Protein AF-0000000075567947 (afdb_homodimer)

Sequence (472 aa):
MELTCSTVVSPKLVQLLPLTILGGFNVAFWLAVFPTAMNFTKDNANLIYIPAIYSLGAGLGEVLMGILISGLSKQIKGFGLKPTMVIGAFSVCVYCALVHVSTPFDAPMRPTSMQSIWIGQSYPLIFIISFFCGVSDCCINGVRSVICSIVMPQRRAQAFSVLRIYHAAGCMVVFFFSPMVPLYIYTFVLPTLSLVSTFFFFRVVDNTHTMEKKITEQLNLEKLEKLREIVVEQQKMELTCSTVVSPKLVQLLPLTILGGFNVAFWLAVFPTAMNFTKDNANLIYIPAIYSLGAGLGEVLMGILISGLSKQIKGFGLKPTMVIGAFSVCVYCALVHVSTPFDAPMRPTSMQSIWIGQSYPLIFIISFFCGVSDCCINGVRSVICSIVMPQRRAQAFSVLRIYHAAGCMVVFFFSPMVPLYIYTFVLPTLSLVSTFFFFRVVDNTHTMEKKITEQLNLEKLEKLREIVVEQQK

InterPro domains:
  IPR010291 Ion channel regulatory protein, UNC-93 [PF05978] (2-202)
  IPR036259 MFS transporter superfamily [G3DSA:1.20.1250.20] (8-228)
  IPR036259 MFS transporter superfamily [SSF103473] (21-211)
  IPR051617 UNC-93-like transmembrane regulator [PTHR23294] (4-211)

Nearest PDB structures (foldseek):
  6vyh-assembly1_A  TM=6.415E-01  e=1.593E-01  Carlito syrichta
  6wbv-assembly1_A  TM=6.118E-01  e=5.063E-01  Homo sapiens
  6w4s-assembly1_F  TM=6.372E-01  e=8.042E-01  Homo sapiens
  8dl6-assembly1_A  TM=5.845E-01  e=6.683E-01  Homo sapiens
  7ngh-assembly1_C  TM=1.612E-01  e=1.937E+00  Thermococcus kodakarensis KOD1

Secondary structure (DSSP, 8-state):
-HHHHHHTT-HHHHHTHHHHHHHHHHHHIIIIIHHHHHHHBGGGTT-TTHHHHHHHHHHHHHHHHHHHHHHHHHHSTTTTTHHHHHHHHHHHHHHHHHHHHHS-TTTTTS-B-PPPSS----HHHHHHHHHHHHHHHHHHHHHHHHHHHHH-TT-HHHHHHHHHHHHHHHHHHHHHHGGGS-HHHHHHHHHHHHHHHHHHHHHHHHHHHHHHHHHHHHHHHHHHHHHHHHHHHHT-/-HHHHHHHT-HHHHHTHHHHHHHHHHHHIIIIIHHHHHHHBGGGTT-TTHHHHHHHHHHHHHHHHHHHHHHHHHHSTTTTTHHHHHHHHHHHHHHHHHHHHHS-TTTTTS-B-PPPSS----HHHHHHHHHHHHHHHHHHHHHHHHHHHHH-TTSHHHHHHHHHHHHHHHHHHHHHHGGGS-HHHHHHHHHHHHHHHHHHHHHHHHHHHHHHHHHHHHHHHHHHHHHHHHHHHHH-

pLDDT: mean 85.32, std 12.95, range [31.86, 98.44]

Radius of gyration: 24.58 Å; Cα contacts (8 Å, |Δi|>4): 730; chains: 2; bounding box: 49×90×55 Å

Structure (mmCIF, N/CA/C/O backbone):
data_AF-0000000075567947-model_v1
#
loop_
_entity.id
_entity.type
_entity.pdbx_description
1 polymer 'Major facilitator superfamily (MFS) profile domain-containing protein'
#
loop_
_atom_site.group_PDB
_atom_site.id
_atom_site.type_symbol
_atom_site.label_atom_id
_atom_site.label_alt_id
_atom_site.label_comp_id
_atom_site.label_asym_id
_atom_site.label_entity_id
_atom_site.label_seq_id
_atom_site.pdbx_PDB_ins_code
_atom_site.Cartn_x
_atom_site.Cartn_y
_atom_site.Cartn_z
_atom_site.occupancy
_atom_site.B_iso_or_equiv
_atom_site.auth_seq_id
_atom_site.auth_comp_id
_atom_site.auth_asym_id
_atom_site.auth_atom_id
_atom_site.pdbx_PDB_model_num
ATOM 1 N N . MET A 1 1 ? 14.266 0.247 22.156 1 31.86 1 MET A N 1
ATOM 2 C CA . MET A 1 1 ? 13.023 -0.441 22.484 1 31.86 1 MET A CA 1
ATOM 3 C C . MET A 1 1 ? 12.062 0.487 23.219 1 31.86 1 MET A C 1
ATOM 5 O O . MET A 1 1 ? 10.852 0.456 22.969 1 31.86 1 MET A O 1
ATOM 9 N N . GLU A 1 2 ? 12.625 1.213 24.031 1 36.81 2 GLU A N 1
ATOM 10 C CA . GLU A 1 2 ? 11.844 2.117 24.875 1 36.81 2 GLU A CA 1
ATOM 11 C C . GLU A 1 2 ? 11.25 3.256 24.047 1 36.81 2 GLU A C 1
ATOM 13 O O . GLU A 1 2 ? 10.109 3.672 24.297 1 36.81 2 GLU A O 1
ATOM 18 N N . LEU A 1 3 ? 12.07 3.83 23.312 1 35.62 3 LEU A N 1
ATOM 19 C CA . LEU A 1 3 ? 11.742 5.055 22.594 1 35.62 3 LEU A CA 1
ATOM 20 C C . LEU A 1 3 ? 10.719 4.781 21.484 1 35.62 3 LEU A C 1
ATOM 22 O O . LEU A 1 3 ? 9.867 5.621 21.203 1 35.62 3 LEU A O 1
ATOM 26 N N . THR A 1 4 ? 10.875 3.803 20.625 1 42.16 4 THR A N 1
ATOM 27 C CA . THR A 1 4 ? 9.867 3.389 19.641 1 42.16 4 THR A CA 1
ATOM 28 C C . THR A 1 4 ? 8.539 3.094 20.328 1 42.16 4 THR A C 1
ATOM 30 O O . THR A 1 4 ? 7.473 3.354 19.766 1 42.16 4 THR A O 1
ATOM 33 N N . CYS A 1 5 ? 8.641 2.57 21.594 1 42.88 5 CYS A N 1
ATOM 34 C CA . CYS A 1 5 ? 7.512 2.15 22.422 1 42.88 5 CYS A CA 1
ATOM 35 C C . CYS A 1 5 ? 6.715 3.355 22.906 1 42.88 5 CYS A C 1
ATOM 37 O O . CYS A 1 5 ? 5.496 3.275 23.078 1 42.88 5 CYS A O 1
ATOM 39 N N . SER A 1 6 ? 7.391 4.344 23.188 1 44.09 6 SER A N 1
ATOM 40 C CA . SER A 1 6 ? 6.633 5.426 23.812 1 44.09 6 SER A CA 1
ATOM 41 C C . SER A 1 6 ? 5.684 6.078 22.812 1 44.09 6 SER A C 1
ATOM 43 O O . SER A 1 6 ? 4.582 6.5 23.172 1 44.09 6 SER A O 1
ATOM 45 N N . THR A 1 7 ? 6.117 6.395 21.641 1 46.28 7 THR A N 1
ATOM 46 C CA . THR A 1 7 ? 5.293 7.031 20.609 1 46.28 7 THR A CA 1
ATOM 47 C C . THR A 1 7 ? 4.258 6.055 20.062 1 46.28 7 THR A C 1
ATOM 49 O O . THR A 1 7 ? 3.248 6.469 19.5 1 46.28 7 THR A O 1
ATOM 52 N N . VAL A 1 8 ? 4.629 4.625 19.828 1 50.31 8 VAL A N 1
ATOM 53 C CA . VAL A 1 8 ? 3.613 3.59 19.672 1 50.31 8 VAL A CA 1
ATOM 54 C C . VAL A 1 8 ? 2.396 3.924 20.531 1 50.31 8 VAL A C 1
ATOM 56 O O . VAL A 1 8 ? 1.28 3.494 20.234 1 50.31 8 VAL A O 1
ATOM 59 N N . VAL A 1 9 ? 2.594 4.703 21.672 1 55.22 9 VAL A N 1
ATOM 60 C CA . VAL A 1 9 ? 1.681 4.578 22.797 1 55.22 9 VAL A CA 1
ATOM 61 C C . VAL A 1 9 ? 0.641 5.695 22.75 1 55.22 9 VAL A C 1
ATOM 63 O O . VAL A 1 9 ? -0.011 5.992 23.75 1 55.22 9 VAL A O 1
ATOM 66 N N . SER A 1 10 ? 0.556 6.301 21.469 1 68.94 10 SER A N 1
ATOM 67 C CA . SER A 1 10 ? -0.649 7.102 21.656 1 68.94 10 SER A CA 1
ATOM 68 C C . SER A 1 10 ? -1.899 6.23 21.641 1 68.94 10 SER A C 1
ATOM 70 O O . SER A 1 10 ? -2.031 5.328 20.812 1 68.94 10 SER A O 1
ATOM 72 N N . PRO A 1 11 ? -2.57 6.258 22.625 1 78.75 11 PRO A N 1
ATOM 73 C CA . PRO A 1 11 ? -3.797 5.461 22.719 1 78.75 11 PRO A CA 1
ATOM 74 C C . PRO A 1 11 ? -4.637 5.523 21.453 1 78.75 11 PRO A C 1
ATOM 76 O O . PRO A 1 11 ? -5.301 4.547 21.094 1 78.75 11 PRO A O 1
ATOM 79 N N . LYS A 1 12 ? -4.516 6.547 20.734 1 82.44 12 LYS A N 1
ATOM 80 C CA . LYS A 1 12 ? -5.281 6.676 19.484 1 82.44 12 LYS A CA 1
ATOM 81 C C . LYS A 1 12 ? -4.715 5.762 18.406 1 82.44 12 LYS A C 1
ATOM 83 O O . LYS A 1 12 ? -5.473 5.148 17.656 1 82.44 12 LYS A O 1
ATOM 88 N N . LEU A 1 13 ? -3.432 5.66 18.391 1 85.81 13 LEU A N 1
ATOM 89 C CA . LEU A 1 13 ? -2.793 4.824 17.375 1 85.81 13 LEU A CA 1
ATOM 90 C C . LEU A 1 13 ? -3.074 3.348 17.641 1 85.81 13 LEU A C 1
ATOM 92 O O . LEU A 1 13 ? -3.242 2.57 16.688 1 85.81 13 LEU A O 1
ATOM 96 N N . VAL A 1 14 ? -3.211 3.035 18.875 1 87.44 14 VAL A N 1
ATOM 97 C CA . VAL A 1 14 ? -3.484 1.651 19.25 1 87.44 14 VAL A CA 1
ATOM 98 C C . VAL A 1 14 ? -4.883 1.258 18.781 1 87.44 14 VAL A C 1
ATOM 100 O O . VAL A 1 14 ? -5.105 0.123 18.359 1 87.44 14 VAL A O 1
ATOM 103 N N . GLN A 1 15 ? -5.773 2.15 18.828 1 91.94 15 GLN A N 1
ATOM 104 C CA . GLN A 1 15 ? -7.145 1.883 18.406 1 91.94 15 GLN A CA 1
ATOM 105 C C . GLN A 1 15 ? -7.227 1.678 16.891 1 91.94 15 GLN A C 1
ATOM 107 O O . GLN A 1 15 ? -8.211 1.131 16.391 1 91.94 15 GLN A O 1
ATOM 112 N N . LEU A 1 16 ? -6.18 2.088 16.203 1 94.25 16 LEU A N 1
ATOM 113 C CA . LEU A 1 16 ? -6.18 1.96 14.75 1 94.25 16 LEU A CA 1
ATOM 114 C C . LEU A 1 16 ? -5.508 0.661 14.32 1 94.25 16 LEU A C 1
ATOM 116 O O . LEU A 1 16 ? -5.438 0.358 13.125 1 94.25 16 LEU A O 1
ATOM 120 N N . LEU A 1 17 ? -5.113 -0.145 15.258 1 93 17 LEU A N 1
ATOM 121 C CA . LEU A 1 17 ? -4.402 -1.388 14.977 1 93 17 LEU A CA 1
ATOM 122 C C . LEU A 1 17 ? -5.277 -2.344 14.172 1 93 17 LEU A C 1
ATOM 124 O O . LEU A 1 17 ? -4.828 -2.916 13.18 1 93 17 LEU A O 1
ATOM 128 N N . PRO A 1 18 ? -6.523 -2.486 14.531 1 95.25 18 PRO A N 1
ATOM 129 C CA . PRO A 1 18 ? -7.352 -3.389 13.734 1 95.25 18 PRO A CA 1
ATOM 130 C C . PRO A 1 18 ? -7.445 -2.961 12.266 1 95.25 18 PRO A C 1
ATOM 132 O O . PRO A 1 18 ? -7.477 -3.809 11.375 1 95.25 18 PRO A O 1
ATOM 135 N N . LEU A 1 19 ? -7.449 -1.678 12.016 1 95.94 19 LEU A N 1
ATOM 136 C CA . LEU A 1 19 ? -7.508 -1.156 10.656 1 95.94 19 LEU A CA 1
ATOM 137 C C . LEU A 1 19 ? -6.238 -1.507 9.891 1 95.94 19 LEU A C 1
ATOM 139 O O . LEU A 1 19 ? -6.309 -1.923 8.727 1 95.94 19 LEU A O 1
ATOM 143 N N . THR A 1 20 ? -5.18 -1.357 10.57 1 95 20 THR A N 1
ATOM 144 C CA . THR A 1 20 ? -3.895 -1.58 9.922 1 95 20 THR A CA 1
ATOM 145 C C . THR A 1 20 ? -3.664 -3.068 9.672 1 95 20 THR A C 1
ATOM 147 O O . THR A 1 20 ? -3.156 -3.455 8.617 1 95 20 THR A O 1
ATOM 150 N N . ILE A 1 21 ? -4.031 -3.848 10.609 1 95.12 21 ILE A N 1
ATOM 151 C CA . ILE A 1 21 ? -3.926 -5.293 10.445 1 95.12 21 ILE A CA 1
ATOM 152 C C . ILE A 1 21 ? -4.859 -5.758 9.328 1 95.12 21 ILE A C 1
ATOM 154 O O . ILE A 1 21 ? -4.492 -6.609 8.516 1 95.12 21 ILE A O 1
ATOM 158 N N . LEU A 1 22 ? -6.02 -5.195 9.312 1 97.12 22 LEU A N 1
ATOM 159 C CA . LEU A 1 22 ? -6.945 -5.48 8.219 1 97.12 22 LEU A CA 1
ATOM 160 C C . LEU A 1 22 ? -6.309 -5.172 6.871 1 97.12 22 LEU A C 1
ATOM 162 O O . LEU A 1 22 ? -6.453 -5.945 5.922 1 97.12 22 LEU A O 1
ATOM 166 N N . GLY A 1 23 ? -5.691 -4.059 6.82 1 95.75 23 GLY A N 1
ATOM 167 C CA . GLY A 1 23 ? -5.008 -3.691 5.586 1 95.75 23 GLY A CA 1
ATOM 168 C C . GLY A 1 23 ? -4 -4.73 5.133 1 95.75 23 GLY A C 1
ATOM 169 O O . GLY A 1 23 ? -3.967 -5.098 3.957 1 95.75 23 GLY A O 1
ATOM 170 N N . GLY A 1 24 ? -3.217 -5.211 6.043 1 93.94 24 GLY A N 1
ATOM 171 C CA . GLY A 1 24 ? -2.248 -6.25 5.738 1 93.94 24 GLY A CA 1
ATOM 172 C C . GLY A 1 24 ? -2.889 -7.551 5.293 1 93.94 24 GLY A C 1
ATOM 173 O O . GLY A 1 24 ? -2.477 -8.141 4.293 1 93.94 24 GLY A O 1
ATOM 174 N N . PHE A 1 25 ? -3.914 -7.93 6.043 1 95.5 25 PHE A N 1
ATOM 175 C CA . PHE A 1 25 ? -4.637 -9.148 5.688 1 95.5 25 PHE A CA 1
ATOM 176 C C . PHE A 1 25 ? -5.262 -9.023 4.305 1 95.5 25 PHE A C 1
ATOM 178 O O . PHE A 1 25 ? -5.195 -9.953 3.5 1 95.5 25 PHE A O 1
ATOM 185 N N . ASN A 1 26 ? -5.824 -7.887 4.137 1 95.19 26 ASN A N 1
ATOM 186 C CA . ASN A 1 26 ? -6.523 -7.629 2.881 1 95.19 26 ASN A CA 1
ATOM 187 C C . ASN A 1 26 ? -5.57 -7.672 1.69 1 95.19 26 ASN A C 1
ATOM 189 O O . ASN A 1 26 ? -5.855 -8.32 0.681 1 95.19 26 ASN A O 1
ATOM 193 N N . VAL A 1 27 ? -4.465 -7.082 1.817 1 89.56 27 VAL A N 1
ATOM 194 C CA . VAL A 1 27 ? -3.49 -7.023 0.734 1 89.56 27 VAL A CA 1
ATOM 195 C C . VAL A 1 27 ? -2.924 -8.414 0.472 1 89.56 27 VAL A C 1
ATOM 197 O O . VAL A 1 27 ? -2.832 -8.852 -0.679 1 89.56 27 VAL A O 1
ATOM 200 N N . ALA A 1 28 ? -2.568 -9.109 1.447 1 89.25 28 ALA A N 1
ATOM 201 C CA . ALA A 1 28 ? -2.031 -10.461 1.301 1 89.25 28 ALA A CA 1
ATOM 202 C C . ALA A 1 28 ? -3.062 -11.398 0.674 1 89.25 28 ALA A C 1
ATOM 204 O O . ALA A 1 28 ? -2.713 -12.273 -0.122 1 89.25 28 ALA A O 1
ATOM 205 N N . PHE A 1 29 ? -4.254 -11.211 1.027 1 93 29 PHE A N 1
ATOM 206 C CA . PHE A 1 29 ? -5.309 -12.086 0.522 1 93 29 PHE A CA 1
ATOM 207 C C . PHE A 1 29 ? -5.527 -11.859 -0.969 1 93 29 PHE A C 1
ATOM 209 O O . PHE A 1 29 ? -5.492 -12.805 -1.756 1 93 29 PHE A O 1
ATOM 216 N N . TRP A 1 30 ? -5.77 -10.633 -1.352 1 89.5 30 TRP A N 1
ATOM 217 C CA . TRP A 1 30 ? -6.184 -10.438 -2.736 1 89.5 30 TRP A CA 1
ATOM 218 C C . TRP A 1 30 ? -4.973 -10.391 -3.664 1 89.5 30 TRP A C 1
ATOM 220 O O . TRP A 1 30 ? -5.105 -10.539 -4.879 1 89.5 30 TRP A O 1
ATOM 230 N N . LEU A 1 31 ? -3.832 -10.234 -3.105 1 80.69 31 LEU A N 1
ATOM 231 C CA . LEU A 1 31 ? -2.67 -10.203 -3.988 1 80.69 31 LEU A CA 1
ATOM 232 C C . LEU A 1 31 ? -2.064 -11.594 -4.141 1 80.69 31 LEU A C 1
ATOM 234 O O . LEU A 1 31 ? -1.459 -11.898 -5.168 1 80.69 31 LEU A O 1
ATOM 238 N N . ALA A 1 32 ? -2.268 -12.438 -3.15 1 82.12 32 ALA A N 1
ATOM 239 C CA . ALA A 1 32 ? -1.523 -13.695 -3.191 1 82.12 32 ALA A CA 1
ATOM 240 C C . ALA A 1 32 ? -2.447 -14.883 -2.957 1 82.12 32 ALA A C 1
ATOM 242 O O . ALA A 1 32 ? -2.518 -15.797 -3.783 1 82.12 32 ALA A O 1
ATOM 243 N N . VAL A 1 33 ? -3.195 -14.859 -1.943 1 87.75 33 VAL A N 1
ATOM 244 C CA . VAL A 1 33 ? -3.965 -16.031 -1.523 1 87.75 33 VAL A CA 1
ATOM 245 C C . VAL A 1 33 ? -5.039 -16.344 -2.562 1 87.75 33 VAL A C 1
ATOM 247 O O . VAL A 1 33 ? -5.133 -17.469 -3.047 1 87.75 33 VAL A O 1
ATOM 250 N N . PHE A 1 34 ? -5.703 -15.344 -2.982 1 91.5 34 PHE A N 1
ATOM 251 C CA . PHE A 1 34 ? -6.828 -15.586 -3.881 1 91.5 34 PHE A CA 1
ATOM 252 C C . PHE A 1 34 ? -6.336 -15.922 -5.285 1 91.5 34 PHE A C 1
ATOM 254 O O . PHE A 1 34 ? -6.828 -16.859 -5.918 1 91.5 34 PHE A O 1
ATOM 261 N N . PRO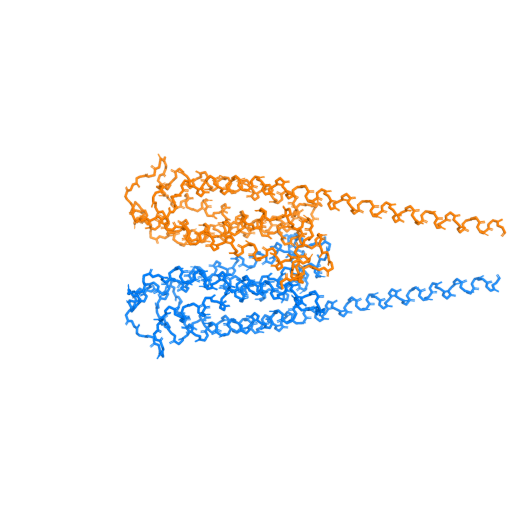 A 1 35 ? -5.457 -15.227 -5.801 1 85.38 35 PRO A N 1
ATOM 262 C CA . PRO A 1 35 ? -4.926 -15.609 -7.109 1 85.38 35 PRO A CA 1
ATOM 263 C C . PRO A 1 35 ? -4.359 -17.031 -7.125 1 85.38 35 PRO A C 1
ATOM 265 O O . PRO A 1 35 ? -4.539 -17.75 -8.102 1 85.38 35 PRO A O 1
ATOM 268 N N . THR A 1 36 ? -3.713 -17.422 -6.066 1 81.38 36 THR A N 1
ATOM 269 C CA . THR A 1 36 ? -3.203 -18.781 -5.965 1 81.38 36 THR A CA 1
ATOM 270 C C . THR A 1 36 ? -4.352 -19.797 -5.941 1 81.38 36 THR A C 1
ATOM 272 O O . THR A 1 36 ? -4.289 -20.828 -6.605 1 81.38 36 THR A O 1
ATOM 275 N N . ALA A 1 37 ? -5.348 -19.484 -5.207 1 87.56 37 ALA A N 1
ATOM 276 C CA . ALA A 1 37 ? -6.512 -20.359 -5.129 1 87.56 37 ALA A CA 1
ATOM 277 C C . ALA A 1 37 ? -7.18 -20.516 -6.492 1 87.56 37 ALA A C 1
ATOM 279 O O . ALA A 1 37 ? -7.648 -21.594 -6.848 1 87.56 37 ALA A O 1
ATOM 280 N N . MET A 1 38 ? -7.242 -19.516 -7.246 1 88.56 38 MET A N 1
ATOM 281 C CA . MET A 1 38 ? -7.836 -19.578 -8.578 1 88.56 38 MET A CA 1
ATOM 282 C C . MET A 1 38 ? -7.012 -20.453 -9.508 1 88.56 38 MET A C 1
ATOM 284 O O . MET A 1 38 ? -7.566 -21.234 -10.289 1 88.56 38 MET A O 1
ATOM 288 N N . ASN A 1 39 ? -5.785 -20.312 -9.336 1 79.12 39 ASN A N 1
ATOM 289 C CA . ASN A 1 39 ? -4.887 -21.109 -10.172 1 79.12 39 ASN A CA 1
ATOM 290 C C . ASN A 1 39 ? -4.914 -22.578 -9.789 1 79.12 39 ASN A C 1
ATOM 292 O O . ASN A 1 39 ? -4.734 -23.453 -10.633 1 79.12 39 ASN A O 1
ATOM 296 N N . PHE A 1 40 ? -5.137 -22.875 -8.586 1 82.19 40 PHE A N 1
ATOM 297 C CA . PHE A 1 40 ? -5.133 -24.234 -8.07 1 82.19 40 PHE A CA 1
ATOM 298 C C . PHE A 1 40 ? -6.457 -24.922 -8.367 1 82.19 40 PHE A C 1
ATOM 300 O O . PHE A 1 40 ? -6.578 -26.141 -8.203 1 82.19 40 PHE A O 1
ATOM 307 N N . THR A 1 41 ? -7.43 -24.094 -8.789 1 87.75 41 THR A N 1
ATOM 308 C CA . THR A 1 41 ? -8.727 -24.672 -9.133 1 87.75 41 THR A CA 1
ATOM 309 C C . THR A 1 41 ? -8.703 -25.234 -10.547 1 87.75 41 THR A C 1
ATOM 311 O O . THR A 1 41 ? -8.672 -24.484 -11.523 1 87.75 41 THR A O 1
ATOM 314 N N . LYS A 1 42 ? -8.805 -26.469 -10.688 1 88.12 42 LYS A N 1
ATOM 315 C CA . LYS A 1 42 ? -8.656 -27.188 -11.953 1 88.12 42 LYS A CA 1
ATOM 316 C C . LYS A 1 42 ? -9.75 -26.781 -12.945 1 88.12 42 LYS A C 1
ATOM 318 O O . LYS A 1 42 ? -9.516 -26.75 -14.148 1 88.12 42 LYS A O 1
ATOM 323 N N . ASP A 1 43 ? -10.906 -26.484 -12.414 1 87.06 43 ASP A N 1
ATOM 324 C CA . ASP A 1 43 ? -12.016 -26.062 -13.266 1 87.06 43 ASP A CA 1
ATOM 325 C C . ASP A 1 43 ? -11.68 -24.781 -14.023 1 87.06 43 ASP A C 1
ATOM 327 O O . ASP A 1 43 ? -12.32 -24.453 -15.016 1 87.06 43 ASP A O 1
ATOM 331 N N . ASN A 1 44 ? -10.664 -24.141 -13.5 1 87.69 44 ASN A N 1
ATOM 332 C CA . ASN A 1 44 ? -10.273 -22.875 -14.102 1 87.69 44 ASN A CA 1
ATOM 333 C C . ASN A 1 44 ? -9.18 -23.062 -15.156 1 87.69 44 ASN A C 1
ATOM 335 O O . ASN A 1 44 ? -8.688 -22.078 -15.727 1 87.69 44 ASN A O 1
ATOM 339 N N . ALA A 1 45 ? -8.836 -24.234 -15.445 1 82 45 ALA A N 1
ATOM 340 C CA . ALA A 1 45 ? -7.75 -24.531 -16.375 1 82 45 ALA A CA 1
ATOM 341 C C . ALA A 1 45 ? -8.023 -23.953 -17.75 1 82 45 ALA A C 1
ATOM 343 O O . ALA A 1 45 ? -7.098 -23.578 -18.469 1 82 45 ALA A O 1
ATOM 344 N N . ASN A 1 46 ? -9.258 -23.781 -18.062 1 81.62 46 ASN A N 1
ATOM 345 C CA . ASN A 1 46 ? -9.633 -23.25 -19.375 1 81.62 46 ASN A CA 1
ATOM 346 C C . ASN A 1 46 ? -9.609 -21.719 -19.391 1 81.62 46 ASN A C 1
ATOM 348 O O . ASN A 1 46 ? -9.688 -21.109 -20.453 1 81.62 46 ASN A O 1
ATOM 352 N N . LEU A 1 47 ? -9.562 -21.203 -18.234 1 84.94 47 LEU A N 1
ATOM 353 C CA . LEU A 1 47 ? -9.539 -19.75 -18.125 1 84.94 47 LEU A CA 1
ATOM 354 C C . LEU A 1 47 ? -8.102 -19.234 -18.094 1 84.94 47 LEU A C 1
ATOM 356 O O . LEU A 1 47 ? -7.59 -18.875 -17.031 1 84.94 47 LEU A O 1
ATOM 360 N N . ILE A 1 48 ? -7.52 -18.953 -19.219 1 75.94 48 ILE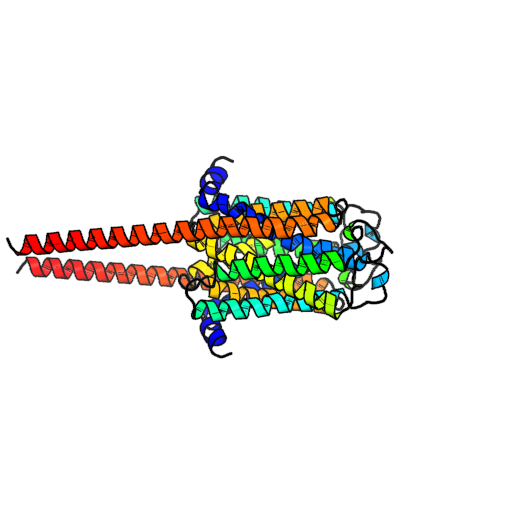 A N 1
ATOM 361 C CA . ILE A 1 48 ? -6.098 -18.656 -19.359 1 75.94 48 ILE A CA 1
ATOM 362 C C . ILE A 1 48 ? -5.84 -17.188 -19.047 1 75.94 48 ILE A C 1
ATOM 364 O O . ILE A 1 48 ? -4.719 -16.797 -18.703 1 75.94 48 ILE A O 1
ATOM 368 N N . TYR A 1 49 ? -6.859 -16.375 -19.078 1 77.75 49 TYR A N 1
ATOM 369 C CA . TYR A 1 49 ? -6.672 -14.93 -18.906 1 77.75 49 TYR A CA 1
ATOM 370 C C . TYR A 1 49 ? -7.059 -14.492 -17.5 1 77.75 49 TYR A C 1
ATOM 372 O O . TYR A 1 49 ? -7.281 -13.305 -17.25 1 77.75 49 TYR A O 1
ATOM 380 N N . ILE A 1 50 ? -7.059 -15.359 -16.547 1 83.31 50 ILE A N 1
ATOM 381 C CA . ILE A 1 50 ? -7.484 -15.078 -15.188 1 83.31 50 ILE A CA 1
ATOM 382 C C . ILE A 1 50 ? -6.574 -14.023 -14.57 1 83.31 50 ILE A C 1
ATOM 384 O O . ILE A 1 50 ? -7.055 -13.023 -14.016 1 83.31 50 ILE A O 1
ATOM 388 N N . PRO A 1 51 ? -5.277 -14.141 -14.734 1 77.56 51 PRO A N 1
ATOM 389 C CA . PRO A 1 51 ? -4.422 -13.133 -14.102 1 77.56 51 PRO A CA 1
ATOM 390 C C . PRO A 1 51 ? -4.609 -11.742 -14.695 1 77.56 51 PRO A C 1
ATOM 392 O O . PRO A 1 51 ? -4.586 -10.75 -13.961 1 77.56 51 PRO A O 1
ATOM 395 N N . ALA A 1 52 ? -4.816 -11.688 -15.945 1 78 52 ALA A N 1
ATOM 396 C CA . ALA A 1 52 ? -4.996 -10.406 -16.625 1 78 52 ALA A CA 1
ATOM 397 C C . ALA A 1 52 ? -6.316 -9.758 -16.219 1 78 52 ALA A C 1
ATOM 399 O O . ALA A 1 52 ? -6.355 -8.562 -15.906 1 78 52 ALA A O 1
ATOM 400 N N . ILE A 1 53 ? -7.328 -10.492 -16.203 1 85.88 53 ILE A N 1
ATOM 401 C CA . ILE A 1 53 ? -8.656 -9.984 -15.867 1 85.88 53 ILE A CA 1
ATOM 402 C C . ILE A 1 53 ? -8.695 -9.586 -14.391 1 85.88 53 ILE A C 1
ATOM 404 O O . ILE A 1 53 ? -9.289 -8.562 -14.031 1 85.88 53 ILE A O 1
ATOM 408 N N . TYR A 1 54 ? -8.078 -10.359 -13.57 1 88.12 54 TYR A N 1
ATOM 409 C CA . TYR A 1 54 ? -8.008 -10.07 -12.148 1 88.12 54 TYR A CA 1
ATOM 410 C C . TYR A 1 54 ? -7.293 -8.742 -11.898 1 88.12 54 TYR A C 1
ATOM 412 O O . TYR A 1 54 ? -7.773 -7.91 -11.125 1 88.12 54 TYR A O 1
ATOM 420 N N . SER A 1 55 ? -6.23 -8.516 -12.594 1 84.19 55 SER A N 1
ATOM 421 C CA . SER A 1 55 ? -5.453 -7.285 -12.43 1 84.19 55 SER A CA 1
ATOM 422 C C . SER A 1 55 ? -6.219 -6.078 -12.953 1 84.19 55 SER A C 1
ATOM 424 O O . SER A 1 55 ? -6.141 -4.988 -12.383 1 84.19 55 SER A O 1
ATOM 426 N N . LEU A 1 56 ? -6.859 -6.285 -13.961 1 86.06 56 LEU A N 1
ATOM 427 C CA . LEU A 1 56 ? -7.668 -5.211 -14.531 1 86.06 56 LEU A CA 1
ATOM 428 C C . LEU A 1 56 ? -8.773 -4.797 -13.57 1 86.06 56 LEU A C 1
ATOM 430 O O . LEU A 1 56 ? -9.016 -3.605 -13.367 1 86.06 56 LEU A O 1
ATOM 434 N N . GLY A 1 57 ? -9.453 -5.754 -13.086 1 92.5 57 GLY A N 1
ATOM 435 C CA . GLY A 1 57 ? -10.516 -5.461 -12.141 1 92.5 57 GLY A CA 1
ATOM 436 C C . GLY A 1 57 ? -10.031 -4.746 -10.891 1 92.5 57 GLY A C 1
ATOM 437 O O . GLY A 1 57 ? -10.617 -3.746 -10.477 1 92.5 57 GLY A O 1
ATOM 438 N N . ALA A 1 58 ? -8.977 -5.262 -10.336 1 91.56 58 ALA A N 1
ATOM 439 C CA . ALA A 1 58 ? -8.406 -4.656 -9.133 1 91.56 58 ALA A CA 1
ATOM 440 C C . ALA A 1 58 ? -7.941 -3.23 -9.406 1 91.56 58 ALA A C 1
ATOM 442 O O . ALA A 1 58 ? -8.203 -2.324 -8.609 1 91.56 58 ALA A O 1
ATOM 443 N N . GLY A 1 59 ? -7.246 -3.047 -10.523 1 88.75 59 GLY A N 1
ATOM 444 C CA . GLY A 1 59 ? -6.773 -1.724 -10.906 1 88.75 59 GLY A CA 1
ATOM 445 C C . GLY A 1 59 ? -7.902 -0.732 -11.133 1 88.75 59 GLY A C 1
ATOM 446 O O . GLY A 1 59 ? -7.844 0.402 -10.656 1 88.75 59 GLY A O 1
ATOM 447 N N . LEU A 1 60 ? -8.836 -1.152 -11.781 1 91.31 60 LEU A N 1
ATOM 448 C CA . LEU A 1 60 ? -9.977 -0.286 -12.055 1 91.31 60 LEU A CA 1
ATOM 449 C C . LEU A 1 60 ? -10.711 0.068 -10.766 1 91.31 60 LEU A C 1
ATOM 451 O O . LEU A 1 60 ? -11.195 1.191 -10.609 1 91.31 60 LEU A O 1
ATOM 455 N N . GLY A 1 61 ? -10.875 -0.896 -9.953 1 95.06 61 GLY A N 1
ATOM 456 C CA . GLY A 1 61 ? -11.492 -0.62 -8.664 1 95.06 61 GLY A CA 1
ATOM 457 C C . GLY A 1 61 ? -10.773 0.457 -7.875 1 95.06 61 GLY A C 1
ATOM 458 O O . GLY A 1 61 ? -11.406 1.361 -7.324 1 95.06 61 GLY A O 1
ATOM 459 N N . GLU A 1 62 ? -9.539 0.387 -7.855 1 92.44 62 GLU A N 1
ATOM 460 C CA . GLU A 1 62 ? -8.727 1.368 -7.137 1 92.44 62 GLU A CA 1
ATOM 461 C C . GLU A 1 62 ? -8.852 2.752 -7.77 1 92.44 62 GLU A C 1
ATOM 463 O O . GLU A 1 62 ? -9.023 3.748 -7.066 1 92.44 62 GLU A O 1
ATOM 468 N N . VAL A 1 63 ? -8.75 2.768 -9.07 1 90.06 63 VAL A N 1
ATOM 469 C CA . VAL A 1 63 ? -8.781 4.035 -9.797 1 90.06 63 VAL A CA 1
ATOM 470 C C . VAL A 1 63 ? -10.148 4.688 -9.641 1 90.06 63 VAL A C 1
ATOM 472 O O . VAL A 1 63 ? -10.25 5.879 -9.336 1 90.06 63 VAL A O 1
ATOM 475 N N . LEU A 1 64 ? -11.125 3.916 -9.789 1 93 64 LEU A N 1
ATOM 476 C CA . LEU A 1 64 ? -12.469 4.473 -9.711 1 93 64 LEU A CA 1
ATOM 477 C C . LEU A 1 64 ? -12.766 4.969 -8.297 1 93 64 LEU A C 1
ATOM 479 O O . LEU A 1 64 ? -13.375 6.031 -8.125 1 93 64 LEU A O 1
ATOM 483 N N . MET A 1 65 ? -12.391 4.191 -7.375 1 93.94 65 MET A N 1
ATOM 484 C CA . MET A 1 65 ? -12.609 4.641 -6.004 1 93.94 65 MET A CA 1
ATOM 485 C C . MET A 1 65 ? -11.766 5.875 -5.695 1 93.94 65 MET A C 1
ATOM 487 O O . MET A 1 65 ? -12.219 6.773 -4.977 1 93.94 65 MET A O 1
ATOM 491 N N . GLY A 1 66 ? -10.594 5.926 -6.191 1 89.81 66 GLY A N 1
ATOM 492 C CA . GLY A 1 66 ? -9.773 7.117 -6.039 1 89.81 66 GLY A CA 1
ATOM 493 C C . GLY A 1 66 ? -10.422 8.367 -6.605 1 89.81 66 GLY A C 1
ATOM 494 O O . GLY A 1 66 ? -10.406 9.422 -5.969 1 89.81 66 GLY A O 1
ATOM 495 N N . ILE A 1 67 ? -10.938 8.195 -7.73 1 89.31 67 ILE A N 1
ATOM 496 C CA . ILE A 1 67 ? -11.625 9.305 -8.375 1 89.31 67 ILE A CA 1
ATOM 497 C C . ILE A 1 67 ? -12.828 9.727 -7.531 1 89.31 67 ILE A C 1
ATOM 499 O O . ILE A 1 67 ? -13.062 10.922 -7.332 1 89.31 67 ILE A O 1
ATOM 503 N N . LEU A 1 68 ? -13.477 8.781 -7.02 1 91.5 68 LEU A N 1
ATOM 504 C CA . LEU A 1 68 ? -14.656 9.062 -6.207 1 91.5 68 LEU A CA 1
ATOM 505 C C . LEU A 1 68 ? -14.273 9.805 -4.934 1 91.5 68 LEU A C 1
ATOM 507 O O . LEU A 1 68 ? -14.914 10.797 -4.57 1 91.5 68 LEU A O 1
ATOM 511 N N . ILE A 1 69 ? -13.305 9.344 -4.285 1 89.94 69 ILE A N 1
ATOM 512 C CA . ILE A 1 69 ? -12.867 9.984 -3.047 1 89.94 69 ILE A CA 1
ATOM 513 C C . ILE A 1 69 ? -12.352 11.391 -3.342 1 89.94 69 ILE A C 1
ATOM 515 O O . ILE A 1 69 ? -12.656 12.336 -2.613 1 89.94 69 ILE A O 1
ATOM 519 N N . SER A 1 70 ? -11.57 11.469 -4.367 1 85.25 70 SER A N 1
ATOM 520 C CA . SER A 1 70 ? -11.008 12.766 -4.73 1 85.25 70 SER A CA 1
ATOM 521 C C . SER A 1 70 ? -12.102 13.773 -5.051 1 85.25 70 SER A C 1
ATOM 523 O O . SER A 1 70 ? -12.039 14.93 -4.617 1 85.25 70 SER A O 1
ATOM 525 N N . GLY A 1 71 ? -13.062 13.406 -5.73 1 85.69 71 GLY A N 1
ATOM 526 C CA . GLY A 1 71 ? -14.148 14.289 -6.113 1 85.69 71 GLY A CA 1
ATOM 527 C C . GLY A 1 71 ? -15.094 14.602 -4.969 1 85.69 71 GLY A C 1
ATOM 528 O O . GLY A 1 71 ? -15.477 15.758 -4.773 1 85.69 71 GLY A O 1
ATOM 529 N N . LEU A 1 72 ? -15.391 13.594 -4.203 1 88.44 72 LEU A N 1
ATOM 530 C CA . LEU A 1 72 ? -16.391 13.758 -3.156 1 88.44 72 LEU A CA 1
ATOM 531 C C . LEU A 1 72 ? -15.789 14.43 -1.926 1 88.44 72 LEU A C 1
ATOM 533 O O . LEU A 1 72 ? -16.5 15.102 -1.172 1 88.44 72 LEU A O 1
ATOM 537 N N . SER A 1 73 ? -14.547 14.203 -1.748 1 85.06 73 SER A N 1
ATOM 538 C CA . SER A 1 73 ? -13.883 14.852 -0.616 1 85.06 73 SER A CA 1
ATOM 539 C C . SER A 1 73 ? -13.812 16.359 -0.807 1 85.06 73 SER A C 1
ATOM 541 O O . SER A 1 73 ? -13.688 17.109 0.165 1 85.06 73 SER A O 1
ATOM 543 N N . LYS A 1 74 ? -13.852 16.766 -2.018 1 79.5 74 LYS A N 1
ATOM 544 C CA . LYS A 1 74 ? -13.867 18.188 -2.336 1 79.5 74 LYS A CA 1
ATOM 545 C C . LYS A 1 74 ? -15.219 18.812 -2.004 1 79.5 74 LYS A C 1
ATOM 547 O O . LYS A 1 74 ? -15.289 19.969 -1.578 1 79.5 74 LYS A O 1
ATOM 552 N N . GLN A 1 75 ? -16.219 18.047 -2.066 1 81.94 75 GLN A N 1
ATOM 553 C CA . GLN A 1 75 ? -17.578 18.562 -1.955 1 81.94 75 GLN A CA 1
ATOM 554 C C . GLN A 1 75 ? -18.156 18.297 -0.564 1 81.94 75 GLN A C 1
ATOM 556 O O . GLN A 1 75 ? -18.953 19.109 -0.057 1 81.94 75 GLN A O 1
ATOM 561 N N . ILE A 1 76 ? -17.812 17.141 -0.033 1 82.88 76 ILE A N 1
ATOM 562 C CA . ILE A 1 76 ? -18.391 16.719 1.243 1 82.88 76 ILE A CA 1
ATOM 563 C C . ILE A 1 76 ? -17.297 16.656 2.303 1 82.88 76 ILE A C 1
ATOM 565 O O . ILE A 1 76 ? -16.359 15.844 2.191 1 82.88 76 ILE A O 1
ATOM 569 N N . LYS A 1 77 ? -17.484 17.516 3.25 1 78.69 77 LYS A N 1
ATOM 570 C CA . LYS A 1 77 ? -16.5 17.516 4.336 1 78.69 77 LYS A CA 1
ATOM 571 C C . LYS A 1 77 ? -16.484 16.188 5.07 1 78.69 77 LYS A C 1
ATOM 573 O O . LYS A 1 77 ? -17.531 15.656 5.445 1 78.69 77 LYS A O 1
ATOM 578 N N . GLY A 1 78 ? -15.328 15.578 5.141 1 83.12 78 GLY A N 1
ATOM 579 C CA . GLY A 1 78 ? -15.172 14.359 5.918 1 83.12 78 GLY A CA 1
ATOM 580 C C . GLY A 1 78 ? -15.391 13.102 5.102 1 83.12 78 GLY A C 1
ATOM 581 O O . GLY A 1 78 ? -15.305 11.992 5.629 1 83.12 78 GLY A O 1
ATOM 582 N N . PHE A 1 79 ? -15.664 13.219 3.916 1 85.56 79 PHE A N 1
ATOM 583 C CA . PHE A 1 79 ? -15.922 12.047 3.088 1 85.56 79 PHE A CA 1
ATOM 584 C C . PHE A 1 79 ? -14.711 11.125 3.057 1 85.56 79 PHE A C 1
ATOM 586 O O . PHE A 1 79 ? -14.852 9.914 2.881 1 85.56 79 PHE A O 1
ATOM 593 N N . GLY A 1 80 ? -13.578 11.664 3.258 1 86.56 80 GLY A N 1
ATOM 594 C CA . GLY A 1 80 ? -12.359 10.875 3.195 1 86.56 80 GLY A CA 1
ATOM 595 C C . GLY A 1 80 ? -12.133 10.023 4.43 1 86.56 80 GLY A C 1
ATOM 596 O O . GLY A 1 80 ? -11.18 9.242 4.484 1 86.56 80 GLY A O 1
ATOM 597 N N . LEU A 1 81 ? -13.062 10.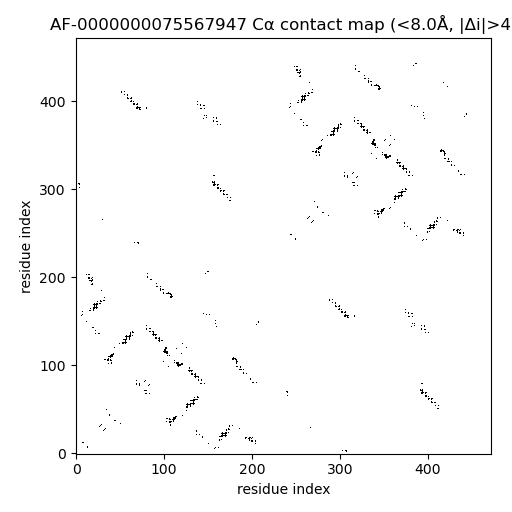086 5.289 1 93.12 81 LEU A N 1
ATOM 598 C CA . LEU A 1 81 ? -12.883 9.352 6.535 1 93.12 81 LEU A CA 1
ATOM 599 C C . LEU A 1 81 ? -14 8.336 6.73 1 93.12 81 LEU A C 1
ATOM 601 O O . LEU A 1 81 ? -14.016 7.289 6.078 1 93.12 81 LEU A O 1
ATOM 605 N N . LYS A 1 82 ? -15.07 8.711 7.336 1 94.12 82 LYS A N 1
ATOM 606 C CA . LYS A 1 82 ? -16.078 7.746 7.746 1 94.12 82 LYS A CA 1
ATOM 607 C C . LYS A 1 82 ? -16.766 7.117 6.535 1 94.12 82 LYS A C 1
ATOM 609 O O . LYS A 1 82 ? -16.875 5.895 6.438 1 94.12 82 LYS A O 1
ATOM 614 N N . PRO A 1 83 ? -17.25 7.898 5.574 1 94.94 83 PRO A N 1
ATOM 615 C CA . PRO A 1 83 ? -17.891 7.277 4.414 1 94.94 83 PRO A CA 1
ATOM 616 C C . PRO A 1 83 ? -16.953 6.352 3.646 1 94.94 83 PRO A C 1
ATOM 618 O O . PRO A 1 83 ? -17.359 5.281 3.191 1 94.94 83 PRO A O 1
ATOM 621 N N . THR A 1 84 ? -15.75 6.797 3.453 1 96.19 84 THR A N 1
ATOM 622 C CA . THR A 1 84 ? -14.766 5.977 2.762 1 96.19 84 THR A CA 1
ATOM 623 C C . THR A 1 84 ? -14.539 4.66 3.5 1 96.19 84 THR A C 1
ATOM 625 O O . THR A 1 84 ? -14.43 3.602 2.877 1 96.19 84 THR A O 1
ATOM 628 N N . MET A 1 85 ? -14.492 4.68 4.797 1 97.38 85 MET A N 1
ATOM 629 C CA . MET A 1 85 ? -14.312 3.48 5.609 1 97.38 85 MET A CA 1
ATOM 630 C C . MET A 1 85 ? -15.484 2.518 5.43 1 97.38 85 MET A C 1
ATOM 632 O O . MET A 1 85 ? -15.281 1.306 5.328 1 97.38 85 MET A O 1
ATOM 636 N N . VAL A 1 86 ? -16.672 3.033 5.328 1 97.38 86 VAL A N 1
ATOM 637 C CA . VAL A 1 86 ? -17.859 2.209 5.188 1 97.38 86 VAL A CA 1
ATOM 638 C C . VAL A 1 86 ? -17.875 1.538 3.814 1 97.38 86 VAL A C 1
ATOM 640 O O . VAL A 1 86 ? -18.203 0.354 3.699 1 97.38 86 VAL A O 1
ATOM 643 N N . ILE A 1 87 ? -17.531 2.301 2.826 1 97.5 87 ILE A N 1
ATOM 644 C CA . ILE A 1 87 ? -17.469 1.741 1.481 1 97.5 87 ILE A CA 1
ATOM 645 C C . ILE A 1 87 ? -16.422 0.624 1.438 1 97.5 87 ILE A C 1
ATOM 647 O O . ILE A 1 87 ? -16.656 -0.425 0.833 1 97.5 87 ILE A O 1
ATOM 651 N N . GLY A 1 88 ? -15.297 0.851 2.088 1 97.81 88 GLY A N 1
ATOM 652 C CA . GLY A 1 88 ? -14.258 -0.169 2.164 1 97.81 88 GLY A CA 1
ATOM 653 C C . GLY A 1 88 ? -14.719 -1.431 2.871 1 97.81 88 GLY A C 1
ATOM 654 O O . GLY A 1 88 ? -14.516 -2.539 2.371 1 97.81 88 GLY A O 1
ATOM 655 N N . ALA A 1 89 ? -15.367 -1.243 3.99 1 97.81 89 ALA A N 1
ATOM 656 C CA . ALA A 1 89 ? -15.867 -2.383 4.758 1 97.81 89 ALA A CA 1
ATOM 657 C C . ALA A 1 89 ? -16.906 -3.166 3.969 1 97.81 89 ALA A C 1
ATOM 659 O O . ALA A 1 89 ? -16.906 -4.398 3.975 1 97.81 89 ALA A O 1
ATOM 660 N N . PHE A 1 90 ? -17.75 -2.432 3.342 1 97.94 90 PHE A N 1
ATOM 661 C CA . PHE A 1 90 ? -18.766 -3.057 2.512 1 97.94 90 PHE A CA 1
ATOM 662 C C . P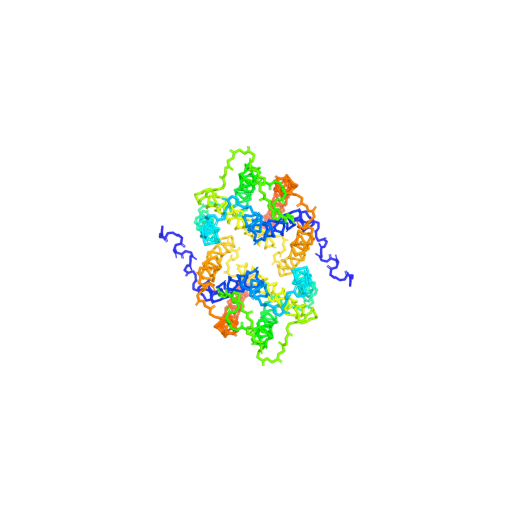HE A 1 90 ? -18.141 -3.859 1.384 1 97.94 90 PHE A C 1
ATOM 664 O O . PHE A 1 90 ? -18.562 -4.98 1.095 1 97.94 90 PHE A O 1
ATOM 671 N N . SER A 1 91 ? -17.172 -3.326 0.771 1 98.38 91 SER A N 1
ATOM 672 C CA . SER A 1 91 ? -16.484 -3.99 -0.333 1 98.38 91 SER A CA 1
ATOM 673 C C . SER A 1 91 ? -15.82 -5.281 0.128 1 98.38 91 SER A C 1
ATOM 675 O O . SER A 1 91 ? -15.836 -6.285 -0.585 1 98.38 91 SER A O 1
ATOM 677 N N . VAL A 1 92 ? -15.227 -5.242 1.342 1 98.44 92 VAL A N 1
ATOM 678 C CA . VAL A 1 92 ? -14.602 -6.438 1.892 1 98.44 92 VAL A CA 1
ATOM 679 C C . VAL A 1 92 ? -15.648 -7.527 2.09 1 98.44 92 VAL A C 1
ATOM 681 O O . VAL A 1 92 ? -15.414 -8.695 1.762 1 98.44 92 VAL A O 1
ATOM 684 N N . CYS A 1 93 ? -16.812 -7.176 2.545 1 98.38 93 CYS A N 1
ATOM 685 C CA . CYS A 1 93 ? -17.891 -8.133 2.77 1 98.38 93 CYS A CA 1
ATOM 686 C C . CYS A 1 93 ? -18.375 -8.727 1.453 1 98.38 93 CYS A C 1
ATOM 688 O O . CYS A 1 93 ? -18.609 -9.93 1.354 1 98.38 93 CYS A O 1
ATOM 690 N N . VAL A 1 94 ? -18.453 -7.891 0.501 1 98.12 94 VAL A N 1
ATOM 691 C CA . VAL A 1 94 ? -18.984 -8.32 -0.786 1 98.12 94 VAL A CA 1
ATOM 692 C C . VAL A 1 94 ? -18.031 -9.297 -1.452 1 98.12 94 VAL A C 1
ATOM 694 O O . VAL A 1 94 ? -18.422 -10.383 -1.873 1 98.12 94 VAL A O 1
ATOM 697 N N . TYR A 1 95 ? -16.672 -8.898 -1.575 1 97.81 95 TYR A N 1
ATOM 698 C CA . TYR A 1 95 ? -15.781 -9.789 -2.309 1 97.81 95 TYR A CA 1
ATOM 699 C C . TYR A 1 95 ? -15.539 -11.078 -1.532 1 97.81 95 TYR A C 1
ATOM 701 O O . TYR A 1 95 ? -15.359 -12.148 -2.127 1 97.81 95 TYR A O 1
ATOM 709 N N . CYS A 1 96 ? -15.625 -11.016 -0.169 1 97.88 96 CYS A N 1
ATOM 710 C CA . CYS A 1 96 ? -15.477 -12.234 0.621 1 97.88 96 CYS A CA 1
ATOM 711 C C . CYS A 1 96 ? -16.656 -13.164 0.42 1 97.88 96 CYS A C 1
ATOM 713 O O . CYS A 1 96 ? -16.5 -14.383 0.349 1 97.88 96 CYS A O 1
ATOM 715 N N . ALA A 1 97 ? -17.844 -12.609 0.335 1 97.12 97 ALA A N 1
ATOM 716 C CA . ALA A 1 97 ? -19.031 -13.414 0.085 1 97.12 97 ALA A CA 1
ATOM 717 C C . ALA A 1 97 ? -18.953 -14.094 -1.281 1 97.12 97 ALA A C 1
ATOM 719 O O . ALA A 1 97 ? -19.266 -15.281 -1.411 1 97.12 97 ALA A O 1
ATOM 720 N N . LEU A 1 98 ? -18.5 -13.422 -2.248 1 96.94 98 LEU A N 1
ATOM 721 C CA . LEU A 1 98 ? -18.391 -13.961 -3.6 1 96.94 98 LEU A CA 1
ATOM 722 C C . LEU A 1 98 ? -17.312 -15.039 -3.678 1 96.94 98 LEU A C 1
ATOM 724 O O . LEU A 1 98 ? -17.516 -16.062 -4.328 1 96.94 98 LEU A O 1
ATOM 728 N N . VAL A 1 99 ? -16.234 -14.773 -2.992 1 96.44 99 VAL A N 1
ATOM 729 C CA . VAL A 1 99 ? -15.148 -15.75 -2.965 1 96.44 99 VAL A CA 1
ATOM 730 C C . VAL A 1 99 ? -15.609 -17.016 -2.238 1 96.44 99 VAL A C 1
ATOM 732 O O . VAL A 1 99 ? -15.312 -18.125 -2.668 1 96.44 99 VAL A O 1
ATOM 735 N N . HIS A 1 100 ? -16.359 -16.797 -1.185 1 95.44 100 HIS A N 1
ATOM 736 C CA . HIS A 1 100 ? -16.844 -17.906 -0.364 1 95.44 100 HIS A CA 1
ATOM 737 C C . HIS A 1 100 ? -17.734 -18.828 -1.167 1 95.44 100 HIS A C 1
ATOM 739 O O . HIS A 1 100 ? -17.688 -20.047 -0.986 1 95.44 100 HIS A O 1
ATOM 745 N N . VAL A 1 101 ? -18.438 -18.375 -2.115 1 94.69 101 VAL A N 1
ATOM 746 C CA . VAL A 1 101 ? -19.422 -19.188 -2.82 1 94.69 101 VAL A CA 1
ATOM 747 C C . VAL A 1 101 ? -18.828 -19.703 -4.137 1 94.69 101 VAL A C 1
ATOM 749 O O . VAL A 1 101 ? -19.312 -20.672 -4.715 1 94.69 101 VAL A O 1
ATOM 752 N N . SER A 1 102 ? -17.734 -19.141 -4.582 1 94.38 102 SER A N 1
ATOM 753 C CA . SER A 1 102 ? -17.281 -19.422 -5.945 1 94.38 102 SER A CA 1
ATOM 754 C C . SER A 1 102 ? -16 -20.234 -5.949 1 94.38 102 SER A C 1
ATOM 756 O O . SER A 1 102 ? -15.57 -20.719 -7 1 94.38 102 SER A O 1
ATOM 758 N N . THR A 1 103 ? -15.344 -20.391 -4.84 1 93.19 103 THR A N 1
ATOM 759 C CA . THR A 1 103 ? -14.039 -21.031 -4.793 1 93.19 103 THR A CA 1
ATOM 760 C C . THR A 1 103 ? -14.023 -22.172 -3.785 1 93.19 103 THR A C 1
ATOM 762 O O . THR A 1 103 ? -14.539 -22.031 -2.672 1 93.19 103 THR A O 1
ATOM 765 N N . PRO A 1 104 ? -13.422 -23.234 -4.227 1 92.19 104 PRO A N 1
ATOM 766 C CA . PRO A 1 104 ? -13.312 -24.344 -3.277 1 92.19 104 PRO A CA 1
ATOM 767 C C . PRO A 1 104 ? -12.484 -23.984 -2.043 1 92.19 104 PRO A C 1
ATOM 769 O O . PRO A 1 104 ? -11.492 -23.266 -2.15 1 92.19 104 PRO A O 1
ATOM 772 N N . PHE A 1 105 ? -12.805 -24.547 -0.913 1 92.19 105 PHE A N 1
ATOM 773 C CA . PHE A 1 105 ? -12.227 -24.172 0.371 1 92.19 105 PHE A CA 1
ATOM 774 C C . PHE A 1 105 ? -10.781 -24.656 0.472 1 92.19 105 PHE A C 1
ATOM 776 O O . PHE A 1 105 ? -9.961 -24.031 1.158 1 92.19 105 PHE A O 1
ATOM 783 N N . ASP A 1 106 ? -10.383 -25.609 -0.272 1 91.69 106 ASP A N 1
ATOM 784 C CA . ASP A 1 106 ? -9.031 -26.172 -0.163 1 91.69 106 ASP A CA 1
ATOM 785 C C . ASP A 1 106 ? -8.117 -25.594 -1.24 1 91.69 106 ASP A C 1
ATOM 787 O O . ASP A 1 106 ? -6.918 -25.891 -1.259 1 91.69 106 ASP A O 1
ATOM 791 N N . ALA A 1 107 ? -8.547 -24.688 -1.994 1 88.94 107 ALA A N 1
ATOM 792 C CA . ALA A 1 107 ? -7.848 -24.203 -3.18 1 88.94 107 ALA A CA 1
ATOM 793 C C . ALA A 1 107 ? -6.566 -23.469 -2.799 1 88.94 107 ALA A C 1
ATOM 795 O O . ALA A 1 107 ? -5.566 -23.531 -3.521 1 88.94 107 ALA A O 1
ATOM 796 N N . PRO A 1 108 ? -6.598 -22.75 -1.628 1 85.44 108 PRO A N 1
ATOM 797 C CA . PRO A 1 108 ? -5.352 -22.062 -1.277 1 85.44 108 PRO A CA 1
ATOM 798 C C . PRO A 1 108 ? -4.258 -23.016 -0.809 1 85.44 108 PRO A C 1
ATOM 800 O O . PRO A 1 108 ? -3.076 -22.656 -0.829 1 85.44 108 PRO A O 1
ATOM 803 N N . MET A 1 109 ? -4.594 -24.203 -0.55 1 86.94 109 MET A N 1
ATOM 804 C CA . MET A 1 109 ? -3.652 -25.125 0.086 1 86.94 109 MET A CA 1
ATOM 805 C C . MET A 1 109 ? -3.043 -26.078 -0.94 1 86.94 109 MET A C 1
ATOM 807 O O . MET A 1 109 ? -1.879 -26.469 -0.822 1 86.94 109 MET A O 1
ATOM 811 N N . ARG A 1 110 ? -3.857 -26.469 -1.96 1 83.38 110 ARG A N 1
ATOM 812 C CA . ARG A 1 110 ? -3.43 -27.453 -2.943 1 83.38 110 ARG A CA 1
ATOM 813 C C . ARG A 1 110 ? -4.305 -27.406 -4.191 1 83.38 110 ARG A C 1
ATOM 815 O O . ARG A 1 110 ? -5.43 -26.906 -4.145 1 83.38 110 ARG A O 1
ATOM 822 N N . PRO A 1 111 ? -3.658 -27.828 -5.246 1 86.69 111 PRO A N 1
ATOM 823 C CA . PRO A 1 111 ? -4.527 -27.984 -6.414 1 86.69 111 PRO A CA 1
ATOM 824 C C . PRO A 1 111 ? -5.715 -28.906 -6.148 1 86.69 111 PRO A C 1
ATOM 826 O O . PRO A 1 111 ? -5.562 -29.922 -5.484 1 86.69 111 PRO A O 1
ATOM 829 N N . THR A 1 112 ? -6.871 -28.422 -6.598 1 88.69 112 THR A N 1
ATOM 830 C CA . THR A 1 112 ? -8.062 -29.188 -6.234 1 88.69 112 THR A CA 1
ATOM 831 C C . THR A 1 112 ? -9.039 -29.25 -7.406 1 88.69 112 THR A C 1
ATOM 833 O O . THR A 1 112 ? -9.055 -28.359 -8.258 1 88.69 112 THR A O 1
ATOM 836 N N . SER A 1 113 ? -9.789 -30.297 -7.441 1 86.31 113 SER A N 1
ATOM 837 C CA . SER A 1 113 ? -10.859 -30.484 -8.406 1 86.31 113 SER A CA 1
ATOM 838 C C . SER A 1 113 ? -12.234 -30.375 -7.75 1 86.31 113 SER A C 1
ATOM 840 O O . SER A 1 113 ? -13.258 -30.656 -8.375 1 86.31 113 SER A O 1
ATOM 842 N N . MET A 1 114 ? -12.094 -29.969 -6.531 1 84.38 114 MET A N 1
ATOM 843 C CA . MET A 1 114 ? -13.359 -29.797 -5.824 1 84.38 114 MET A CA 1
ATOM 844 C C . MET A 1 114 ? -14.18 -28.672 -6.438 1 84.38 114 MET A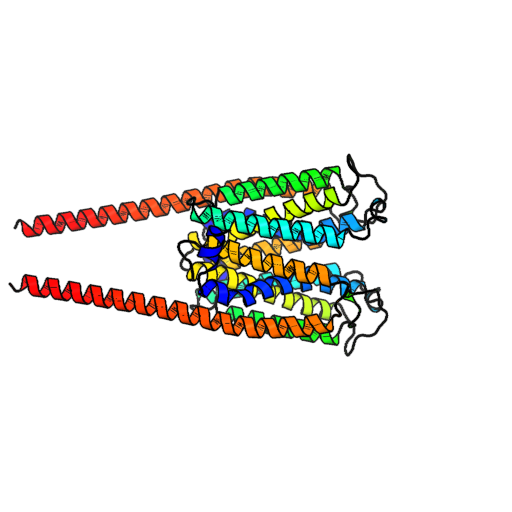 C 1
ATOM 846 O O . MET A 1 114 ? -13.625 -27.688 -6.934 1 84.38 114 MET A O 1
ATOM 850 N N . GLN A 1 115 ? -15.461 -28.844 -6.375 1 80.62 115 GLN A N 1
ATOM 851 C CA . GLN A 1 115 ? -16.359 -27.859 -6.965 1 80.62 115 GLN A CA 1
ATOM 852 C C . GLN A 1 115 ? -16.641 -26.719 -5.992 1 80.62 115 GLN A C 1
ATOM 854 O O . GLN A 1 115 ? -16.594 -26.906 -4.773 1 80.62 115 GLN A O 1
ATOM 859 N N . SER A 1 116 ? -16.891 -25.641 -6.602 1 83.06 116 SER A N 1
ATOM 860 C CA . SER A 1 116 ? -17.312 -24.484 -5.816 1 83.06 116 SER A CA 1
ATOM 861 C C . SER A 1 116 ? -18.688 -24.734 -5.176 1 83.06 116 SER A C 1
ATOM 863 O O . SER A 1 116 ? -19.391 -25.672 -5.555 1 83.06 116 SER A O 1
ATOM 865 N N . ILE A 1 117 ? -19.016 -24.078 -4.203 1 80.19 117 ILE A N 1
ATOM 866 C CA . ILE A 1 117 ? -20.219 -24.281 -3.42 1 80.19 117 ILE A CA 1
ATOM 867 C C . ILE A 1 117 ? -21.453 -23.938 -4.266 1 80.19 117 ILE A C 1
ATOM 869 O O . ILE A 1 117 ? -22.422 -24.688 -4.285 1 80.19 117 ILE A O 1
ATOM 873 N N . TRP A 1 118 ? -21.375 -22.781 -4.918 1 83.38 118 TRP A N 1
ATOM 874 C CA . TRP A 1 118 ? -22.609 -22.359 -5.574 1 83.38 118 TRP A CA 1
ATOM 875 C C . TRP A 1 118 ? -22.344 -21.984 -7.031 1 83.38 118 TRP A C 1
ATOM 877 O O . TRP A 1 118 ? -23.094 -22.406 -7.926 1 83.38 118 TRP A O 1
ATOM 887 N N . ILE A 1 119 ? -21.359 -21.219 -7.277 1 85.69 119 ILE A N 1
ATOM 888 C CA . ILE A 1 119 ? -21.109 -20.703 -8.617 1 85.69 119 ILE A CA 1
ATOM 889 C C . ILE A 1 119 ? -19.656 -20.969 -9.008 1 85.69 119 ILE A C 1
ATOM 891 O O . ILE A 1 119 ? -18.75 -20.781 -8.203 1 85.69 119 ILE A O 1
ATOM 895 N N . GLY A 1 120 ? -19.547 -21.469 -10.195 1 86.5 120 GLY A N 1
ATOM 896 C CA . GLY A 1 120 ? -18.188 -21.625 -10.711 1 86.5 120 GLY A CA 1
ATOM 897 C C . GLY A 1 120 ? -17.547 -20.297 -11.102 1 86.5 120 GLY A C 1
ATOM 898 O O . GLY A 1 120 ? -18.25 -19.328 -11.383 1 86.5 120 GLY A O 1
ATOM 899 N N . GLN A 1 121 ? -16.266 -20.266 -11.109 1 89.94 121 GLN A N 1
ATOM 900 C CA . GLN A 1 121 ? -15.539 -19.047 -11.461 1 89.94 121 GLN A CA 1
ATOM 901 C C . GLN A 1 121 ? -15.609 -18.781 -12.961 1 89.94 121 GLN A C 1
ATOM 903 O O . GLN A 1 121 ? -15.594 -19.703 -13.766 1 89.94 121 GLN A O 1
ATOM 908 N N . SER A 1 122 ? -15.938 -17.609 -13.289 1 92.38 122 SER A N 1
ATOM 909 C CA . SER A 1 122 ? -15.984 -17.078 -14.648 1 92.38 122 SER A CA 1
ATOM 910 C C . SER A 1 122 ? -15.25 -15.734 -14.734 1 92.38 122 SER A C 1
ATOM 912 O O . SER A 1 122 ? -14.914 -15.133 -13.711 1 92.38 122 SER A O 1
ATOM 914 N N . TYR A 1 123 ? -14.938 -15.297 -16 1 92.5 123 TYR A N 1
ATOM 915 C CA . TYR A 1 123 ? -14.203 -14.047 -16.188 1 92.5 123 TYR A CA 1
ATOM 916 C C . TYR A 1 123 ? -14.953 -12.875 -15.578 1 92.5 123 TYR A C 1
ATOM 918 O O . TYR A 1 123 ? -14.367 -12.078 -14.836 1 92.5 123 TYR A O 1
ATOM 926 N N . PRO A 1 124 ? -16.266 -12.789 -15.797 1 94.88 124 PRO A N 1
ATOM 927 C CA . PRO A 1 124 ? -16.984 -11.664 -15.188 1 94.88 124 PRO A CA 1
ATOM 928 C C . PRO A 1 124 ? -16.969 -11.719 -13.664 1 94.88 124 PRO A C 1
ATOM 930 O O . PRO A 1 124 ? -16.859 -10.68 -13.008 1 94.88 124 PRO A O 1
ATOM 933 N N . LEU A 1 125 ? -17.094 -12.891 -13.125 1 95.69 125 LEU A N 1
ATOM 934 C CA . LEU A 1 125 ? -17.109 -13.023 -11.672 1 95.69 125 LEU A CA 1
ATOM 935 C C . LEU A 1 125 ? -15.75 -12.648 -11.086 1 95.69 125 LEU A C 1
ATOM 937 O O . LEU A 1 125 ? -15.68 -11.938 -10.078 1 95.69 125 LEU A O 1
ATOM 941 N N . ILE A 1 126 ? -14.742 -13.117 -11.711 1 94.81 126 ILE A N 1
ATOM 942 C CA . ILE A 1 126 ? -13.383 -12.805 -11.273 1 94.81 126 ILE A CA 1
ATOM 943 C C . ILE A 1 126 ? -13.148 -11.297 -11.352 1 94.81 126 ILE A C 1
ATOM 945 O O . ILE A 1 126 ? -12.562 -10.711 -10.438 1 94.81 126 ILE A O 1
ATOM 949 N N . PHE A 1 127 ? -13.656 -10.734 -12.344 1 94.69 127 PHE A N 1
ATOM 950 C CA . PHE A 1 127 ? -13.547 -9.297 -12.516 1 94.69 127 PHE A CA 1
ATOM 951 C C . PHE A 1 127 ? -14.258 -8.555 -11.391 1 94.69 127 PHE A C 1
ATOM 953 O O . PHE A 1 127 ? -13.711 -7.617 -10.812 1 94.69 127 PHE A O 1
ATOM 960 N N . ILE A 1 128 ? -15.422 -8.945 -11.078 1 97.12 128 ILE A N 1
ATOM 961 C CA . ILE A 1 128 ? -16.219 -8.289 -10.047 1 97.12 128 ILE A CA 1
ATOM 962 C C . ILE A 1 128 ? -15.547 -8.453 -8.688 1 97.12 128 ILE A C 1
ATOM 964 O O . ILE A 1 128 ? -15.477 -7.5 -7.906 1 97.12 128 ILE A O 1
ATOM 968 N N . ILE A 1 129 ? -15.07 -9.609 -8.406 1 97.25 129 ILE A N 1
ATOM 969 C CA . ILE A 1 129 ? -14.398 -9.867 -7.133 1 97.25 129 ILE A CA 1
ATOM 970 C C . ILE A 1 129 ? -13.164 -8.984 -7.016 1 97.25 129 ILE A C 1
ATOM 972 O O . ILE A 1 129 ? -12.969 -8.305 -6.004 1 97.25 129 ILE A O 1
ATOM 976 N N . SER A 1 130 ? -12.383 -8.992 -8.086 1 95.38 130 SER A N 1
ATOM 977 C CA . SER A 1 130 ? -11.156 -8.211 -8.039 1 95.38 130 SER A CA 1
ATOM 978 C C . SER A 1 130 ? -11.453 -6.715 -8.008 1 95.38 130 SER A C 1
ATOM 980 O O . SER A 1 130 ? -10.719 -5.945 -7.391 1 95.38 130 SER A O 1
ATOM 982 N N . PHE A 1 131 ? -12.523 -6.316 -8.625 1 96.69 131 PHE A N 1
ATOM 983 C CA . PHE A 1 131 ? -12.953 -4.922 -8.586 1 96.69 131 PHE A CA 1
ATOM 984 C C . PHE A 1 131 ? -13.203 -4.473 -7.152 1 96.69 131 PHE A C 1
ATOM 986 O O . PHE A 1 131 ? -12.711 -3.424 -6.73 1 96.69 131 PHE A O 1
ATOM 993 N N . PHE A 1 132 ? -13.875 -5.285 -6.418 1 97.88 132 PHE A N 1
ATOM 994 C CA . PHE A 1 132 ? -14.188 -4.938 -5.039 1 97.88 132 PHE A CA 1
ATOM 995 C C . PHE A 1 132 ? -12.945 -5.039 -4.164 1 97.88 132 PHE A C 1
ATOM 997 O O . PHE A 1 132 ? -12.805 -4.297 -3.186 1 97.88 132 PHE A O 1
ATOM 1004 N N . CYS A 1 133 ? -12.031 -5.859 -4.52 1 96.38 133 CYS A N 1
ATOM 1005 C CA . CYS A 1 133 ? -10.75 -5.91 -3.82 1 96.38 133 CYS A CA 1
ATOM 1006 C C . CYS A 1 133 ? -9.992 -4.598 -3.979 1 96.38 133 CYS A C 1
ATOM 1008 O O . CYS A 1 133 ? -9.469 -4.055 -3.002 1 96.38 133 CYS A O 1
ATOM 1010 N N . GLY A 1 134 ? -10.023 -4.137 -5.195 1 94.94 134 GLY A N 1
ATOM 1011 C CA . GLY A 1 134 ? -9.375 -2.865 -5.465 1 94.94 134 GLY A CA 1
ATOM 1012 C C . GLY A 1 134 ? -10.023 -1.7 -4.738 1 94.94 134 GLY A C 1
ATOM 1013 O O . GLY A 1 134 ? -9.328 -0.852 -4.176 1 94.94 134 GLY A O 1
ATOM 1014 N N . VAL A 1 135 ? -11.258 -1.742 -4.723 1 96.62 135 VAL A N 1
ATOM 1015 C CA . VAL A 1 135 ? -12 -0.69 -4.039 1 96.62 135 VAL A CA 1
ATOM 1016 C C . VAL A 1 135 ? -11.68 -0.71 -2.549 1 96.62 135 VAL A C 1
ATOM 1018 O O . VAL A 1 135 ? -11.398 0.332 -1.953 1 96.62 135 VAL A O 1
ATOM 1021 N N . SER A 1 136 ? -11.75 -1.869 -1.969 1 97.31 136 SER A N 1
ATOM 1022 C CA . SER A 1 136 ? -11.492 -1.992 -0.537 1 97.31 136 SER A CA 1
ATOM 1023 C C . SER A 1 136 ? -10.07 -1.565 -0.19 1 97.31 136 SER A C 1
ATOM 1025 O O . SER A 1 136 ? -9.852 -0.883 0.813 1 97.31 136 SER A O 1
ATOM 1027 N N . ASP A 1 137 ? -9.172 -1.904 -0.994 1 94.19 137 ASP A N 1
ATOM 1028 C CA . ASP A 1 137 ? -7.777 -1.562 -0.75 1 94.19 137 ASP A CA 1
ATOM 1029 C C . ASP A 1 137 ? -7.566 -0.05 -0.793 1 94.19 137 ASP A C 1
ATOM 1031 O O . ASP A 1 137 ? -6.863 0.509 0.051 1 94.19 137 ASP A O 1
ATOM 1035 N N . CYS A 1 138 ? -8.141 0.51 -1.77 1 93.38 138 CYS A N 1
ATOM 1036 C CA . CYS A 1 138 ? -8.047 1.96 -1.889 1 93.38 138 CYS A CA 1
ATOM 1037 C C . CYS A 1 138 ? -8.641 2.648 -0.666 1 93.38 138 CYS A C 1
ATOM 1039 O O . CYS A 1 138 ? -8.039 3.578 -0.12 1 93.38 138 CYS A O 1
ATOM 1041 N N . CYS A 1 139 ? -9.711 2.203 -0.25 1 95.44 139 CYS A N 1
ATOM 1042 C CA . CYS A 1 139 ? -10.406 2.805 0.884 1 95.44 139 CYS A CA 1
ATOM 1043 C C . CYS A 1 139 ? -9.609 2.609 2.172 1 95.44 139 CYS A C 1
ATOM 1045 O O . CYS A 1 139 ? -9.383 3.566 2.914 1 95.44 139 CYS A O 1
ATOM 1047 N N . ILE A 1 140 ? -9.164 1.407 2.408 1 95.56 140 ILE A N 1
ATOM 1048 C CA . ILE A 1 140 ? -8.484 1.07 3.65 1 95.56 140 ILE A CA 1
ATOM 1049 C C . ILE A 1 140 ? -7.156 1.821 3.729 1 95.56 140 ILE A C 1
ATOM 1051 O O . ILE A 1 140 ? -6.828 2.416 4.758 1 95.56 140 ILE A O 1
ATOM 1055 N N . ASN A 1 141 ? -6.492 1.885 2.674 1 90.5 141 ASN A N 1
ATOM 1056 C CA . ASN A 1 141 ? -5.23 2.617 2.637 1 90.5 141 ASN A CA 1
ATOM 1057 C C . ASN A 1 141 ? -5.457 4.125 2.732 1 90.5 141 ASN A C 1
ATOM 1059 O O . ASN A 1 141 ? -4.66 4.836 3.348 1 90.5 141 ASN A O 1
ATOM 1063 N N . GLY A 1 142 ? -6.441 4.512 2.086 1 91.56 142 GLY A N 1
ATOM 1064 C CA . GLY A 1 142 ? -6.754 5.93 2.121 1 91.56 142 GLY A CA 1
ATOM 1065 C C . GLY A 1 142 ? -7.086 6.434 3.512 1 91.56 142 GLY A C 1
ATOM 1066 O O . GLY A 1 142 ? -6.5 7.414 3.98 1 91.56 142 GLY A O 1
ATOM 1067 N N . VAL A 1 143 ? -7.965 5.758 4.164 1 94.06 143 VAL A N 1
ATOM 1068 C CA . VAL A 1 143 ? -8.398 6.215 5.48 1 94.06 143 VAL A CA 1
ATOM 1069 C C . VAL A 1 143 ? -7.242 6.09 6.473 1 94.06 143 VAL A C 1
ATOM 1071 O O . VAL A 1 143 ? -7.113 6.906 7.391 1 94.06 143 VAL A O 1
ATOM 1074 N N . ARG A 1 144 ? -6.453 5.094 6.285 1 92.12 144 ARG A N 1
ATOM 1075 C CA . ARG A 1 144 ? -5.293 4.91 7.148 1 92.12 144 ARG A CA 1
ATOM 1076 C C . ARG A 1 144 ? -4.32 6.078 7.023 1 92.12 144 ARG A C 1
ATOM 1078 O O . ARG A 1 144 ? -3.822 6.59 8.031 1 92.12 144 ARG A O 1
ATOM 1085 N N . SER A 1 145 ? -4.129 6.496 5.836 1 88.88 145 SER A N 1
ATOM 1086 C CA . SER A 1 145 ? -3.176 7.574 5.594 1 88.88 145 SER A CA 1
ATOM 1087 C C . SER A 1 145 ? -3.715 8.914 6.098 1 88.88 145 SER A C 1
ATOM 1089 O O . SER A 1 145 ? -2.975 9.703 6.691 1 88.88 145 SER A O 1
ATOM 1091 N N . VAL A 1 146 ? -4.941 9.102 5.879 1 87.31 146 VAL A N 1
ATOM 1092 C CA . VAL A 1 146 ? -5.555 10.383 6.227 1 87.31 146 VAL A CA 1
ATOM 1093 C C . VAL A 1 146 ? -5.668 10.508 7.742 1 87.31 146 VAL A C 1
ATOM 1095 O O . VAL A 1 146 ? -5.383 11.562 8.312 1 87.31 146 VAL A O 1
ATOM 1098 N N . ILE A 1 147 ? -5.977 9.453 8.367 1 89.38 147 ILE A N 1
ATOM 1099 C CA . ILE A 1 147 ? -6.227 9.523 9.797 1 89.38 147 ILE A CA 1
ATOM 1100 C C . ILE A 1 147 ? -4.91 9.758 10.539 1 89.38 147 ILE A C 1
ATOM 1102 O O . ILE A 1 147 ? -4.887 10.406 11.586 1 89.38 147 ILE A O 1
ATOM 1106 N N . CYS A 1 148 ? -3.816 9.273 10.055 1 86.5 148 CYS A N 1
ATOM 1107 C CA . CYS A 1 148 ? -2.506 9.5 10.656 1 86.5 148 CYS A CA 1
ATOM 1108 C C . CYS A 1 148 ? -2.174 10.992 10.695 1 86.5 148 CYS A C 1
ATOM 1110 O O . CYS A 1 148 ? -1.574 11.469 11.656 1 86.5 148 CYS A O 1
ATOM 1112 N N . SER A 1 149 ? -2.602 11.664 9.672 1 81.94 149 SER A N 1
ATOM 1113 C CA . SER A 1 149 ? -2.301 13.086 9.578 1 81.94 149 SER A CA 1
ATOM 1114 C C . SER A 1 149 ? -3.129 13.898 10.57 1 81.94 149 SER A C 1
ATOM 1116 O O . SER A 1 149 ? -2.729 14.992 10.977 1 81.94 149 SER A O 1
ATOM 1118 N N . ILE A 1 150 ? -4.188 13.312 10.969 1 82.19 150 ILE A N 1
ATOM 1119 C CA . ILE A 1 150 ? -5.098 14.039 11.852 1 82.19 150 ILE A CA 1
ATOM 1120 C C . ILE A 1 150 ? -4.77 13.719 13.305 1 82.19 150 ILE A C 1
ATOM 1122 O O . ILE A 1 150 ? -4.832 14.594 14.172 1 82.19 150 ILE A O 1
ATOM 1126 N N . VAL A 1 151 ? -4.41 12.539 13.555 1 82.69 151 VAL A N 1
ATOM 1127 C CA . VAL A 1 151 ? -4.207 12.086 14.93 1 82.69 151 VAL A CA 1
ATOM 1128 C C . VAL A 1 151 ? -2.865 12.602 15.445 1 82.69 151 VAL A C 1
ATOM 1130 O O . VAL A 1 151 ? -2.748 12.969 16.625 1 82.69 151 VAL A O 1
ATOM 1133 N N . MET A 1 152 ? -1.884 12.539 14.594 1 81.81 152 MET A N 1
ATOM 1134 C CA . MET A 1 152 ? -0.559 13.031 14.953 1 81.81 152 MET A CA 1
ATOM 1135 C C . MET A 1 152 ? -0.017 13.969 13.883 1 81.81 152 MET A C 1
ATOM 1137 O O . MET A 1 152 ? 0.969 13.648 13.211 1 81.81 152 MET A O 1
ATOM 1141 N N . PRO A 1 153 ? -0.52 15.18 13.914 1 77.75 153 PRO A N 1
ATOM 1142 C CA . PRO A 1 153 ? -0.181 16.125 12.844 1 77.75 153 PRO A CA 1
ATOM 1143 C C . PRO A 1 153 ? 1.289 16.531 12.867 1 77.75 153 PRO A C 1
ATOM 1145 O O . PRO A 1 153 ? 1.858 16.859 11.82 1 77.75 153 PRO A O 1
ATOM 1148 N N . GLN A 1 154 ? 1.947 16.531 14.031 1 77.12 154 GLN A N 1
ATOM 1149 C CA . GLN A 1 154 ? 3.34 16.953 14.125 1 77.12 154 GLN A CA 1
ATOM 1150 C C . GLN A 1 154 ? 4.293 15.781 13.938 1 77.12 154 GLN A C 1
ATOM 1152 O O . GLN A 1 154 ? 5.492 15.977 13.727 1 77.12 154 GLN A O 1
ATOM 1157 N N . ARG A 1 155 ? 3.734 14.602 14.062 1 83.88 155 ARG A N 1
ATOM 1158 C CA . ARG A 1 155 ? 4.531 13.383 13.945 1 83.88 155 ARG A CA 1
ATOM 1159 C C . ARG A 1 155 ? 3.879 12.391 12.984 1 83.88 155 ARG A C 1
ATOM 1161 O O . ARG A 1 155 ? 3.711 11.219 13.32 1 83.88 155 ARG A O 1
ATOM 1168 N N . ARG A 1 156 ? 3.623 12.898 11.828 1 82.94 156 ARG A N 1
ATOM 1169 C CA . ARG A 1 156 ? 2.887 12.109 10.844 1 82.94 156 ARG A CA 1
ATOM 1170 C C . ARG A 1 156 ? 3.721 10.93 10.352 1 82.94 156 ARG A C 1
ATOM 1172 O O . ARG A 1 156 ? 3.199 9.828 10.164 1 82.94 156 ARG A O 1
ATOM 1179 N N . ALA A 1 157 ? 5.016 11.227 10.156 1 84.31 157 ALA A N 1
ATOM 1180 C CA . ALA A 1 157 ? 5.898 10.172 9.664 1 84.31 157 ALA A CA 1
ATOM 1181 C C . ALA A 1 157 ? 6 9.023 10.664 1 84.31 157 ALA A C 1
ATOM 1183 O O . ALA A 1 157 ? 6.004 7.855 10.281 1 84.31 157 ALA A O 1
ATOM 1184 N N . GLN A 1 158 ? 6.07 9.398 11.828 1 85.12 158 GLN A N 1
ATOM 1185 C CA . GLN A 1 158 ? 6.141 8.398 12.891 1 85.12 158 GLN A CA 1
ATOM 1186 C C . GLN A 1 158 ? 4.852 7.59 12.969 1 85.12 158 GLN A C 1
ATOM 1188 O O . GLN A 1 158 ? 4.887 6.363 13.086 1 85.12 158 GLN A O 1
ATOM 1193 N N . ALA A 1 159 ? 3.721 8.289 12.922 1 86.44 159 ALA A N 1
ATOM 1194 C CA . ALA A 1 159 ? 2.422 7.625 12.984 1 86.44 159 ALA A CA 1
ATOM 1195 C C . ALA A 1 159 ? 2.254 6.648 11.828 1 86.44 159 ALA A C 1
ATOM 1197 O O . ALA A 1 159 ? 1.841 5.5 12.023 1 86.44 159 ALA A O 1
ATOM 1198 N N . PHE A 1 160 ? 2.623 7.055 10.68 1 86.44 160 PHE A N 1
ATOM 1199 C CA . PHE A 1 160 ? 2.492 6.211 9.5 1 86.44 160 PHE A CA 1
ATOM 1200 C C . PHE A 1 160 ? 3.408 5 9.594 1 86.44 160 PHE A C 1
ATOM 1202 O O . PHE A 1 160 ? 3.02 3.891 9.219 1 86.44 160 PHE A O 1
ATOM 1209 N N . SER A 1 161 ? 4.578 5.258 10.062 1 87.44 161 SER A N 1
ATOM 1210 C CA . SER A 1 161 ? 5.547 4.172 10.148 1 87.44 161 SER A CA 1
ATOM 1211 C C . SER A 1 161 ? 5.098 3.104 11.141 1 87.44 161 SER A C 1
ATOM 1213 O O . SER A 1 161 ? 5.238 1.907 10.875 1 87.44 161 SER A O 1
ATOM 1215 N N . VAL A 1 162 ? 4.59 3.494 12.195 1 86.31 162 VAL A N 1
ATOM 1216 C CA . VAL A 1 162 ? 4.113 2.553 13.203 1 86.31 162 VAL A CA 1
ATOM 1217 C C . VAL A 1 162 ? 2.967 1.721 12.625 1 86.31 162 VAL A C 1
ATOM 1219 O O . VAL A 1 162 ? 2.936 0.499 12.789 1 86.31 162 VAL A O 1
ATOM 1222 N N . LEU A 1 163 ? 2.09 2.336 11.961 1 90 163 LEU A N 1
ATOM 1223 C CA . LEU A 1 163 ? 0.964 1.613 11.383 1 90 163 LEU A CA 1
ATOM 1224 C C . LEU A 1 163 ? 1.434 0.678 10.273 1 90 163 LEU A C 1
ATOM 1226 O O . LEU A 1 163 ? 0.865 -0.399 10.078 1 90 163 LEU A O 1
ATOM 1230 N N . ARG A 1 164 ? 2.432 1.08 9.633 1 88.31 164 ARG A N 1
ATOM 1231 C CA . ARG A 1 164 ? 2.965 0.247 8.562 1 88.31 164 ARG A CA 1
ATOM 1232 C C . ARG A 1 164 ? 3.619 -1.013 9.117 1 88.31 164 ARG A C 1
ATOM 1234 O O . ARG A 1 164 ? 3.611 -2.062 8.469 1 88.31 164 ARG A O 1
ATOM 1241 N N . ILE A 1 165 ? 4.246 -0.893 10.328 1 88.75 165 ILE A N 1
ATOM 1242 C CA . ILE A 1 165 ? 4.805 -2.062 11 1 88.75 165 ILE A CA 1
ATOM 1243 C C . ILE A 1 165 ? 3.711 -3.107 11.211 1 88.75 165 ILE A C 1
ATOM 1245 O O . ILE A 1 165 ? 3.895 -4.281 10.883 1 88.75 165 ILE A O 1
ATOM 1249 N N . TYR A 1 166 ? 2.633 -2.654 11.656 1 90.56 166 TYR A N 1
ATOM 1250 C CA . TYR A 1 166 ? 1.536 -3.574 11.938 1 90.56 166 TYR A CA 1
ATOM 1251 C C . TYR A 1 166 ? 0.896 -4.07 10.648 1 90.56 166 TYR A C 1
ATOM 1253 O O . TYR A 1 166 ? 0.432 -5.211 10.578 1 90.56 166 TYR A O 1
ATOM 1261 N N . HIS A 1 167 ? 0.828 -3.219 9.664 1 92.44 167 HIS A N 1
ATOM 1262 C CA . HIS A 1 167 ? 0.378 -3.643 8.344 1 92.44 167 HIS A CA 1
ATOM 1263 C C . HIS A 1 167 ? 1.243 -4.777 7.801 1 92.44 167 HIS A C 1
ATOM 1265 O O . HIS A 1 167 ? 0.723 -5.777 7.309 1 92.44 167 HIS A O 1
ATOM 1271 N N . ALA A 1 168 ? 2.541 -4.602 7.949 1 89.94 168 ALA A N 1
ATOM 1272 C CA . ALA A 1 168 ? 3.484 -5.609 7.469 1 89.94 168 ALA A CA 1
ATOM 1273 C C . ALA A 1 168 ? 3.352 -6.906 8.258 1 89.94 168 ALA A C 1
ATOM 1275 O O . ALA A 1 168 ? 3.439 -7.996 7.695 1 89.94 168 ALA A O 1
ATOM 1276 N N . ALA A 1 169 ? 3.213 -6.789 9.5 1 89.38 169 ALA A N 1
ATOM 1277 C CA . ALA A 1 169 ? 3.014 -7.961 10.352 1 89.38 169 ALA A CA 1
ATOM 1278 C C . ALA A 1 169 ? 1.763 -8.734 9.93 1 89.38 169 ALA A C 1
ATOM 1280 O O . ALA A 1 169 ? 1.769 -9.969 9.898 1 89.38 169 ALA A O 1
ATOM 1281 N N . GLY A 1 170 ? 0.729 -8.031 9.672 1 92.06 170 GLY A N 1
ATOM 1282 C CA . GLY A 1 170 ? -0.475 -8.68 9.172 1 92.06 170 GLY A CA 1
ATOM 1283 C C . GLY A 1 170 ? -0.255 -9.43 7.867 1 92.06 170 GLY A C 1
ATOM 1284 O O . GLY A 1 170 ? -0.701 -10.57 7.719 1 92.06 170 GLY A O 1
ATOM 1285 N N . CYS A 1 171 ? 0.448 -8.805 6.934 1 89.25 171 CYS A N 1
ATOM 1286 C CA . CYS A 1 171 ? 0.769 -9.445 5.664 1 89.25 171 CYS A CA 1
ATOM 1287 C C . CYS A 1 171 ? 1.566 -10.727 5.887 1 89.25 171 CYS A C 1
ATOM 1289 O O . CYS A 1 171 ? 1.272 -11.758 5.281 1 89.25 171 CYS A O 1
ATOM 1291 N N . MET A 1 172 ? 2.506 -10.664 6.781 1 86.62 172 MET A N 1
ATOM 1292 C CA . MET A 1 172 ? 3.391 -11.797 7.039 1 86.62 172 MET A CA 1
ATOM 1293 C C . MET A 1 172 ? 2.613 -12.977 7.609 1 86.62 172 MET A C 1
ATOM 1295 O O . MET A 1 172 ? 2.857 -14.125 7.238 1 86.62 172 MET A O 1
ATOM 1299 N N . VAL A 1 173 ? 1.738 -12.656 8.461 1 88.12 173 VAL A N 1
ATOM 1300 C CA . VAL A 1 173 ? 0.93 -13.703 9.07 1 88.12 173 VAL A CA 1
ATOM 1301 C C . VAL A 1 173 ? 0.136 -14.445 7.996 1 88.12 173 VAL A C 1
ATOM 1303 O O . VAL A 1 173 ? 0.107 -15.68 7.973 1 88.12 173 VAL A O 1
ATOM 1306 N N . VAL A 1 174 ? -0.455 -13.766 7.086 1 89.69 174 VAL A N 1
ATOM 1307 C CA . VAL A 1 174 ? -1.273 -14.375 6.043 1 89.69 174 VAL A CA 1
ATOM 1308 C C . VAL A 1 174 ? -0.38 -15.125 5.062 1 89.69 174 VAL A C 1
ATOM 1310 O O . VAL A 1 174 ? -0.701 -16.25 4.656 1 89.69 174 VAL A O 1
ATOM 1313 N N . PHE A 1 175 ? 0.761 -14.609 4.762 1 82.56 175 PHE A N 1
ATOM 1314 C CA . PHE A 1 175 ? 1.662 -15.258 3.812 1 82.56 175 PHE A CA 1
ATOM 1315 C C . PHE A 1 175 ? 2.211 -16.562 4.383 1 82.56 175 PHE A C 1
ATOM 1317 O O . PHE A 1 175 ? 2.311 -17.562 3.672 1 82.56 175 PHE A O 1
ATOM 1324 N N . PHE A 1 176 ? 2.439 -16.578 5.637 1 80.62 176 PHE A N 1
ATOM 1325 C CA . PHE A 1 176 ? 3.059 -17.734 6.266 1 80.62 176 PHE A CA 1
ATOM 1326 C C . PHE A 1 176 ? 2.027 -18.828 6.52 1 80.62 176 PHE A C 1
ATOM 1328 O O . PHE A 1 176 ? 2.338 -20.016 6.422 1 80.62 176 PHE A O 1
ATOM 1335 N N . PHE A 1 177 ? 0.869 -18.438 6.695 1 84.62 177 PHE A N 1
ATOM 1336 C CA . PHE A 1 177 ? -0.132 -19.422 7.078 1 84.62 177 PHE A CA 1
ATOM 1337 C C . PHE A 1 177 ? -1.024 -19.781 5.895 1 84.62 177 PHE A C 1
ATOM 1339 O O . PHE A 1 177 ? -1.854 -20.688 5.984 1 84.62 177 PHE A O 1
ATOM 1346 N N . SER A 1 178 ? -0.798 -19.172 4.801 1 84.12 178 SER A N 1
ATOM 1347 C CA . SER A 1 178 ? -1.686 -19.344 3.654 1 84.12 178 SER A CA 1
ATOM 1348 C C . SER A 1 178 ? -1.717 -20.781 3.178 1 84.12 178 SER A C 1
ATOM 1350 O O . SER A 1 178 ? -2.768 -21.297 2.775 1 84.12 178 SER A O 1
ATOM 1352 N N . PRO A 1 179 ? -0.608 -21.578 3.271 1 83.19 179 PRO A N 1
ATOM 1353 C CA . PRO A 1 179 ? -0.661 -22.969 2.779 1 83.19 179 PRO A CA 1
ATOM 1354 C C . PRO A 1 179 ? -1.391 -23.906 3.736 1 83.19 179 PRO A C 1
ATOM 1356 O O . PRO A 1 179 ? -1.723 -25.031 3.363 1 83.19 179 PRO A O 1
ATOM 1359 N N . MET A 1 180 ? -1.718 -23.406 4.934 1 88.62 180 MET A N 1
ATOM 1360 C CA . MET A 1 180 ? -2.316 -24.297 5.934 1 88.62 180 MET A CA 1
ATOM 1361 C C . MET A 1 180 ? -3.727 -23.828 6.285 1 88.62 180 MET A C 1
ATOM 1363 O O . MET A 1 180 ? -4.402 -24.453 7.102 1 88.62 180 MET A O 1
ATOM 1367 N N . VAL A 1 181 ? -4.172 -22.812 5.719 1 92 181 VAL A N 1
ATOM 1368 C CA . VAL A 1 181 ? -5.449 -22.234 6.125 1 92 181 VAL A CA 1
ATOM 1369 C C . VAL A 1 181 ? -6.441 -22.312 4.969 1 92 181 VAL A C 1
ATOM 1371 O O . VAL A 1 181 ? -6.172 -21.812 3.873 1 92 181 VAL A O 1
ATOM 1374 N N . PRO A 1 182 ? -7.52 -23 5.219 1 92.81 182 PRO A N 1
ATOM 1375 C CA . PRO A 1 182 ? -8.547 -23.062 4.176 1 92.81 182 PRO A CA 1
ATOM 1376 C C . PRO A 1 182 ? -9.195 -21.719 3.898 1 92.81 182 PRO A C 1
ATOM 1378 O O . PRO A 1 182 ? -9.141 -20.812 4.738 1 92.81 182 PRO A O 1
ATOM 1381 N N . LEU A 1 183 ? -9.82 -21.625 2.793 1 93.94 183 LEU A N 1
ATOM 1382 C CA . LEU A 1 183 ? -10.344 -20.375 2.268 1 93.94 183 LEU A CA 1
ATOM 1383 C C . LEU A 1 183 ? -11.445 -19.828 3.162 1 93.94 183 LEU A C 1
ATOM 1385 O O . LEU A 1 183 ? -11.594 -18.609 3.307 1 93.94 183 LEU A O 1
ATOM 1389 N N . TYR A 1 184 ? -12.258 -20.688 3.789 1 93.69 184 TYR A N 1
ATOM 1390 C CA . TYR A 1 184 ? -13.406 -20.219 4.555 1 93.69 184 TYR A CA 1
ATOM 1391 C C . TYR A 1 184 ? -12.969 -19.438 5.781 1 93.69 184 TYR A C 1
ATOM 1393 O O . TYR A 1 184 ? -13.703 -18.578 6.27 1 93.69 184 TYR A O 1
ATOM 1401 N N . ILE A 1 185 ? -11.797 -19.609 6.277 1 95.38 185 ILE A N 1
ATOM 1402 C CA . ILE A 1 185 ? -11.281 -18.844 7.41 1 95.38 185 ILE A CA 1
ATOM 1403 C C . ILE A 1 185 ? -11.023 -17.406 6.992 1 95.38 185 ILE A C 1
ATOM 1405 O O . ILE A 1 185 ? -11.383 -16.469 7.711 1 95.38 185 ILE A O 1
ATOM 1409 N N . TYR A 1 186 ? -10.461 -17.203 5.789 1 95.94 186 TYR A N 1
ATOM 1410 C CA . TYR A 1 186 ? -10.211 -15.859 5.293 1 95.94 186 TYR A CA 1
ATOM 1411 C C . TYR A 1 186 ? -11.523 -15.109 5.07 1 95.94 186 TYR A C 1
ATOM 1413 O O . TYR A 1 186 ? -11.648 -13.938 5.434 1 95.94 186 TYR A O 1
ATOM 1421 N N . THR A 1 187 ? -12.492 -15.852 4.508 1 96.19 187 THR A N 1
ATOM 1422 C CA . THR A 1 187 ? -13.742 -15.203 4.129 1 96.19 187 THR A CA 1
ATOM 1423 C C . THR A 1 187 ? -14.594 -14.906 5.363 1 96.19 187 THR A C 1
ATOM 1425 O O . THR A 1 187 ? -15.562 -14.148 5.289 1 96.19 187 THR A O 1
ATOM 1428 N N . PHE A 1 188 ? -14.203 -15.406 6.492 1 97.06 188 PHE A N 1
ATOM 1429 C CA . PHE A 1 188 ? -14.891 -15.062 7.73 1 97.06 188 PHE A CA 1
ATOM 1430 C C . PHE A 1 188 ? -14.102 -14.016 8.516 1 97.06 188 PHE A C 1
ATOM 1432 O O . PHE A 1 188 ? -14.688 -13.086 9.07 1 97.06 188 PHE A O 1
ATOM 1439 N N . VAL A 1 189 ? -12.852 -14.109 8.547 1 97.31 189 VAL A N 1
ATOM 1440 C CA . VAL A 1 189 ? -12 -13.258 9.375 1 97.31 189 VAL A CA 1
ATOM 1441 C C . VAL A 1 189 ? -11.938 -11.852 8.789 1 97.31 189 VAL A C 1
ATOM 1443 O O . VAL A 1 189 ? -12.016 -10.859 9.516 1 97.31 189 VAL A O 1
ATOM 1446 N N . LEU A 1 190 ? -11.805 -11.758 7.484 1 98.12 190 LEU A N 1
ATOM 1447 C CA . LEU A 1 190 ? -11.625 -10.461 6.844 1 98.12 190 LEU A CA 1
ATOM 1448 C C . LEU A 1 190 ? -12.859 -9.578 7.043 1 98.12 190 LEU A C 1
ATOM 1450 O O . LEU A 1 190 ? -12.742 -8.445 7.504 1 98.12 190 LEU A O 1
ATOM 1454 N N . PRO A 1 191 ? -14.086 -10.133 6.785 1 98.25 191 PRO A N 1
ATOM 1455 C CA . PRO A 1 191 ? -15.258 -9.289 7.035 1 98.25 191 PRO A CA 1
ATOM 1456 C C . PRO A 1 191 ? -15.438 -8.953 8.508 1 98.25 191 PRO A C 1
ATOM 1458 O O . PRO A 1 191 ? -15.836 -7.832 8.844 1 98.25 191 PRO A O 1
ATOM 1461 N N . THR A 1 192 ? -15.172 -9.859 9.344 1 98.19 192 THR A N 1
ATOM 1462 C CA . THR A 1 192 ? -15.289 -9.609 10.773 1 98.19 192 THR A CA 1
ATOM 1463 C C . THR A 1 192 ? -14.305 -8.523 11.219 1 98.19 192 THR A C 1
ATOM 1465 O O . THR A 1 192 ? -14.68 -7.598 11.938 1 98.19 192 THR A O 1
ATOM 1468 N N . LEU A 1 193 ? -13.102 -8.672 10.789 1 98.06 193 LEU A N 1
ATOM 1469 C CA . LEU A 1 193 ? -12.078 -7.691 11.125 1 98.06 193 LEU A CA 1
ATOM 1470 C C . LEU A 1 193 ? -12.414 -6.328 10.531 1 98.06 193 LEU A C 1
ATOM 1472 O O . LEU A 1 193 ? -12.117 -5.293 11.125 1 98.06 193 LEU A O 1
ATOM 1476 N N . SER A 1 194 ? -13.008 -6.359 9.367 1 98.25 194 SER A N 1
ATOM 1477 C CA . SER A 1 194 ? -13.398 -5.113 8.727 1 98.25 194 SER A CA 1
ATOM 1478 C C . SER A 1 194 ? -14.461 -4.383 9.547 1 98.25 194 SER A C 1
ATOM 1480 O O . SER A 1 194 ? -14.414 -3.16 9.688 1 98.25 194 SER A O 1
ATOM 1482 N N . LEU A 1 195 ? -15.375 -5.121 10.102 1 98 195 LEU A N 1
ATOM 1483 C CA . LEU A 1 195 ? -16.422 -4.527 10.922 1 98 195 LEU A CA 1
ATOM 1484 C C . LEU A 1 195 ? -15.859 -4.023 12.25 1 98 195 LEU A C 1
ATOM 1486 O O . LEU A 1 195 ? -16.203 -2.928 12.695 1 98 195 LEU A O 1
ATOM 1490 N N . VAL A 1 196 ? -15.016 -4.75 12.805 1 97.94 196 VAL A N 1
ATOM 1491 C CA . VAL A 1 196 ? -14.375 -4.348 14.055 1 97.94 196 VAL A CA 1
ATOM 1492 C C . VAL A 1 196 ? -13.531 -3.098 13.82 1 97.94 196 VAL A C 1
ATOM 1494 O O . VAL A 1 196 ? -13.57 -2.156 14.617 1 97.94 196 VAL A O 1
ATOM 1497 N N . SER A 1 197 ? -12.773 -3.105 12.719 1 97.69 197 SER A N 1
ATOM 1498 C CA . SER A 1 197 ? -11.938 -1.962 12.367 1 97.69 197 SER A CA 1
ATOM 1499 C C . SER A 1 197 ? -12.773 -0.707 12.156 1 97.69 197 SER A C 1
ATOM 1501 O O . SER A 1 197 ? -12.375 0.388 12.562 1 97.69 197 SER A O 1
ATOM 1503 N N . THR A 1 198 ? -13.898 -0.917 11.547 1 97.5 198 THR A N 1
ATOM 1504 C CA . THR A 1 198 ? -14.789 0.215 11.305 1 97.5 198 THR A CA 1
ATOM 1505 C C . THR A 1 198 ? -15.273 0.815 12.625 1 97.5 198 THR A C 1
ATOM 1507 O O . THR A 1 198 ? -15.312 2.037 12.773 1 97.5 198 THR A O 1
ATOM 1510 N N . PHE A 1 199 ? -15.547 -0.021 13.516 1 97.06 199 PHE A N 1
ATOM 1511 C CA . PHE A 1 199 ? -16.016 0.428 14.82 1 97.06 199 PHE A CA 1
ATOM 1512 C C . PHE A 1 199 ? -14.945 1.252 15.523 1 97.06 199 PHE A C 1
ATOM 1514 O O . PHE A 1 199 ? -15.219 2.355 16 1 97.06 199 PHE A O 1
ATOM 1521 N N . PHE A 1 200 ? -13.781 0.819 15.578 1 95.25 200 PHE A N 1
ATOM 1522 C CA . PHE A 1 200 ? -12.695 1.519 16.25 1 95.25 200 PHE A CA 1
ATOM 1523 C C . PHE A 1 200 ? -12.297 2.773 15.477 1 95.25 200 PHE A C 1
ATOM 1525 O O . PHE A 1 200 ? -11.953 3.793 16.078 1 95.25 200 PHE A O 1
ATOM 1532 N N . PHE A 1 201 ? -12.367 2.697 14.234 1 96.25 201 PHE A N 1
ATOM 1533 C CA . PHE A 1 201 ? -12.047 3.854 13.406 1 96.25 201 PHE A CA 1
ATOM 1534 C C . PHE A 1 201 ? -13.023 4.996 13.672 1 96.25 201 PHE A C 1
ATOM 1536 O O . PHE A 1 201 ? -12.609 6.152 13.805 1 96.25 201 PHE A O 1
ATOM 1543 N N . PHE A 1 202 ? -14.273 4.641 13.734 1 95.31 202 PHE A N 1
ATOM 1544 C CA . PHE A 1 202 ? -15.281 5.652 14.023 1 95.31 202 PHE A CA 1
ATOM 1545 C C . PHE A 1 202 ? -15.039 6.285 15.391 1 95.31 202 PHE A C 1
ATOM 1547 O O . PHE A 1 202 ? -15.18 7.5 15.547 1 95.31 202 PHE A O 1
ATOM 1554 N N . ARG A 1 203 ? -14.68 5.516 16.328 1 93.31 203 ARG A N 1
ATOM 1555 C CA . ARG A 1 203 ? -14.414 6.023 17.672 1 93.31 203 ARG A CA 1
ATOM 1556 C C . ARG A 1 203 ? -13.242 7.004 17.656 1 93.31 203 ARG A C 1
ATOM 1558 O O . ARG A 1 203 ? -13.297 8.047 18.312 1 93.31 203 ARG A O 1
ATOM 1565 N N . VAL A 1 204 ? -12.242 6.684 16.922 1 93 204 VAL A N 1
ATOM 1566 C CA . VAL A 1 204 ? -11.062 7.543 16.859 1 93 204 VAL A CA 1
ATOM 1567 C C . VAL A 1 204 ? -11.414 8.852 16.141 1 93 204 VAL A C 1
ATOM 1569 O O . VAL A 1 204 ? -11.008 9.93 16.578 1 93 204 VAL A O 1
ATOM 1572 N N . VAL A 1 205 ? -12.133 8.734 15.039 1 91.94 205 VAL A N 1
ATOM 1573 C CA . VAL A 1 205 ? -12.516 9.922 14.281 1 91.94 205 VAL A CA 1
ATOM 1574 C C . VAL A 1 205 ? -13.383 10.836 15.141 1 91.94 205 VAL A C 1
ATOM 1576 O O . VAL A 1 205 ? -13.18 12.055 15.172 1 91.94 205 VAL A O 1
ATOM 1579 N N . ASP A 1 206 ? -14.258 10.234 15.836 1 90.31 206 ASP A N 1
ATOM 1580 C CA . ASP A 1 206 ? -15.156 11.008 16.688 1 90.31 206 ASP A CA 1
ATOM 1581 C C . ASP A 1 206 ? -14.398 11.656 17.844 1 90.31 206 ASP A C 1
ATOM 1583 O O . ASP A 1 206 ? -14.68 12.797 18.219 1 90.31 206 ASP A O 1
ATOM 1587 N N . ASN A 1 207 ? -13.477 10.977 18.391 1 87 207 ASN A N 1
ATOM 1588 C CA . ASN A 1 207 ? -12.688 11.508 19.5 1 87 207 ASN A CA 1
ATOM 1589 C C . ASN A 1 207 ? -11.781 12.641 19.047 1 87 207 ASN A C 1
ATOM 1591 O O . ASN A 1 207 ? -11.531 13.586 19.797 1 87 207 ASN A O 1
ATOM 1595 N N . THR A 1 208 ? -11.266 12.562 17.875 1 80.81 208 THR A N 1
ATOM 1596 C CA . THR A 1 208 ? -10.383 13.602 17.359 1 80.81 208 THR A CA 1
ATOM 1597 C C . THR A 1 208 ? -11.172 14.859 17.016 1 80.81 208 THR A C 1
ATOM 1599 O O . THR A 1 208 ? -10.688 15.977 17.219 1 80.81 208 THR A O 1
ATOM 1602 N N . HIS A 1 209 ? -12.328 14.719 16.484 1 74.69 209 HIS A N 1
ATOM 1603 C CA . HIS A 1 209 ? -13.18 15.859 16.188 1 74.69 209 HIS A CA 1
ATOM 1604 C C . HIS A 1 209 ? -13.633 16.562 17.453 1 74.69 209 HIS A C 1
ATOM 1606 O O . HIS A 1 209 ? -13.727 17.797 17.5 1 74.69 209 HIS A O 1
ATOM 1612 N N . THR A 1 210 ? -13.875 15.812 18.438 1 68.75 210 THR A N 1
ATOM 1613 C CA . THR A 1 210 ? -14.32 16.375 19.703 1 68.75 210 THR A CA 1
ATOM 1614 C C . THR A 1 210 ? -13.188 17.156 20.375 1 68.75 210 THR A C 1
ATOM 1616 O O . THR A 1 210 ? -13.414 18.234 20.938 1 68.75 210 THR A O 1
ATOM 1619 N N . MET A 1 211 ? -12.047 16.594 20.219 1 66.44 211 MET A N 1
ATOM 1620 C CA . MET A 1 211 ? -10.898 17.266 20.797 1 66.44 211 MET A CA 1
ATOM 1621 C C . MET A 1 211 ? -10.617 18.578 20.078 1 66.44 211 MET A C 1
ATOM 1623 O O . MET A 1 211 ? -10.289 19.578 20.719 1 66.44 211 MET A O 1
ATOM 1627 N N . GLU A 1 212 ? -10.711 18.547 18.781 1 64.69 212 GLU A N 1
ATOM 1628 C CA . GLU A 1 212 ? -10.523 19.766 18 1 64.69 212 GLU A CA 1
ATOM 1629 C C . GLU A 1 212 ? -11.578 20.812 18.359 1 64.69 212 GLU A C 1
ATOM 1631 O O . GLU A 1 212 ? -11.258 22 18.469 1 64.69 212 GLU A O 1
ATOM 1636 N N . LYS A 1 213 ? -12.773 20.453 18.516 1 65 213 LYS A N 1
ATOM 1637 C CA . LYS A 1 213 ? -13.852 21.344 18.906 1 65 213 LYS A CA 1
ATOM 1638 C C . LYS A 1 213 ? -13.602 21.938 20.297 1 65 213 LYS A C 1
ATOM 1640 O O . LYS A 1 213 ? -13.812 23.141 20.516 1 65 213 LYS A O 1
ATOM 1645 N N . LYS A 1 214 ? -13.102 21.125 21.141 1 64.81 214 LYS A N 1
ATOM 1646 C CA . LYS A 1 214 ? -12.828 21.594 22.5 1 64.81 214 LYS A CA 1
ATOM 1647 C C . LYS A 1 214 ? -11.695 22.609 22.516 1 64.81 214 LYS A C 1
ATOM 1649 O O . LYS A 1 214 ? -11.758 23.609 23.219 1 64.81 214 LYS A O 1
ATOM 1654 N N . ILE A 1 215 ? -10.75 22.281 21.688 1 60.59 215 ILE A N 1
ATOM 1655 C CA . ILE A 1 215 ? -9.609 23.188 21.594 1 60.59 215 ILE A CA 1
ATOM 1656 C C . ILE A 1 215 ? -10.055 24.516 20.969 1 60.59 215 ILE A C 1
ATOM 1658 O O . ILE A 1 215 ? -9.664 25.594 21.438 1 60.59 215 ILE A O 1
ATOM 1662 N N . THR A 1 216 ? -10.789 24.391 19.938 1 62.09 216 THR A N 1
ATOM 1663 C CA . THR A 1 216 ? -11.289 25.594 19.281 1 62.09 216 THR A CA 1
ATOM 1664 C C . THR A 1 216 ? -12.18 26.391 20.219 1 62.09 216 THR A C 1
ATOM 1666 O O . THR A 1 216 ? -12.102 27.625 20.266 1 62.09 216 THR A O 1
ATOM 1669 N N . GLU A 1 217 ? -13.008 25.766 20.922 1 67.25 217 GLU A N 1
ATOM 1670 C CA . GLU A 1 217 ? -13.867 26.422 21.891 1 67.25 217 GLU A CA 1
ATOM 1671 C C . GLU A 1 217 ? -13.055 27.094 23 1 67.25 217 GLU A C 1
ATOM 1673 O O . GLU A 1 217 ? -13.359 28.219 23.422 1 67.25 217 GLU A O 1
ATOM 1678 N N . GLN A 1 218 ? -12.086 26.453 23.438 1 65.19 218 GLN A N 1
ATOM 1679 C CA . GLN A 1 218 ? -11.219 27.016 24.469 1 65.19 218 GLN A CA 1
ATOM 1680 C C . GLN A 1 218 ? -10.484 28.25 23.938 1 65.19 218 GLN A C 1
ATOM 1682 O O . GLN A 1 218 ? -10.344 29.234 24.656 1 65.19 218 GLN A O 1
ATOM 1687 N N . LEU A 1 219 ? -10.039 28.062 22.703 1 65.25 219 LEU A N 1
ATOM 1688 C CA . LEU A 1 219 ? -9.359 29.203 22.094 1 65.25 219 LEU A CA 1
ATOM 1689 C C . LEU A 1 219 ? -10.312 30.375 21.922 1 65.25 219 LEU A C 1
ATOM 1691 O O . LEU A 1 219 ? -9.93 31.531 22.156 1 65.25 219 LEU A O 1
ATOM 1695 N N . ASN A 1 220 ? -11.492 30.125 21.484 1 66.5 220 ASN A N 1
ATOM 1696 C CA . ASN A 1 220 ? -12.508 31.156 21.359 1 66.5 220 ASN A CA 1
ATOM 1697 C C . ASN A 1 220 ? -12.836 31.797 22.703 1 66.5 220 ASN A C 1
ATOM 1699 O O . ASN A 1 220 ? -13.031 33 22.797 1 66.5 220 ASN A O 1
ATOM 1703 N N . LEU A 1 221 ? -12.898 30.969 23.656 1 70.69 221 LEU A N 1
ATOM 1704 C CA . LEU A 1 221 ? -13.164 31.469 25 1 70.69 221 LEU A CA 1
ATOM 1705 C C . LEU A 1 221 ? -12.008 32.344 25.484 1 70.69 221 LEU A C 1
ATOM 1707 O O . LEU A 1 221 ? -12.242 33.375 26.109 1 70.69 221 LEU A O 1
ATOM 1711 N N . GLU A 1 222 ? -10.82 31.844 25.281 1 67.19 222 GLU A N 1
ATOM 1712 C CA . GLU A 1 222 ? -9.648 32.625 25.656 1 67.19 222 GLU A CA 1
ATOM 1713 C C . GLU A 1 222 ? -9.617 33.969 24.922 1 67.19 222 GLU A C 1
ATOM 1715 O O . GLU A 1 222 ? -9.258 35 25.516 1 67.19 222 GLU A O 1
ATOM 1720 N N . LYS A 1 2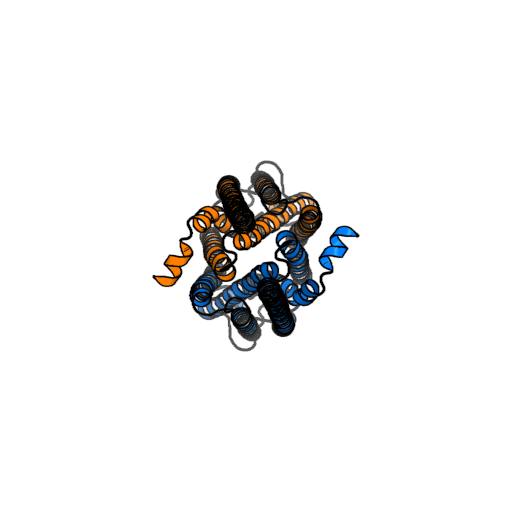23 ? -9.93 34 23.656 1 72.12 223 LYS A N 1
ATOM 1721 C CA . LYS A 1 223 ? -10 35.219 22.859 1 72.12 223 LYS A CA 1
ATOM 1722 C C . LYS A 1 223 ? -11.07 36.156 23.406 1 72.12 223 LYS A C 1
ATOM 1724 O O . LYS A 1 223 ? -10.852 37.375 23.484 1 72.12 223 LYS A O 1
ATOM 1729 N N . LEU A 1 224 ? -12.133 35.531 23.672 1 68 224 LEU A N 1
ATOM 1730 C CA . LEU A 1 224 ? -13.219 36.344 24.219 1 68 224 LEU A CA 1
ATOM 1731 C C . LEU A 1 224 ? -12.805 36.969 25.547 1 68 224 LEU A C 1
ATOM 1733 O O . LEU A 1 224 ? -13.125 38.125 25.828 1 68 224 LEU A O 1
ATOM 1737 N N . GLU A 1 225 ? -12.156 36.156 26.375 1 69.5 225 GLU A N 1
ATOM 1738 C CA . GLU A 1 225 ? -11.68 36.656 27.656 1 69.5 225 GLU A CA 1
ATOM 1739 C C . GLU A 1 225 ? -10.656 37.781 27.484 1 69.5 225 GLU A C 1
ATOM 1741 O O . GLU A 1 225 ? -10.672 38.781 28.203 1 69.5 225 GLU A O 1
ATOM 1746 N N . LYS A 1 226 ? -9.773 37.625 26.578 1 73.5 226 LYS A N 1
ATOM 1747 C CA . LYS A 1 226 ? -8.781 38.656 26.281 1 73.5 226 LYS A CA 1
ATOM 1748 C C . LYS A 1 226 ? -9.453 39.906 25.781 1 73.5 226 LYS A C 1
ATOM 1750 O O . LYS A 1 226 ? -9.039 41.031 26.125 1 73.5 226 LYS A O 1
ATOM 1755 N N . LEU A 1 227 ? -10.398 39.719 24.891 1 65.75 227 LEU A N 1
ATOM 1756 C CA . LEU A 1 227 ? -11.164 40.875 24.391 1 65.75 227 LEU A CA 1
ATOM 1757 C C . LEU A 1 227 ? -11.867 41.594 25.547 1 65.75 227 LEU A C 1
ATOM 1759 O O . LEU A 1 227 ? -11.914 42.812 25.562 1 65.75 2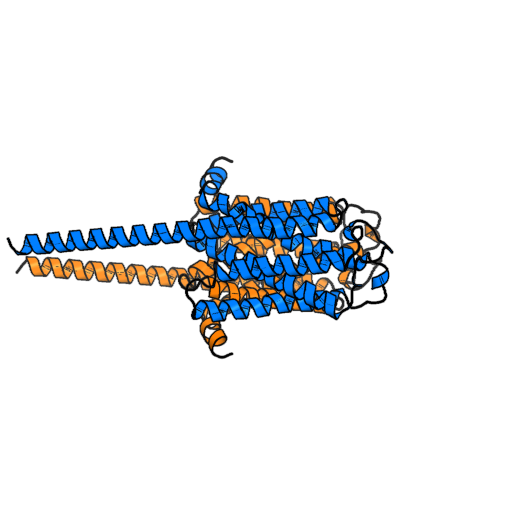27 LEU A O 1
ATOM 1763 N N . ARG A 1 228 ? -12.406 40.844 26.406 1 66.06 228 ARG A N 1
ATOM 1764 C CA . ARG A 1 228 ? -13.07 41.438 27.578 1 66.06 228 ARG A CA 1
ATOM 1765 C C . ARG A 1 228 ? -12.086 42.219 28.438 1 66.06 228 ARG A C 1
ATOM 1767 O O . ARG A 1 228 ? -12.414 43.281 28.938 1 66.06 228 ARG A O 1
ATOM 1774 N N . GLU A 1 229 ? -10.922 41.719 28.609 1 68.75 229 GLU A N 1
ATOM 1775 C CA . GLU A 1 229 ? -9.883 42.375 29.391 1 68.75 229 GLU A CA 1
ATOM 1776 C C . GLU A 1 229 ? -9.477 43.688 28.734 1 68.75 229 GLU A C 1
ATOM 1778 O O . GLU A 1 229 ? -9.273 44.719 29.422 1 68.75 229 GLU A O 1
ATOM 1783 N N . ILE A 1 230 ? -9.328 43.75 27.5 1 64.19 230 ILE A N 1
ATOM 1784 C CA . ILE A 1 230 ? -8.961 44.938 26.734 1 64.19 230 ILE A CA 1
ATOM 1785 C C . ILE A 1 230 ? -10.055 46 26.875 1 64.19 230 ILE A C 1
ATOM 1787 O O . ILE A 1 230 ? -9.766 47.188 27.031 1 64.19 230 ILE A O 1
ATOM 1791 N N . VAL A 1 231 ? -11.219 45.531 26.781 1 63 231 VAL A N 1
ATOM 1792 C CA . VAL A 1 231 ? -12.352 46.438 26.891 1 63 231 VAL A CA 1
ATOM 1793 C C . VAL A 1 231 ? -12.406 47.031 28.297 1 63 231 VAL A C 1
ATOM 1795 O O . VAL A 1 231 ? -12.648 48.219 28.453 1 63 231 VAL A O 1
ATOM 1798 N N . VAL A 1 232 ? -12.094 46.312 29.25 1 68.31 232 VAL A N 1
ATOM 1799 C CA . VAL A 1 232 ? -12.125 46.75 30.641 1 68.31 232 VAL A CA 1
ATOM 1800 C C . VAL A 1 232 ? -10.969 47.719 30.891 1 68.31 232 VAL A C 1
ATOM 1802 O O . VAL A 1 232 ? -11.125 48.719 31.578 1 68.31 232 VAL A O 1
ATOM 1805 N N . GLU A 1 233 ? -9.867 47.531 30.297 1 66.62 233 GLU A N 1
ATOM 1806 C CA . GLU A 1 233 ? -8.711 48.406 30.453 1 66.62 233 GLU A CA 1
ATOM 1807 C C . GLU A 1 233 ? -8.938 49.75 29.766 1 66.62 233 GLU A C 1
ATOM 1809 O O . GLU A 1 233 ? -8.453 50.781 30.234 1 66.62 233 GLU A O 1
ATOM 1814 N N . GLN A 1 234 ? -9.641 49.781 28.75 1 58.91 234 GLN A N 1
ATOM 1815 C CA . GLN A 1 234 ? -9.914 51.031 28.047 1 58.91 234 GLN A CA 1
ATOM 1816 C C . GLN A 1 234 ? -10.938 51.875 28.797 1 58.91 234 GLN A C 1
ATOM 1818 O O . GLN A 1 234 ? -10.969 53.094 28.641 1 58.91 234 GLN A O 1
ATOM 1823 N N . GLN A 1 235 ? -11.672 51.344 29.547 1 57.88 235 GLN A N 1
ATOM 1824 C CA . GLN A 1 235 ? -12.68 52.094 30.312 1 57.88 235 GLN A CA 1
ATOM 1825 C C . GLN A 1 235 ? -12.086 52.656 31.594 1 57.88 235 GLN A C 1
ATOM 1827 O O . GLN A 1 235 ? -12.703 53.5 32.25 1 57.88 235 GLN A O 1
ATOM 1832 N N . LYS A 1 236 ? -10.859 52.344 31.875 1 57.78 236 LYS A N 1
ATOM 1833 C CA . LYS A 1 236 ? -10.172 53.062 32.938 1 57.78 236 LYS A CA 1
ATOM 1834 C C . LYS A 1 236 ? -9.305 54.188 32.406 1 57.78 236 LYS A C 1
ATOM 1836 O O . LYS A 1 236 ? -8.648 54.031 31.375 1 57.78 236 LYS A O 1
ATOM 1841 N N . MET B 1 1 ? -15.625 15.18 -14.711 1 32 1 MET B N 1
ATOM 1842 C CA . MET B 1 1 ? -14.289 15.227 -15.305 1 32 1 MET B CA 1
ATOM 1843 C C . MET B 1 1 ? -13.586 16.531 -14.938 1 32 1 MET B C 1
ATOM 1845 O O . MET B 1 1 ? -12.383 16.531 -14.68 1 32 1 MET B O 1
ATOM 1849 N N . GLU B 1 2 ? -14.312 17.484 -14.969 1 36.19 2 GLU B N 1
ATOM 1850 C CA . GLU B 1 2 ? -13.789 18.828 -14.711 1 36.19 2 GLU B CA 1
ATOM 1851 C C . GLU B 1 2 ? -13.352 18.984 -13.258 1 36.19 2 GLU B C 1
ATOM 1853 O O . GLU B 1 2 ? -12.344 19.625 -12.969 1 36.19 2 GLU B O 1
ATOM 1858 N N . LEU B 1 3 ? -14.195 18.625 -12.422 1 35.59 3 LEU B N 1
ATOM 1859 C CA . LEU B 1 3 ? -14.039 18.844 -10.984 1 35.59 3 LEU B CA 1
ATOM 1860 C C . LEU B 1 3 ? -12.891 18 -10.43 1 35.59 3 LEU B C 1
ATOM 1862 O O . LEU B 1 3 ? -12.18 18.438 -9.516 1 35.59 3 LEU B O 1
ATOM 1866 N N . THR B 1 4 ? -12.789 16.703 -10.68 1 41.91 4 THR B N 1
ATOM 1867 C CA . THR B 1 4 ? -11.664 15.859 -10.289 1 41.91 4 THR B CA 1
ATOM 1868 C C . THR B 1 4 ? -10.352 16.438 -10.805 1 41.91 4 THR B C 1
ATOM 1870 O O . THR B 1 4 ? -9.32 16.359 -10.133 1 41.91 4 THR B O 1
ATOM 1873 N N . CYS B 1 5 ? -10.43 17.109 -11.992 1 42.12 5 CYS B N 1
ATOM 1874 C CA . CYS B 1 5 ? -9.297 17.672 -12.727 1 42.12 5 CYS B CA 1
ATOM 1875 C C . CYS B 1 5 ? -8.766 18.906 -12.031 1 42.12 5 CYS B C 1
ATOM 1877 O O . CYS B 1 5 ? -7.57 19.203 -12.086 1 42.12 5 CYS B O 1
ATOM 1879 N N . SER B 1 6 ? -9.609 19.641 -11.523 1 43.25 6 SER B N 1
ATOM 1880 C CA . SER B 1 6 ? -9.094 20.906 -11.023 1 43.25 6 SER B CA 1
ATOM 1881 C C . SER B 1 6 ? -8.211 20.703 -9.797 1 43.25 6 SER B C 1
ATOM 1883 O O . SER B 1 6 ? -7.242 21.438 -9.594 1 43.25 6 SER B O 1
ATOM 1885 N N . THR B 1 7 ? -8.609 19.953 -8.852 1 44.94 7 THR B N 1
ATOM 1886 C CA . THR B 1 7 ? -7.852 19.703 -7.633 1 44.94 7 THR B CA 1
ATOM 1887 C C . THR B 1 7 ? -6.645 18.812 -7.93 1 44.94 7 THR B C 1
ATOM 1889 O O . THR B 1 7 ? -5.711 18.734 -7.129 1 44.94 7 THR B O 1
ATOM 1892 N N . VAL B 1 8 ? -6.789 17.656 -8.844 1 49.53 8 VAL B N 1
ATOM 1893 C CA . VAL B 1 8 ? -5.621 17 -9.406 1 49.53 8 VAL B CA 1
ATOM 1894 C C . VAL B 1 8 ? -4.465 17.984 -9.523 1 49.53 8 VAL B C 1
ATOM 1896 O O . VAL B 1 8 ? -3.295 17.594 -9.484 1 49.53 8 VAL B O 1
ATOM 1899 N N . VAL B 1 9 ? -4.719 19.359 -9.805 1 55.19 9 VAL B N 1
ATOM 1900 C CA . VAL B 1 9 ? -3.738 20.141 -10.547 1 55.19 9 VAL B CA 1
ATOM 1901 C C . VAL B 1 9 ? -2.93 21 -9.586 1 55.19 9 VAL B C 1
ATOM 1903 O O . VAL B 1 9 ? -2.9 22.234 -9.719 1 55.19 9 VAL B O 1
ATOM 1906 N N . SER B 1 10 ? -2.896 20.469 -8.258 1 68.81 10 SER B N 1
ATOM 1907 C CA . SER B 1 10 ? -1.852 21.312 -7.695 1 68.81 10 SER B CA 1
ATOM 1908 C C . SER B 1 10 ? -0.489 20.984 -8.297 1 68.81 10 SER B C 1
ATOM 1910 O O . SER B 1 10 ? -0.157 19.812 -8.492 1 68.81 10 SER B O 1
ATOM 1912 N N . PRO B 1 11 ? 0.082 21.906 -8.844 1 78.75 11 PRO B N 1
ATOM 1913 C CA . PRO B 1 11 ? 1.404 21.703 -9.438 1 78.75 11 PRO B CA 1
ATOM 1914 C C . PRO B 1 11 ? 2.324 20.859 -8.547 1 78.75 11 PRO B C 1
ATOM 1916 O O . PRO B 1 11 ? 3.152 20.094 -9.047 1 78.75 11 PRO B O 1
ATOM 1919 N N . LYS B 1 12 ? 2.121 20.891 -7.301 1 82.5 12 LYS B N 1
ATOM 1920 C CA . LYS B 1 12 ? 2.949 20.109 -6.387 1 82.5 12 LYS B CA 1
ATOM 1921 C C . LYS B 1 12 ? 2.613 18.625 -6.477 1 82.5 12 LYS B C 1
ATOM 1923 O O . LYS B 1 12 ? 3.508 17.781 -6.445 1 82.5 12 LYS B O 1
ATOM 1928 N N . LEU B 1 13 ? 1.362 18.375 -6.645 1 85.94 13 LEU B N 1
ATOM 1929 C CA . LEU B 1 13 ? 0.934 16.984 -6.719 1 85.94 13 LEU B CA 1
ATOM 1930 C C . LEU B 1 13 ? 1.414 16.328 -8.016 1 85.94 13 LEU B C 1
ATOM 1932 O O . LEU B 1 13 ? 1.766 15.148 -8.031 1 85.94 13 LEU B O 1
ATOM 1936 N N . VAL B 1 14 ? 1.5 17.125 -9.016 1 87.5 14 VAL B N 1
ATOM 1937 C CA . VAL B 1 14 ? 1.95 16.625 -10.312 1 87.5 14 VAL B CA 1
ATOM 1938 C C . VAL B 1 14 ? 3.422 16.234 -10.227 1 87.5 14 VAL B C 1
ATOM 1940 O O . VAL B 1 14 ? 3.842 15.25 -10.836 1 87.5 14 VAL B O 1
ATOM 1943 N N . GLN B 1 15 ? 4.168 16.938 -9.492 1 91.94 15 GLN B N 1
ATOM 1944 C CA . GLN B 1 15 ? 5.59 16.656 -9.344 1 91.94 15 GLN B CA 1
ATOM 1945 C C . GLN B 1 15 ? 5.812 15.359 -8.562 1 91.94 15 GLN B C 1
ATOM 1947 O O . GLN B 1 15 ? 6.902 14.789 -8.609 1 91.94 15 GLN B O 1
ATOM 1952 N N . LEU B 1 16 ? 4.77 14.906 -7.898 1 94.31 16 LEU B N 1
ATOM 1953 C CA . LEU B 1 16 ? 4.895 13.695 -7.102 1 94.31 16 LEU B CA 1
ATOM 1954 C C . LEU B 1 16 ? 4.461 12.469 -7.906 1 94.31 16 LEU B C 1
ATOM 1956 O O . LEU B 1 16 ? 4.527 11.344 -7.41 1 94.31 16 LEU B O 1
ATOM 1960 N N . LEU B 1 17 ? 4.129 12.656 -9.141 1 93.06 17 LEU B N 1
ATOM 1961 C CA . LEU B 1 17 ? 3.635 11.578 -9.992 1 93.06 17 LEU B CA 1
ATOM 1962 C C . LEU B 1 17 ? 4.699 10.508 -10.18 1 93.06 17 LEU B C 1
ATOM 1964 O O . LEU B 1 17 ? 4.418 9.312 -10.039 1 93.06 17 LEU B O 1
ATOM 1968 N N . PRO B 1 18 ? 5.922 10.883 -10.422 1 95.38 18 PRO B N 1
ATOM 1969 C CA . PRO B 1 18 ? 6.934 9.836 -10.57 1 95.38 18 PRO B CA 1
ATOM 1970 C C . PRO B 1 18 ? 7.07 8.961 -9.32 1 95.38 18 PRO B C 1
ATOM 1972 O O . PRO B 1 18 ? 7.297 7.754 -9.43 1 95.38 18 PRO B O 1
ATOM 1975 N N . LEU B 1 19 ? 6.895 9.547 -8.164 1 95.94 19 LEU B N 1
ATOM 1976 C CA . LEU B 1 19 ? 6.977 8.805 -6.91 1 95.94 19 LEU B CA 1
ATOM 1977 C C . LEU B 1 19 ? 5.84 7.797 -6.797 1 95.94 19 LEU B C 1
ATOM 1979 O O . LEU B 1 19 ? 6.059 6.652 -6.398 1 95.94 19 LEU B O 1
ATOM 1983 N N . THR B 1 20 ? 4.723 8.266 -7.184 1 95 20 THR B N 1
ATOM 1984 C CA . THR B 1 20 ? 3.541 7.418 -7.051 1 95 20 THR B CA 1
ATOM 1985 C C . THR B 1 20 ? 3.559 6.293 -8.078 1 95 20 THR B C 1
ATOM 1987 O O . THR B 1 20 ? 3.197 5.156 -7.77 1 95 20 THR B O 1
ATOM 1990 N N . ILE B 1 21 ? 3.967 6.613 -9.242 1 95.12 21 ILE B N 1
ATOM 1991 C CA . ILE B 1 21 ? 4.098 5.598 -10.281 1 95.12 21 ILE B CA 1
ATOM 1992 C C . ILE B 1 21 ? 5.176 4.59 -9.883 1 95.12 21 ILE B C 1
ATOM 1994 O O . ILE B 1 21 ? 5.004 3.383 -10.078 1 95.12 21 ILE B O 1
ATOM 1998 N N . LEU B 1 22 ? 6.234 5.09 -9.336 1 97.19 22 LEU B N 1
ATOM 1999 C CA . LEU B 1 22 ? 7.273 4.207 -8.812 1 97.19 22 LEU B CA 1
ATOM 2000 C C . LEU B 1 22 ? 6.699 3.242 -7.781 1 97.19 22 LEU B C 1
ATOM 2002 O O . LEU B 1 22 ? 7.031 2.053 -7.785 1 97.19 22 LEU B O 1
ATOM 2006 N N . GLY B 1 23 ? 5.918 3.771 -6.934 1 95.88 23 GLY B N 1
ATOM 2007 C CA . GLY B 1 23 ? 5.281 2.924 -5.938 1 95.88 23 GLY B CA 1
ATOM 2008 C C . GLY B 1 23 ? 4.48 1.788 -6.543 1 95.88 23 GLY B C 1
ATOM 2009 O O . GLY B 1 23 ? 4.598 0.639 -6.113 1 95.88 23 GLY B O 1
ATOM 2010 N N . GLY B 1 24 ? 3.723 2.092 -7.535 1 93.88 24 GLY B N 1
ATOM 2011 C CA . GLY B 1 24 ? 2.951 1.074 -8.234 1 93.88 24 GLY B CA 1
ATOM 2012 C C . GLY B 1 24 ? 3.816 0.04 -8.93 1 93.88 24 GLY B C 1
ATOM 2013 O O . GLY B 1 24 ? 3.578 -1.162 -8.805 1 93.88 24 GLY B O 1
ATOM 2014 N N . PHE B 1 25 ? 4.828 0.559 -9.625 1 95.44 25 PHE B N 1
ATOM 2015 C CA . PHE B 1 25 ? 5.754 -0.34 -10.297 1 95.44 25 PHE B CA 1
ATOM 2016 C C . PHE B 1 25 ? 6.453 -1.254 -9.297 1 95.44 25 PHE B C 1
ATOM 2018 O O . PHE B 1 25 ? 6.59 -2.455 -9.539 1 95.44 25 PHE B O 1
ATOM 2025 N N . ASN B 1 26 ? 6.844 -0.62 -8.258 1 95.12 26 ASN B N 1
ATOM 2026 C CA . ASN B 1 26 ? 7.582 -1.343 -7.23 1 95.12 26 ASN B CA 1
ATOM 2027 C C . ASN B 1 26 ? 6.734 -2.443 -6.602 1 95.12 26 ASN B C 1
ATOM 2029 O O . ASN B 1 26 ? 7.195 -3.578 -6.453 1 95.12 26 ASN B O 1
ATOM 2033 N N . VAL B 1 27 ? 5.547 -2.152 -6.305 1 89.44 27 VAL B N 1
ATOM 2034 C CA . VAL B 1 27 ? 4.652 -3.113 -5.668 1 89.44 27 VAL B CA 1
ATOM 2035 C C . VAL B 1 27 ? 4.336 -4.25 -6.641 1 89.44 27 VAL B C 1
ATOM 2037 O O . VAL B 1 27 ? 4.41 -5.426 -6.273 1 89.44 27 VAL B O 1
ATOM 2040 N N . ALA B 1 28 ? 4.031 -3.959 -7.812 1 89.12 28 ALA B N 1
ATOM 2041 C CA . ALA B 1 28 ? 3.727 -4.973 -8.82 1 89.12 28 ALA B CA 1
ATOM 2042 C C . ALA B 1 28 ? 4.938 -5.867 -9.078 1 89.12 28 ALA B C 1
ATOM 2044 O O . ALA B 1 28 ? 4.789 -7.07 -9.297 1 89.12 28 ALA B O 1
ATOM 2045 N N . PHE B 1 29 ? 6.055 -5.293 -9.062 1 92.88 29 PHE B N 1
ATOM 2046 C CA . PHE B 1 29 ? 7.27 -6.051 -9.352 1 92.88 29 PHE B CA 1
ATOM 2047 C C . PHE B 1 29 ? 7.559 -7.047 -8.234 1 92.88 29 PHE B C 1
ATOM 2049 O O . PHE B 1 29 ? 7.738 -8.242 -8.5 1 92.88 29 PHE B O 1
ATOM 2056 N N . TRP B 1 30 ? 7.629 -6.578 -7.023 1 89.25 30 TRP B N 1
ATOM 2057 C CA . TRP B 1 30 ? 8.102 -7.48 -5.98 1 89.25 30 TRP B CA 1
ATOM 2058 C C . TRP B 1 30 ? 6.969 -8.367 -5.477 1 89.25 30 TRP B C 1
ATOM 2060 O O . TRP B 1 30 ? 7.215 -9.398 -4.836 1 89.25 30 TRP B O 1
ATOM 2070 N N . LEU B 1 31 ? 5.777 -8.008 -5.785 1 80.56 31 LEU B N 1
ATOM 2071 C CA . LEU B 1 31 ? 4.695 -8.867 -5.316 1 80.56 31 LEU B CA 1
ATOM 2072 C C . LEU B 1 31 ? 4.34 -9.914 -6.363 1 80.56 31 LEU B C 1
ATOM 2074 O O . LEU B 1 31 ? 3.873 -11.008 -6.023 1 80.56 31 LEU B O 1
ATOM 2078 N N . ALA B 1 32 ? 4.598 -9.609 -7.621 1 82 32 ALA B N 1
ATOM 2079 C CA . ALA B 1 32 ? 4.066 -10.516 -8.641 1 82 32 ALA B CA 1
ATOM 2080 C C . ALA B 1 32 ? 5.148 -10.906 -9.641 1 82 32 ALA B C 1
ATOM 2082 O O . ALA B 1 32 ? 5.422 -12.086 -9.844 1 82 32 ALA B O 1
ATOM 2083 N N . VAL B 1 33 ? 5.809 -9.984 -10.18 1 87.75 33 VAL B N 1
ATOM 2084 C CA . VAL B 1 33 ? 6.719 -10.234 -11.289 1 87.75 33 VAL B CA 1
ATOM 2085 C C . VAL B 1 33 ? 7.902 -11.07 -10.812 1 87.75 33 VAL B C 1
ATOM 2087 O O . VAL B 1 33 ? 8.211 -12.117 -11.398 1 87.75 33 VAL B O 1
ATOM 2090 N N . PHE B 1 34 ? 8.43 -10.703 -9.719 1 91.56 34 PHE B N 1
ATOM 2091 C CA . PHE B 1 34 ? 9.641 -11.375 -9.273 1 91.56 34 PHE B CA 1
ATOM 2092 C C . PHE B 1 34 ? 9.312 -12.75 -8.703 1 91.56 34 PHE B C 1
ATOM 2094 O O . PHE B 1 34 ? 9.992 -13.734 -9.008 1 91.56 34 PHE B O 1
ATOM 2101 N N . PRO B 1 35 ? 8.375 -12.883 -7.91 1 85.44 35 PRO B N 1
ATOM 2102 C CA . PRO B 1 35 ? 8.008 -14.219 -7.445 1 85.44 35 PRO B CA 1
ATOM 2103 C C . PRO B 1 35 ? 7.672 -15.172 -8.594 1 85.44 35 PRO B C 1
ATOM 2105 O O . PRO B 1 35 ? 8.031 -16.344 -8.547 1 85.44 35 PRO B O 1
ATOM 2108 N N . THR B 1 36 ? 7.012 -14.68 -9.594 1 81.5 36 THR B N 1
ATOM 2109 C CA . THR B 1 36 ? 6.711 -15.492 -10.766 1 81.5 36 THR B CA 1
ATOM 2110 C C . THR B 1 36 ? 7.996 -15.906 -11.477 1 81.5 36 THR B C 1
ATOM 2112 O O . THR B 1 36 ? 8.141 -17.062 -11.891 1 81.5 36 THR B O 1
ATOM 2115 N N . ALA B 1 37 ? 8.867 -15 -11.617 1 87.56 37 ALA B N 1
ATOM 2116 C CA . ALA B 1 37 ? 10.148 -15.289 -12.266 1 87.56 37 ALA B CA 1
ATOM 2117 C C . ALA B 1 37 ? 10.93 -16.344 -11.484 1 87.56 37 ALA B C 1
ATOM 2119 O O . ALA B 1 37 ? 11.586 -17.203 -12.078 1 87.56 37 ALA B O 1
ATOM 2120 N N . MET B 1 38 ? 10.898 -16.328 -10.242 1 88.56 38 MET B N 1
ATOM 2121 C CA . MET B 1 38 ? 11.594 -17.297 -9.414 1 88.56 38 MET B CA 1
ATOM 2122 C C . MET B 1 38 ? 10.992 -18.688 -9.594 1 88.56 38 MET B C 1
ATOM 2124 O O . MET B 1 38 ? 11.719 -19.688 -9.68 1 88.56 38 MET B O 1
ATOM 2128 N N . ASN B 1 39 ? 9.742 -18.672 -9.672 1 79.25 39 ASN B N 1
ATOM 2129 C CA . ASN B 1 39 ? 9.047 -19.938 -9.844 1 79.25 39 ASN B CA 1
ATOM 2130 C C . ASN B 1 39 ? 9.273 -20.516 -11.234 1 79.25 39 ASN B C 1
ATOM 2132 O O . ASN B 1 39 ? 9.297 -21.734 -11.414 1 79.25 39 ASN B O 1
ATOM 2136 N N . PHE B 1 40 ? 9.445 -19.719 -12.188 1 82.06 40 PHE B N 1
ATOM 2137 C CA . PHE B 1 40 ? 9.617 -20.125 -13.578 1 82.06 40 PHE B CA 1
ATOM 2138 C C . PHE B 1 40 ? 11.047 -20.578 -13.836 1 82.06 40 PHE B C 1
ATOM 2140 O O . PHE B 1 40 ? 11.344 -21.156 -14.883 1 82.06 40 PHE B O 1
ATOM 2147 N N . THR B 1 41 ? 11.914 -20.25 -12.852 1 87.38 41 THR B N 1
ATOM 2148 C CA . THR B 1 41 ? 13.305 -20.672 -12.984 1 87.38 41 THR B CA 1
ATOM 2149 C C . THR B 1 41 ? 13.477 -22.125 -12.57 1 87.38 41 THR B C 1
ATOM 2151 O O . THR B 1 41 ? 13.398 -22.453 -11.375 1 87.38 41 THR B O 1
ATOM 2154 N N . LYS B 1 42 ? 13.781 -22.969 -13.445 1 87.81 42 LYS B N 1
ATOM 2155 C CA . LYS B 1 42 ? 13.828 -24.406 -13.234 1 87.81 42 LYS B CA 1
ATOM 2156 C C . LYS B 1 42 ? 14.914 -24.781 -12.219 1 87.81 42 LYS B C 1
ATOM 2158 O O . LYS B 1 42 ? 14.766 -25.75 -11.469 1 87.81 42 LYS B O 1
ATOM 2163 N N . ASP B 1 43 ? 15.977 -24 -12.219 1 86.81 43 ASP B N 1
ATOM 2164 C CA . ASP B 1 43 ? 17.062 -24.25 -11.273 1 86.81 43 ASP B CA 1
ATOM 2165 C C . ASP B 1 43 ? 16.578 -24.125 -9.836 1 86.81 43 ASP B C 1
ATOM 2167 O O . ASP B 1 43 ? 17.234 -24.609 -8.906 1 86.81 43 ASP B O 1
ATOM 2171 N N . ASN B 1 44 ? 15.445 -23.484 -9.734 1 87.5 44 ASN B N 1
ATOM 2172 C CA . ASN B 1 44 ? 14.898 -23.25 -8.398 1 87.5 44 ASN B CA 1
ATOM 2173 C C . ASN B 1 44 ? 13.938 -24.359 -7.984 1 87.5 44 ASN B C 1
ATOM 2175 O O . ASN B 1 44 ? 13.336 -24.281 -6.906 1 87.5 44 ASN B O 1
ATOM 2179 N N . ALA B 1 45 ? 13.812 -25.344 -8.766 1 81.88 45 ALA B N 1
ATOM 2180 C CA . ALA B 1 45 ? 12.852 -26.422 -8.516 1 81.88 45 ALA B CA 1
ATOM 2181 C C . ALA B 1 45 ? 13.141 -27.109 -7.18 1 81.88 45 ALA B C 1
ATOM 2183 O O . ALA B 1 45 ? 12.219 -27.594 -6.516 1 81.88 45 ALA B O 1
ATOM 2184 N N . ASN B 1 46 ? 14.344 -27.047 -6.766 1 81.62 46 ASN B N 1
ATOM 2185 C CA . ASN B 1 46 ? 14.727 -27.719 -5.52 1 81.62 46 ASN B CA 1
ATOM 2186 C C . ASN B 1 46 ? 14.469 -26.812 -4.312 1 81.62 46 ASN B C 1
ATOM 2188 O O . ASN B 1 46 ? 14.531 -27.281 -3.17 1 81.62 46 ASN B O 1
ATOM 2192 N N . LEU B 1 47 ? 14.258 -25.594 -4.617 1 84.75 47 LEU B N 1
ATOM 2193 C CA . LEU B 1 47 ? 14 -24.641 -3.543 1 84.75 47 LEU B CA 1
ATOM 2194 C C . LEU B 1 47 ? 12.5 -24.531 -3.26 1 84.75 47 LEU B C 1
ATOM 2196 O O . LEU B 1 47 ? 11.859 -23.578 -3.684 1 84.75 47 LEU B O 1
ATOM 2200 N N . ILE B 1 48 ? 11.969 -25.328 -2.385 1 76.06 48 ILE B N 1
ATOM 2201 C CA . ILE B 1 48 ? 10.539 -25.484 -2.16 1 76.06 48 ILE B CA 1
ATOM 2202 C C . ILE B 1 48 ? 10.039 -24.375 -1.227 1 76.06 48 ILE B C 1
ATOM 2204 O O . ILE B 1 48 ? 8.844 -24.062 -1.213 1 76.06 48 ILE B O 1
ATOM 2208 N N . TYR B 1 49 ? 10.922 -23.75 -0.496 1 77.81 49 TYR B N 1
ATOM 2209 C CA . TYR B 1 49 ? 10.508 -22.781 0.509 1 77.81 49 TYR B CA 1
ATOM 2210 C C . TYR B 1 49 ? 10.719 -21.359 0.01 1 77.81 49 TYR B C 1
ATOM 2212 O O . TYR B 1 49 ? 10.75 -20.406 0.803 1 77.81 49 TYR B O 1
ATOM 2220 N N . ILE B 1 50 ? 10.766 -21.141 -1.265 1 83.56 50 ILE B N 1
ATOM 2221 C CA . ILE B 1 50 ? 11.039 -19.844 -1.859 1 83.56 50 ILE B CA 1
ATOM 2222 C C . ILE B 1 50 ? 9.938 -18.859 -1.474 1 83.56 50 ILE B C 1
ATOM 2224 O O . ILE B 1 50 ? 10.219 -17.75 -0.998 1 83.56 50 ILE B O 1
ATOM 2228 N N . PRO B 1 51 ? 8.68 -19.266 -1.558 1 77.56 51 PRO B N 1
ATOM 2229 C CA . PRO B 1 51 ? 7.641 -18.281 -1.228 1 77.56 51 PRO B CA 1
ATOM 2230 C C . PRO B 1 51 ? 7.656 -17.875 0.244 1 77.56 51 PRO B C 1
ATOM 2232 O O . PRO B 1 51 ? 7.434 -16.703 0.568 1 77.56 51 PRO B O 1
ATOM 2235 N N . ALA B 1 52 ? 7.957 -18.797 1.068 1 78.19 52 ALA B N 1
ATOM 2236 C CA . ALA B 1 52 ? 7.988 -18.516 2.502 1 78.19 52 ALA B CA 1
ATOM 2237 C C . ALA B 1 52 ? 9.164 -17.609 2.859 1 78.19 52 ALA B C 1
ATOM 2239 O O . ALA B 1 52 ? 9 -16.641 3.607 1 78.19 52 ALA B O 1
ATOM 2240 N N . ILE B 1 53 ? 10.266 -17.891 2.35 1 85.94 53 ILE B N 1
ATOM 2241 C CA . ILE B 1 53 ? 11.469 -17.109 2.633 1 85.94 53 ILE B CA 1
ATOM 2242 C C . ILE B 1 53 ? 11.336 -15.719 2.041 1 85.94 53 ILE B C 1
ATOM 2244 O O . ILE B 1 53 ? 11.742 -14.734 2.662 1 85.94 53 ILE B O 1
ATOM 2248 N N . TYR B 1 54 ? 10.773 -15.648 0.883 1 88.19 54 TYR B N 1
ATOM 2249 C CA . TYR B 1 54 ? 10.547 -14.367 0.226 1 88.19 54 TYR B CA 1
ATOM 2250 C C . TYR B 1 54 ? 9.633 -13.484 1.06 1 88.19 54 TYR B C 1
ATOM 2252 O O . TYR B 1 54 ? 9.914 -12.297 1.264 1 88.19 54 TYR B O 1
ATOM 2260 N N . SER B 1 55 ? 8.602 -14.039 1.583 1 84.19 55 SER B N 1
ATOM 2261 C CA . SER B 1 55 ? 7.641 -13.297 2.389 1 84.19 55 SER B CA 1
ATOM 2262 C C . SER B 1 55 ? 8.25 -12.859 3.717 1 84.19 55 SER B C 1
ATOM 2264 O O . SER B 1 55 ? 7.969 -11.766 4.203 1 84.19 55 SER B O 1
ATOM 2266 N N . LEU B 1 56 ? 8.984 -13.672 4.227 1 86.19 56 LEU B N 1
ATOM 2267 C CA . LEU B 1 56 ? 9.664 -13.352 5.477 1 86.19 56 LEU B CA 1
ATOM 2268 C C . LEU B 1 56 ? 10.617 -12.18 5.285 1 86.19 56 LEU B C 1
ATOM 2270 O O . LEU B 1 56 ? 10.656 -11.266 6.113 1 86.19 56 LEU B O 1
ATOM 2274 N N . GLY B 1 57 ? 11.398 -12.273 4.285 1 92.62 57 GLY B N 1
ATOM 2275 C CA . GLY B 1 57 ? 12.328 -11.188 4.008 1 92.62 57 GLY B CA 1
ATOM 2276 C C . GLY B 1 57 ? 11.648 -9.859 3.762 1 92.62 57 GLY B C 1
ATOM 2277 O O . GLY B 1 57 ? 12.039 -8.836 4.332 1 92.62 57 GLY B O 1
ATOM 2278 N N . ALA B 1 58 ? 10.633 -9.906 2.949 1 91.75 58 ALA B N 1
ATOM 2279 C CA . ALA B 1 58 ? 9.898 -8.68 2.637 1 91.75 58 ALA B CA 1
ATOM 2280 C C . ALA B 1 58 ? 9.234 -8.109 3.887 1 91.75 58 ALA B C 1
ATOM 2282 O O . ALA B 1 58 ? 9.297 -6.898 4.129 1 91.75 58 ALA B O 1
ATOM 2283 N N . GLY B 1 59 ? 8.617 -8.969 4.652 1 88.94 59 GLY B N 1
ATOM 2284 C CA . GLY B 1 59 ? 7.977 -8.539 5.887 1 88.94 59 GLY B CA 1
ATOM 2285 C C . GLY B 1 59 ? 8.953 -7.949 6.891 1 88.94 59 GLY B C 1
ATOM 2286 O O . GLY B 1 59 ? 8.68 -6.902 7.48 1 88.94 59 GLY B O 1
ATOM 2287 N N . LEU B 1 60 ? 9.977 -8.57 7.031 1 91.31 60 LEU B N 1
ATOM 2288 C CA . LEU B 1 60 ? 10.984 -8.094 7.965 1 91.31 60 LEU B CA 1
ATOM 2289 C C . LEU B 1 60 ? 11.555 -6.754 7.504 1 91.31 60 LEU B C 1
ATOM 2291 O O . LEU B 1 60 ? 11.852 -5.883 8.328 1 91.31 60 LEU B O 1
ATOM 2295 N N . GLY B 1 61 ? 11.805 -6.668 6.258 1 95.25 61 GLY B N 1
ATOM 2296 C CA . GLY B 1 61 ? 12.273 -5.395 5.727 1 95.25 61 GLY B CA 1
ATOM 2297 C C . GLY B 1 61 ? 11.336 -4.242 6.027 1 95.25 61 GLY B C 1
ATOM 2298 O O . GLY B 1 61 ? 11.781 -3.168 6.441 1 95.25 61 GLY B O 1
ATOM 2299 N N . GLU B 1 62 ? 10.125 -4.457 5.875 1 92.44 62 GLU B N 1
ATOM 2300 C CA . GLU B 1 62 ? 9.125 -3.428 6.137 1 92.44 62 GLU B CA 1
ATOM 2301 C C . GLU B 1 62 ? 9.078 -3.068 7.621 1 92.44 62 GLU B C 1
ATOM 2303 O O . GLU B 1 62 ? 9.039 -1.89 7.98 1 92.44 62 GLU B O 1
ATOM 2308 N N . VAL B 1 63 ? 9.086 -4.09 8.43 1 90.12 63 VAL B N 1
ATOM 2309 C CA . VAL B 1 63 ? 8.977 -3.889 9.867 1 90.12 63 VAL B CA 1
ATOM 2310 C C . VAL B 1 63 ? 10.211 -3.16 10.383 1 90.12 63 VAL B C 1
ATOM 2312 O O . VAL B 1 63 ? 10.102 -2.189 11.141 1 90.12 63 VAL B O 1
ATOM 2315 N N . LEU B 1 64 ? 11.297 -3.598 9.938 1 93.06 64 LEU B N 1
ATOM 2316 C CA . LEU B 1 64 ? 12.531 -2.99 10.422 1 93.06 64 LEU B CA 1
ATOM 2317 C C . LEU B 1 64 ? 12.641 -1.541 9.961 1 93.06 64 LEU B C 1
ATOM 2319 O O . LEU B 1 64 ? 13.062 -0.673 10.727 1 93.06 64 LEU B O 1
ATOM 2323 N N . MET B 1 65 ? 12.312 -1.343 8.758 1 94 65 MET B N 1
ATOM 2324 C CA . MET B 1 65 ? 12.359 0.036 8.281 1 94 65 MET B CA 1
ATOM 2325 C C . MET B 1 65 ? 11.32 0.894 8.992 1 94 65 MET B C 1
ATOM 2327 O O . MET B 1 65 ? 11.57 2.064 9.289 1 94 65 MET B O 1
ATOM 2331 N N . GLY B 1 66 ? 10.188 0.347 9.258 1 90 66 GLY B N 1
ATOM 2332 C CA . GLY B 1 66 ? 9.188 1.06 10.039 1 90 66 GLY B CA 1
ATOM 2333 C C . GLY B 1 66 ? 9.672 1.467 11.414 1 90 66 GLY B C 1
ATOM 2334 O O . GLY B 1 66 ? 9.453 2.598 11.852 1 90 66 GLY B O 1
ATOM 2335 N N . ILE B 1 67 ? 10.305 0.565 12.008 1 89.56 67 ILE B N 1
ATOM 2336 C CA . ILE B 1 67 ? 10.859 0.834 13.328 1 89.56 67 ILE B CA 1
ATOM 2337 C C . ILE B 1 67 ? 11.914 1.935 13.234 1 89.56 67 ILE B C 1
ATOM 2339 O O . ILE B 1 67 ? 11.953 2.842 14.07 1 89.56 67 ILE B O 1
ATOM 2343 N N . LEU B 1 68 ? 12.648 1.866 12.227 1 91.75 68 LEU B N 1
ATOM 2344 C CA . LEU B 1 68 ? 13.711 2.854 12.031 1 91.75 68 LEU B CA 1
ATOM 2345 C C . LEU B 1 68 ? 13.117 4.238 11.797 1 91.75 68 LEU B C 1
ATOM 2347 O O . LEU B 1 68 ? 13.562 5.219 12.398 1 91.75 68 LEU B O 1
ATOM 2351 N N . ILE B 1 69 ? 12.18 4.328 10.969 1 90.12 69 ILE B N 1
ATOM 2352 C CA . ILE B 1 69 ? 11.562 5.613 10.672 1 90.12 69 ILE B CA 1
ATOM 2353 C C . ILE B 1 69 ? 10.859 6.148 11.914 1 90.12 69 ILE B C 1
ATOM 2355 O O . ILE B 1 69 ? 10.953 7.336 12.227 1 90.12 69 ILE B O 1
ATOM 2359 N N . SER B 1 70 ? 10.156 5.281 12.555 1 85.38 70 SER B N 1
ATOM 2360 C CA . SER B 1 70 ? 9.43 5.691 13.75 1 85.38 70 SER B CA 1
ATOM 2361 C C . SER B 1 70 ? 10.383 6.219 14.82 1 85.38 70 SER B C 1
ATOM 2363 O O . SER B 1 70 ? 10.109 7.242 15.453 1 85.38 70 SER B O 1
ATOM 2365 N N . GLY B 1 71 ? 11.438 5.609 15.023 1 86.12 71 GLY B N 1
ATOM 2366 C CA . GLY B 1 71 ? 12.406 6.012 16.031 1 86.12 71 GLY B CA 1
ATOM 2367 C C . GLY B 1 71 ? 13.195 7.242 15.641 1 86.12 71 GLY B C 1
ATOM 2368 O O . GLY B 1 71 ? 13.375 8.156 16.453 1 86.12 71 GLY B O 1
ATOM 2369 N N . LEU B 1 72 ? 13.57 7.281 14.391 1 88.75 72 LEU B N 1
ATOM 2370 C CA . LEU B 1 72 ? 14.453 8.359 13.953 1 88.75 72 LEU B CA 1
ATOM 2371 C C . LEU B 1 72 ? 13.664 9.625 13.664 1 88.75 72 LEU B C 1
ATOM 2373 O O . LEU B 1 72 ? 14.195 10.734 13.773 1 88.75 72 LEU B O 1
ATOM 2377 N N . SER B 1 73 ? 12.453 9.438 13.289 1 85.62 73 SER B N 1
ATOM 2378 C CA . SER B 1 73 ? 11.625 10.609 13.047 1 85.62 73 SER B CA 1
ATOM 2379 C C . SER B 1 73 ? 11.328 11.359 14.336 1 85.62 73 SER B C 1
ATOM 2381 O O . SER B 1 73 ? 11.008 12.555 14.305 1 85.62 73 SER B O 1
ATOM 2383 N N . LYS B 1 74 ? 11.398 10.672 15.414 1 79.81 74 LYS B N 1
ATOM 2384 C CA . LYS B 1 74 ? 11.211 11.289 16.719 1 79.81 74 LYS B CA 1
ATOM 2385 C C . LYS B 1 74 ? 12.422 12.141 17.109 1 79.81 74 LYS B C 1
ATOM 2387 O O . LYS B 1 74 ? 12.273 13.18 17.75 1 79.81 74 LYS B O 1
ATOM 2392 N N . GLN B 1 75 ? 13.539 11.781 16.625 1 82.44 75 GLN B N 1
ATOM 2393 C CA . GLN B 1 75 ? 14.781 12.398 17.062 1 82.44 75 GLN B CA 1
ATOM 2394 C C . GLN B 1 75 ? 15.281 13.414 16.047 1 82.44 75 GLN B C 1
ATOM 2396 O O . GLN B 1 75 ? 15.898 14.422 16.406 1 82.44 75 GLN B O 1
ATOM 2401 N N . ILE B 1 76 ? 15.086 13.062 14.781 1 83.38 76 ILE B N 1
ATOM 2402 C CA . ILE B 1 76 ? 15.625 13.891 13.703 1 83.38 76 ILE B CA 1
ATOM 2403 C C . ILE B 1 76 ? 14.469 14.508 12.906 1 83.38 76 ILE B C 1
ATOM 2405 O O . ILE B 1 76 ? 13.695 13.789 12.273 1 83.38 76 ILE B O 1
ATOM 2409 N N . LYS B 1 77 ? 14.453 15.805 13.008 1 78.94 77 LYS B N 1
ATOM 2410 C CA . LYS B 1 77 ? 13.406 16.5 12.273 1 78.94 77 LYS B CA 1
ATOM 2411 C C . LYS B 1 77 ? 13.539 16.266 10.773 1 78.94 77 LYS B C 1
ATOM 2413 O O . LYS B 1 77 ? 14.625 16.406 10.211 1 78.94 77 LYS B O 1
ATOM 2418 N N . GLY B 1 78 ? 12.5 15.766 10.156 1 83.94 78 GLY B N 1
ATOM 2419 C CA . GLY B 1 78 ? 12.477 15.617 8.711 1 83.94 78 GLY B CA 1
ATOM 2420 C C . GLY B 1 78 ? 12.953 14.25 8.242 1 83.94 78 GLY B C 1
ATOM 2421 O O . GLY B 1 78 ? 13.008 13.984 7.043 1 83.94 78 GLY B O 1
ATOM 2422 N N . PHE B 1 79 ? 13.297 13.445 9.102 1 86.25 79 PHE B N 1
ATOM 2423 C CA . PHE B 1 79 ? 13.797 12.125 8.719 1 86.25 79 PHE B CA 1
ATOM 2424 C C . PHE B 1 79 ? 12.75 11.359 7.926 1 86.25 79 PHE B C 1
ATOM 2426 O O . PHE B 1 79 ? 13.094 10.516 7.094 1 86.25 79 PHE B O 1
ATOM 2433 N N . GLY B 1 80 ? 11.539 11.656 8.133 1 86.88 80 GLY B N 1
ATOM 2434 C CA . GLY B 1 80 ? 10.461 10.953 7.465 1 86.88 80 GLY B CA 1
ATOM 2435 C C . GLY B 1 80 ? 10.273 11.375 6.02 1 86.88 80 GLY B C 1
ATOM 2436 O O . GLY B 1 80 ? 9.453 10.805 5.297 1 86.88 80 GLY B O 1
ATOM 2437 N N . LEU B 1 81 ? 11.109 12.234 5.613 1 93.25 81 LEU B N 1
ATOM 2438 C CA . LEU B 1 81 ? 10.953 12.742 4.254 1 93.25 81 LEU B CA 1
ATOM 2439 C C . LEU B 1 81 ? 12.195 12.453 3.422 1 93.25 81 LEU B C 1
ATOM 2441 O O . LEU B 1 81 ? 12.422 11.312 3.008 1 93.25 81 LEU B O 1
ATOM 2445 N N . LYS B 1 82 ? 13.141 13.32 3.416 1 94.19 82 LYS B N 1
ATOM 2446 C CA . LYS B 1 82 ? 14.258 13.211 2.482 1 94.19 82 LYS B CA 1
ATOM 2447 C C . LYS B 1 82 ? 15.125 11.992 2.797 1 94.19 82 LYS B C 1
ATOM 2449 O O . LYS B 1 82 ? 15.422 11.188 1.907 1 94.19 82 LYS B O 1
ATOM 2454 N N . PRO B 1 83 ? 15.547 11.789 4.035 1 95 83 PRO B N 1
ATOM 2455 C CA . PRO B 1 83 ? 16.359 10.609 4.32 1 95 83 PRO B CA 1
ATOM 2456 C C . PRO B 1 83 ? 15.633 9.305 3.998 1 95 83 PRO B C 1
ATOM 2458 O O . PRO B 1 83 ? 16.25 8.367 3.477 1 95 83 PRO B O 1
ATOM 2461 N N . THR B 1 84 ? 14.406 9.227 4.379 1 96.19 84 THR B N 1
ATOM 2462 C CA . THR B 1 84 ? 13.617 8.039 4.094 1 96.19 84 THR B CA 1
ATOM 2463 C C . THR B 1 84 ? 13.539 7.781 2.592 1 96.19 84 THR B C 1
ATOM 2465 O O . THR B 1 84 ? 13.641 6.641 2.143 1 96.19 84 THR B O 1
ATOM 2468 N N . MET B 1 85 ? 13.398 8.797 1.803 1 97.44 85 MET B N 1
ATOM 2469 C CA . MET B 1 85 ? 13.344 8.68 0.349 1 97.44 85 MET B CA 1
ATOM 2470 C C . MET B 1 85 ? 14.656 8.133 -0.205 1 97.44 85 MET B C 1
ATOM 2472 O O . MET B 1 85 ? 14.656 7.297 -1.106 1 97.44 85 MET B O 1
ATOM 2476 N N . VAL B 1 86 ? 15.758 8.562 0.342 1 97.38 86 VAL B N 1
ATOM 2477 C CA . VAL B 1 86 ? 17.078 8.141 -0.125 1 97.38 86 VAL B CA 1
ATOM 2478 C C . VAL B 1 86 ? 17.281 6.66 0.198 1 97.38 86 VAL B C 1
ATOM 2480 O O . VAL B 1 86 ? 17.797 5.906 -0.632 1 97.38 86 VAL B O 1
ATOM 2483 N N . ILE B 1 87 ? 16.891 6.297 1.376 1 97.5 87 ILE B N 1
ATOM 2484 C CA . ILE B 1 87 ? 17.016 4.898 1.766 1 97.5 87 ILE B CA 1
ATOM 2485 C C . ILE B 1 87 ? 16.172 4.031 0.841 1 97.5 87 ILE B C 1
ATOM 2487 O O . ILE B 1 87 ? 16.594 2.959 0.412 1 97.5 87 ILE B O 1
ATOM 2491 N N . GLY B 1 88 ? 14.969 4.492 0.541 1 97.81 88 GLY B N 1
ATOM 2492 C CA . GLY B 1 88 ? 14.102 3.777 -0.38 1 97.81 88 GLY B CA 1
ATOM 2493 C C . GLY B 1 88 ? 14.688 3.641 -1.771 1 97.81 88 GLY B C 1
ATOM 2494 O O . GLY B 1 88 ? 14.695 2.549 -2.346 1 97.81 88 GLY B O 1
ATOM 2495 N N . ALA B 1 89 ? 15.227 4.738 -2.273 1 97.81 89 ALA B N 1
ATOM 2496 C CA . ALA B 1 89 ? 15.836 4.727 -3.604 1 97.81 89 ALA B CA 1
ATOM 2497 C C . ALA B 1 89 ? 17.047 3.797 -3.648 1 97.81 89 ALA B C 1
ATOM 2499 O O . ALA B 1 89 ? 17.234 3.061 -4.621 1 97.81 89 ALA B O 1
ATOM 2500 N N . PHE B 1 90 ? 17.797 3.883 -2.625 1 98 90 PHE B N 1
ATOM 2501 C CA . PHE B 1 90 ? 18.953 3.014 -2.525 1 98 90 PHE B CA 1
ATOM 2502 C C . PHE B 1 90 ? 18.547 1.548 -2.504 1 98 90 PHE B C 1
ATOM 2504 O O . PHE B 1 90 ? 19.156 0.712 -3.168 1 98 90 PHE B O 1
ATOM 2511 N N . SER B 1 91 ? 17.562 1.233 -1.779 1 98.38 91 SER B N 1
ATOM 2512 C CA . SER B 1 91 ? 17.078 -0.137 -1.669 1 98.38 91 SER B CA 1
ATOM 2513 C C . SER B 1 91 ? 16.578 -0.657 -3.016 1 98.38 91 SER B C 1
ATOM 2515 O O . SER B 1 91 ? 16.812 -1.818 -3.359 1 98.38 91 SER B O 1
ATOM 2517 N N . VAL B 1 92 ? 15.898 0.229 -3.771 1 98.44 92 VAL B N 1
ATOM 2518 C CA . VAL B 1 92 ? 15.43 -0.159 -5.098 1 98.44 92 VAL B CA 1
ATOM 2519 C C . VAL B 1 92 ? 16.609 -0.501 -5.992 1 98.44 92 VAL B C 1
ATOM 2521 O O . VAL B 1 92 ? 16.594 -1.498 -6.719 1 98.44 92 VAL B O 1
ATOM 2524 N N . CYS B 1 93 ? 17.672 0.248 -5.906 1 98.38 93 CYS B N 1
ATOM 2525 C CA . CYS B 1 93 ? 18.859 0.011 -6.715 1 98.38 93 CYS B CA 1
ATOM 2526 C C . CYS B 1 93 ? 19.531 -1.3 -6.324 1 98.38 93 CYS B C 1
ATOM 2528 O O . CYS B 1 93 ? 19.953 -2.068 -7.188 1 98.38 93 CYS B O 1
ATOM 2530 N N . VAL B 1 94 ? 19.547 -1.532 -5.082 1 98.12 94 VAL B N 1
ATOM 2531 C CA . VAL B 1 94 ? 20.234 -2.713 -4.578 1 98.12 94 VAL B CA 1
ATOM 2532 C C . VAL B 1 94 ? 19.484 -3.975 -5.004 1 98.12 94 VAL B C 1
ATOM 2534 O O . VAL B 1 94 ? 20.078 -4.898 -5.562 1 98.12 94 VAL B O 1
ATOM 2537 N N . TYR B 1 95 ? 18.094 -4.031 -4.719 1 97.81 95 TYR B N 1
ATOM 2538 C CA . TYR B 1 95 ? 17.422 -5.281 -5.031 1 97.81 95 TYR B CA 1
ATOM 2539 C C . TYR B 1 95 ? 17.328 -5.488 -6.539 1 97.81 95 TYR B C 1
ATOM 2541 O O . TYR B 1 95 ? 17.359 -6.625 -7.016 1 97.81 95 TYR B O 1
ATOM 2549 N N . CYS B 1 96 ? 17.297 -4.379 -7.328 1 97.81 96 CYS B N 1
ATOM 2550 C CA . CYS B 1 96 ? 17.266 -4.52 -8.781 1 97.81 96 CYS B CA 1
ATOM 2551 C C . CYS B 1 96 ? 18.594 -5.059 -9.297 1 97.81 96 CYS B C 1
ATOM 2553 O O . CYS B 1 96 ? 18.625 -5.875 -10.219 1 97.81 96 CYS B O 1
ATOM 2555 N N . ALA B 1 97 ? 19.688 -4.609 -8.719 1 97.12 97 ALA B N 1
ATOM 2556 C CA . ALA B 1 97 ? 21 -5.113 -9.102 1 97.12 97 ALA B CA 1
ATOM 2557 C C . ALA B 1 97 ? 21.141 -6.602 -8.789 1 97.12 97 ALA B C 1
ATOM 2559 O O . ALA B 1 97 ? 21.641 -7.371 -9.617 1 97.12 97 ALA B O 1
ATOM 2560 N N . LEU B 1 98 ? 20.641 -7.012 -7.699 1 96.88 98 LEU B N 1
ATOM 2561 C CA . LEU B 1 98 ? 20.734 -8.414 -7.289 1 96.88 98 LEU B CA 1
ATOM 2562 C C . LEU B 1 98 ? 19.844 -9.289 -8.164 1 96.88 98 LEU B C 1
ATOM 2564 O O . LEU B 1 98 ? 20.234 -10.391 -8.555 1 96.88 98 LEU B O 1
ATOM 2568 N N . VAL B 1 99 ? 18.672 -8.773 -8.469 1 96.44 99 VAL B N 1
ATOM 2569 C CA . VAL B 1 99 ? 17.766 -9.508 -9.336 1 96.44 99 VAL B CA 1
ATOM 2570 C C . VAL B 1 99 ? 18.359 -9.633 -10.734 1 96.44 99 VAL B C 1
ATOM 2572 O O . VAL B 1 99 ? 18.266 -10.688 -11.367 1 96.44 99 VAL B O 1
ATOM 2575 N N . HIS B 1 100 ? 18.984 -8.555 -11.164 1 95.38 100 HIS B N 1
ATOM 2576 C CA . HIS B 1 100 ? 19.562 -8.508 -12.5 1 95.38 100 HIS B CA 1
ATOM 2577 C C . HIS B 1 100 ? 20.656 -9.562 -12.664 1 95.38 100 HIS B C 1
ATOM 2579 O O . HIS B 1 100 ? 20.781 -10.172 -13.734 1 95.38 100 HIS B O 1
ATOM 2585 N N . VAL B 1 101 ? 21.344 -9.914 -11.672 1 94.56 101 VAL B N 1
ATOM 2586 C CA . VAL B 1 101 ? 22.484 -10.812 -11.797 1 94.56 101 VAL B CA 1
ATOM 2587 C C . VAL B 1 101 ? 22.078 -12.234 -11.422 1 94.56 101 VAL B C 1
ATOM 2589 O O . VAL B 1 101 ? 22.75 -13.195 -11.789 1 94.56 101 VAL B O 1
ATOM 2592 N N . SER B 1 102 ? 20.953 -12.406 -10.781 1 94.25 102 SER B N 1
ATOM 2593 C CA . SER B 1 102 ? 20.656 -13.711 -10.195 1 94.25 102 SER B CA 1
ATOM 2594 C C . SER B 1 102 ? 19.516 -14.398 -10.938 1 94.25 102 SER B C 1
ATOM 2596 O O . SER B 1 102 ? 19.234 -15.578 -10.688 1 94.25 102 SER B O 1
ATOM 2598 N N . THR B 1 103 ? 18.828 -13.734 -11.789 1 93.06 103 THR B N 1
ATOM 2599 C CA . THR B 1 103 ? 17.625 -14.281 -12.422 1 93.06 103 THR B CA 1
ATOM 2600 C C . THR B 1 103 ? 17.719 -14.18 -13.945 1 93.06 103 THR B C 1
ATOM 2602 O O . THR B 1 103 ? 18.125 -13.141 -14.477 1 93.06 103 THR B O 1
ATOM 2605 N N . PRO B 1 104 ? 17.328 -15.25 -14.555 1 92.06 104 PRO B N 1
ATOM 2606 C CA . PRO B 1 104 ? 17.328 -15.188 -16.016 1 92.06 104 PRO B CA 1
ATOM 2607 C C . PRO B 1 104 ? 16.359 -14.133 -16.562 1 92.06 104 PRO B C 1
ATOM 2609 O O . PRO B 1 104 ? 15.273 -13.938 -16.016 1 92.06 104 PRO B O 1
ATOM 2612 N N . PHE B 1 105 ? 16.688 -13.547 -17.672 1 91.88 105 PHE B N 1
ATOM 2613 C CA . PHE B 1 105 ? 15.961 -12.406 -18.219 1 91.88 105 PHE B CA 1
ATOM 2614 C C . PHE B 1 105 ? 14.602 -12.836 -18.766 1 91.88 105 PHE B C 1
ATOM 2616 O O . PHE B 1 105 ? 13.648 -12.047 -18.766 1 91.88 105 PHE B O 1
ATOM 2623 N N . ASP B 1 106 ? 14.414 -14.062 -19.078 1 91.56 106 ASP B N 1
ATOM 2624 C CA . ASP B 1 106 ? 13.172 -14.516 -19.672 1 91.56 106 ASP B CA 1
ATOM 2625 C C . ASP B 1 106 ? 12.25 -15.148 -18.641 1 91.56 106 ASP B C 1
ATOM 2627 O O . ASP B 1 106 ? 11.117 -15.516 -18.938 1 91.56 106 ASP B O 1
ATOM 2631 N N . ALA B 1 107 ? 12.594 -15.125 -17.422 1 88.81 107 ALA B N 1
ATOM 2632 C CA . ALA B 1 107 ? 11.914 -15.875 -16.375 1 88.81 107 ALA B CA 1
ATOM 2633 C C . ALA B 1 107 ? 10.508 -15.328 -16.125 1 88.81 107 ALA B C 1
ATOM 2635 O O . ALA B 1 107 ? 9.594 -16.078 -15.805 1 88.81 107 ALA B O 1
ATOM 2636 N N . PRO B 1 108 ? 10.344 -13.977 -16.281 1 85.19 108 PRO B N 1
ATOM 2637 C CA . PRO B 1 108 ? 8.992 -13.477 -16.047 1 85.19 108 PRO B CA 1
ATOM 2638 C C . PRO B 1 108 ? 8.016 -13.852 -17.156 1 85.19 108 PRO B C 1
ATOM 2640 O O . PRO B 1 108 ? 6.801 -13.844 -16.953 1 85.19 108 PRO B O 1
ATOM 2643 N N . MET B 1 109 ? 8.516 -14.312 -18.234 1 86.62 109 MET B N 1
ATOM 2644 C CA . MET B 1 109 ? 7.68 -14.516 -19.422 1 86.62 109 MET B CA 1
ATOM 2645 C C . MET B 1 109 ? 7.309 -15.984 -19.578 1 86.62 109 MET B C 1
ATOM 2647 O O . MET B 1 109 ? 6.211 -16.312 -20.031 1 86.62 109 MET B O 1
ATOM 2651 N N . ARG B 1 110 ? 8.25 -16.875 -19.203 1 83.25 110 ARG B N 1
ATOM 2652 C CA . ARG B 1 110 ? 8.062 -18.312 -19.406 1 83.25 110 ARG B CA 1
ATOM 2653 C C . ARG B 1 110 ? 9.016 -19.125 -18.531 1 83.25 110 ARG B C 1
ATOM 2655 O O . ARG B 1 110 ? 10.039 -18.609 -18.078 1 83.25 110 ARG B O 1
ATOM 2662 N N . PRO B 1 111 ? 8.508 -20.297 -18.234 1 86.56 111 PRO B N 1
ATOM 2663 C CA . PRO B 1 111 ? 9.477 -21.172 -17.578 1 86.56 111 PRO B CA 1
ATOM 2664 C C . PRO B 1 111 ? 10.766 -21.328 -18.375 1 86.56 111 PRO B C 1
ATOM 2666 O O . PRO B 1 111 ? 10.727 -21.469 -19.594 1 86.56 111 PRO B O 1
ATOM 2669 N N . THR B 1 112 ? 11.867 -21.219 -17.625 1 88.38 112 THR B N 1
ATOM 2670 C CA . THR B 1 112 ? 13.125 -21.203 -18.344 1 88.38 112 THR B CA 1
ATOM 2671 C C . THR B 1 112 ? 14.188 -22.016 -17.609 1 88.38 112 THR B C 1
ATOM 2673 O O . THR B 1 112 ? 14.141 -22.141 -16.391 1 88.38 112 THR B O 1
ATOM 2676 N N . SER B 1 113 ? 15.078 -22.578 -18.359 1 86.06 113 SER B N 1
ATOM 2677 C CA . SER B 1 113 ? 16.234 -23.297 -17.828 1 86.06 113 SER B CA 1
ATOM 2678 C C . SER B 1 113 ? 17.516 -22.5 -18.031 1 86.06 113 SER B C 1
ATOM 2680 O O . SER B 1 113 ? 18.609 -23 -17.781 1 86.06 113 SER B O 1
ATOM 2682 N N . MET B 1 114 ? 17.219 -21.328 -18.484 1 83.81 114 MET B N 1
ATOM 2683 C CA . MET B 1 114 ? 18.406 -20.484 -18.688 1 83.81 114 MET B CA 1
ATOM 2684 C C . MET B 1 114 ? 19.078 -20.156 -17.359 1 83.81 114 MET B C 1
ATOM 2686 O O . MET B 1 114 ? 18.406 -20.031 -16.328 1 83.81 114 MET B O 1
ATOM 2690 N N . GLN B 1 115 ? 20.359 -20.031 -17.438 1 80 115 GLN B N 1
ATOM 2691 C CA . GLN B 1 115 ? 21.141 -19.75 -16.234 1 80 115 GLN B CA 1
ATOM 2692 C C . GLN B 1 115 ? 21.156 -18.266 -15.922 1 80 115 GLN B C 1
ATOM 2694 O O . GLN B 1 115 ? 21.062 -17.438 -16.828 1 80 115 GLN B O 1
ATOM 2699 N N . SER B 1 116 ? 21.281 -18.078 -14.68 1 82.38 116 SER B N 1
ATOM 2700 C CA . SER B 1 116 ? 21.469 -16.703 -14.227 1 82.38 116 SER B CA 1
ATOM 2701 C C . SER B 1 116 ? 22.797 -16.125 -14.711 1 82.38 116 SER B C 1
ATOM 2703 O O . SER B 1 116 ? 23.672 -16.875 -15.164 1 82.38 116 SER B O 1
ATOM 2705 N N . ILE B 1 117 ? 22.938 -14.914 -14.781 1 79.25 117 ILE B N 1
ATOM 2706 C CA . ILE B 1 117 ? 24.109 -14.234 -15.336 1 79.25 117 ILE B CA 1
ATOM 2707 C C . ILE B 1 117 ? 25.328 -14.508 -14.461 1 79.25 117 ILE B C 1
ATOM 2709 O O . ILE B 1 117 ? 26.406 -14.82 -14.969 1 79.25 117 ILE B O 1
ATOM 2713 N N . TRP B 1 118 ? 25.141 -14.328 -13.156 1 83.25 118 TRP B N 1
ATOM 2714 C CA . TRP B 1 118 ? 26.328 -14.406 -12.328 1 83.25 118 TRP B CA 1
ATOM 2715 C C . TRP B 1 118 ? 26.125 -15.359 -11.156 1 83.25 118 TRP B C 1
ATOM 2717 O O . TRP B 1 118 ? 26.984 -16.188 -10.875 1 83.25 118 TRP B O 1
ATOM 2727 N N . ILE B 1 119 ? 25.062 -15.219 -10.477 1 85.25 119 ILE B N 1
ATOM 2728 C CA . ILE B 1 119 ? 24.828 -15.992 -9.266 1 85.25 119 ILE B CA 1
ATOM 2729 C C . ILE B 1 119 ? 23.469 -16.688 -9.336 1 85.25 119 ILE B C 1
ATOM 2731 O O . ILE B 1 119 ? 22.484 -16.078 -9.75 1 85.25 119 ILE B O 1
ATOM 2735 N N . GLY B 1 120 ? 23.516 -17.953 -9.023 1 86.19 120 GLY B N 1
ATOM 2736 C CA . GLY B 1 120 ? 22.25 -18.656 -8.914 1 86.19 120 GLY B CA 1
ATOM 2737 C C . GLY B 1 120 ? 21.453 -18.25 -7.695 1 86.19 120 GLY B C 1
ATOM 2738 O O . GLY B 1 120 ? 22.016 -17.781 -6.703 1 86.19 120 GLY B O 1
ATOM 2739 N N . GLN B 1 121 ? 20.172 -18.438 -7.766 1 89.88 121 GLN B N 1
ATOM 2740 C CA . GLN B 1 121 ? 19.297 -18.078 -6.656 1 89.88 121 GLN B CA 1
ATOM 2741 C C . GLN B 1 121 ? 19.438 -19.078 -5.508 1 89.88 121 GLN B C 1
ATOM 2743 O O . GLN B 1 121 ? 19.609 -20.281 -5.738 1 89.88 121 GLN B O 1
ATOM 2748 N N . SER B 1 122 ? 19.625 -18.578 -4.379 1 92.19 122 SER B N 1
ATOM 2749 C CA . SER B 1 122 ? 19.688 -19.312 -3.119 1 92.19 122 SER B CA 1
ATOM 2750 C C . SER B 1 122 ? 18.766 -18.703 -2.07 1 92.19 122 SER B C 1
ATOM 2752 O O . SER B 1 122 ? 18.266 -17.578 -2.256 1 92.19 122 SER B O 1
ATOM 2754 N N . TYR B 1 123 ? 18.484 -19.469 -0.971 1 92.44 123 TYR B N 1
ATOM 2755 C CA . TYR B 1 123 ? 17.578 -18.984 0.068 1 92.44 123 TYR B CA 1
ATOM 2756 C C . TYR B 1 123 ? 18.094 -17.672 0.67 1 92.44 123 TYR B C 1
ATOM 2758 O O . TYR B 1 123 ? 17.344 -16.703 0.788 1 92.44 123 TYR B O 1
ATOM 2766 N N . PRO B 1 124 ? 19.391 -17.609 0.961 1 94.88 124 PRO B N 1
ATOM 2767 C CA . PRO B 1 124 ? 19.875 -16.344 1.521 1 94.88 124 PRO B CA 1
ATOM 2768 C C . PRO B 1 124 ? 19.766 -15.172 0.538 1 94.88 124 PRO B C 1
ATOM 2770 O O . PRO B 1 124 ? 19.438 -14.055 0.936 1 94.88 124 PRO B O 1
ATOM 2773 N N . LEU B 1 125 ? 20.016 -15.445 -0.694 1 95.62 125 LEU B N 1
ATOM 2774 C CA . LEU B 1 125 ? 19.938 -14.383 -1.694 1 95.62 125 LEU B CA 1
ATOM 2775 C C . LEU B 1 125 ? 18.5 -13.906 -1.867 1 95.62 125 LEU B C 1
ATOM 2777 O O . LEU B 1 125 ? 18.25 -12.695 -1.941 1 95.62 125 LEU B O 1
ATOM 2781 N N . ILE B 1 126 ? 17.625 -14.828 -1.915 1 94.88 126 ILE B N 1
ATOM 2782 C CA . ILE B 1 126 ? 16.203 -14.508 -2.043 1 94.88 126 ILE B CA 1
ATOM 2783 C C . ILE B 1 126 ? 15.75 -13.695 -0.833 1 94.88 126 ILE B C 1
ATOM 2785 O O . ILE B 1 126 ? 15.016 -12.711 -0.978 1 94.88 126 ILE B O 1
ATOM 2789 N N . PHE B 1 127 ? 16.25 -14.047 0.257 1 94.81 127 PHE B N 1
ATOM 2790 C CA . PHE B 1 127 ? 15.922 -13.328 1.485 1 94.81 127 PHE B CA 1
ATOM 2791 C C . PHE B 1 127 ? 16.438 -11.898 1.42 1 94.81 127 PHE B C 1
ATOM 2793 O O . PHE B 1 127 ? 15.703 -10.961 1.753 1 94.81 127 PHE B O 1
ATOM 2800 N N . ILE B 1 128 ? 17.609 -11.711 0.995 1 97.12 128 ILE B N 1
ATOM 2801 C CA . ILE B 1 128 ? 18.219 -10.383 0.938 1 97.12 128 ILE B CA 1
ATOM 2802 C C . ILE B 1 128 ? 17.469 -9.523 -0.083 1 97.12 128 ILE B C 1
ATOM 2804 O O . ILE B 1 128 ? 17.203 -8.352 0.172 1 97.12 128 ILE B O 1
ATOM 2808 N N . ILE B 1 129 ? 17.156 -10.062 -1.205 1 97.25 129 ILE B N 1
ATOM 2809 C CA . ILE B 1 129 ? 16.438 -9.328 -2.244 1 97.25 129 ILE B CA 1
ATOM 2810 C C . ILE B 1 129 ? 15.078 -8.891 -1.721 1 97.25 129 ILE B C 1
ATOM 2812 O O . ILE B 1 129 ? 14.711 -7.719 -1.822 1 97.25 129 ILE B O 1
ATOM 2816 N N . SER B 1 130 ? 14.398 -9.859 -1.116 1 95.44 130 SER B N 1
ATOM 2817 C CA . SER B 1 130 ? 13.062 -9.547 -0.619 1 95.44 130 SER B CA 1
ATOM 2818 C C . SER B 1 130 ? 13.125 -8.57 0.552 1 95.44 130 SER B C 1
ATOM 2820 O O . SER B 1 130 ? 12.234 -7.734 0.718 1 95.44 130 SER B O 1
ATOM 2822 N N . PHE B 1 131 ? 14.172 -8.648 1.318 1 96.69 131 PHE B N 1
ATOM 2823 C CA . PHE B 1 131 ? 14.375 -7.715 2.418 1 96.69 131 PHE B CA 1
ATOM 2824 C C . PHE B 1 131 ? 14.445 -6.281 1.904 1 96.69 131 PHE B C 1
ATOM 2826 O O . PHE B 1 131 ? 13.773 -5.395 2.43 1 96.69 131 PHE B O 1
ATOM 2833 N N . PHE B 1 132 ? 15.172 -6.098 0.867 1 97.88 132 PHE B N 1
ATOM 2834 C CA . PHE B 1 132 ? 15.32 -4.758 0.309 1 97.88 132 PHE B CA 1
ATOM 2835 C C . PHE B 1 132 ? 14.039 -4.324 -0.401 1 97.88 132 PHE B C 1
ATOM 2837 O O . PHE B 1 132 ? 13.719 -3.135 -0.433 1 97.88 132 PHE B O 1
ATOM 2844 N N . CYS B 1 133 ? 13.305 -5.238 -0.888 1 96.38 133 CYS B N 1
ATOM 2845 C CA . CYS B 1 133 ? 12 -4.918 -1.454 1 96.38 133 CYS B CA 1
ATOM 2846 C C . CYS B 1 133 ? 11.062 -4.367 -0.385 1 96.38 133 CYS B C 1
ATOM 2848 O O . CYS B 1 133 ? 10.391 -3.359 -0.602 1 96.38 133 CYS B O 1
ATOM 2850 N N . GLY B 1 134 ? 11.117 -5.031 0.723 1 95 134 GLY B N 1
ATOM 2851 C CA . GLY B 1 134 ? 10.297 -4.574 1.835 1 95 134 GLY B CA 1
ATOM 2852 C C . GLY B 1 134 ? 10.703 -3.205 2.348 1 95 134 GLY B C 1
ATOM 2853 O O . GLY B 1 134 ? 9.844 -2.359 2.611 1 95 134 GLY B O 1
ATOM 2854 N N . VAL B 1 135 ? 11.922 -3.023 2.4 1 96.69 135 VAL B N 1
ATOM 2855 C CA . VAL B 1 135 ? 12.445 -1.739 2.857 1 96.69 135 VAL B CA 1
ATOM 2856 C C . VAL B 1 135 ? 12.016 -0.634 1.896 1 96.69 135 VAL B C 1
ATOM 2858 O O . VAL B 1 135 ? 11.531 0.418 2.324 1 96.69 135 VAL B O 1
ATOM 2861 N N . SER B 1 136 ? 12.211 -0.864 0.632 1 97.31 136 SER B N 1
ATOM 2862 C CA . SER B 1 136 ? 11.867 0.143 -0.367 1 97.31 136 SER B CA 1
ATOM 2863 C C . SER B 1 136 ? 10.375 0.449 -0.355 1 97.31 136 SER B C 1
ATOM 2865 O O . SER B 1 136 ? 9.977 1.61 -0.457 1 97.31 136 SER B O 1
ATOM 2867 N N . ASP B 1 137 ? 9.609 -0.523 -0.183 1 94.25 137 ASP B N 1
ATOM 2868 C CA . ASP B 1 137 ? 8.156 -0.344 -0.169 1 94.25 137 ASP B CA 1
ATOM 2869 C C . ASP B 1 137 ? 7.723 0.499 1.026 1 94.25 137 ASP B C 1
ATOM 2871 O O . ASP B 1 137 ? 6.879 1.389 0.891 1 94.25 137 ASP B O 1
ATOM 2875 N N . CYS B 1 138 ? 8.281 0.162 2.105 1 93.31 138 CYS B N 1
ATOM 2876 C CA . CYS B 1 138 ? 7.969 0.927 3.307 1 93.31 138 CYS B CA 1
ATOM 2877 C C . CYS B 1 138 ? 8.352 2.391 3.137 1 93.31 138 CYS B C 1
ATOM 2879 O O . CYS B 1 138 ? 7.582 3.285 3.484 1 93.31 138 CYS B O 1
ATOM 2881 N N . CYS B 1 139 ? 9.453 2.617 2.619 1 95.56 139 CYS B N 1
ATOM 2882 C CA . CYS B 1 139 ? 9.953 3.977 2.445 1 95.56 139 CYS B CA 1
ATOM 2883 C C . CYS B 1 139 ? 9.102 4.746 1.438 1 95.56 139 CYS B C 1
ATOM 2885 O O . CYS B 1 139 ? 8.672 5.867 1.714 1 95.56 139 CYS B O 1
ATOM 2887 N N . ILE B 1 140 ? 8.828 4.145 0.314 1 95.62 140 ILE B N 1
ATOM 2888 C CA . ILE B 1 140 ? 8.109 4.809 -0.767 1 95.62 140 ILE B CA 1
ATOM 2889 C C . ILE B 1 140 ? 6.68 5.117 -0.324 1 95.62 140 ILE B C 1
ATOM 2891 O O . ILE B 1 140 ? 6.188 6.23 -0.521 1 95.62 140 ILE B O 1
ATOM 2895 N N . ASN B 1 141 ? 6.102 4.219 0.337 1 90.62 141 ASN B N 1
ATOM 2896 C CA . ASN B 1 141 ? 4.75 4.434 0.844 1 90.62 141 ASN B CA 1
ATOM 2897 C C . ASN B 1 141 ? 4.734 5.453 1.98 1 90.62 141 ASN B C 1
ATOM 2899 O O . ASN B 1 141 ? 3.793 6.238 2.1 1 90.62 141 ASN B O 1
ATOM 2903 N N . GLY B 1 142 ? 5.699 5.348 2.748 1 91.62 142 GLY B N 1
ATOM 2904 C CA . GLY B 1 142 ? 5.789 6.281 3.857 1 91.62 142 GLY B CA 1
ATOM 2905 C C . GLY B 1 142 ? 5.93 7.727 3.414 1 91.62 142 GLY B C 1
ATOM 2906 O O . GLY B 1 142 ? 5.168 8.594 3.846 1 91.62 142 GLY B O 1
ATOM 2907 N N . VAL B 1 143 ? 6.852 7.957 2.547 1 94.12 143 VAL B N 1
ATOM 2908 C CA . VAL B 1 143 ? 7.105 9.328 2.121 1 94.12 143 VAL B CA 1
ATOM 2909 C C . VAL B 1 143 ? 5.91 9.852 1.325 1 94.12 143 VAL B C 1
ATOM 2911 O O . VAL B 1 143 ? 5.59 11.039 1.388 1 94.12 143 VAL B O 1
ATOM 2914 N N . ARG B 1 144 ? 5.297 8.984 0.606 1 92.25 144 ARG B N 1
ATOM 2915 C CA . ARG B 1 144 ? 4.117 9.367 -0.162 1 92.25 144 ARG B CA 1
ATOM 2916 C C . ARG B 1 144 ? 2.992 9.828 0.758 1 92.25 144 ARG B C 1
ATOM 2918 O O . ARG B 1 144 ? 2.346 10.844 0.496 1 92.25 144 ARG B O 1
ATOM 2925 N N . SER B 1 145 ? 2.828 9.125 1.81 1 89.06 145 SER B N 1
ATOM 2926 C CA . SER B 1 145 ? 1.743 9.445 2.732 1 89.06 145 SER B CA 1
ATOM 2927 C C . SER B 1 145 ? 2.033 10.727 3.506 1 89.06 145 SER B C 1
ATOM 2929 O O . SER B 1 145 ? 1.14 11.555 3.705 1 89.06 145 SER B O 1
ATOM 2931 N N . VAL B 1 146 ? 3.229 10.859 3.887 1 87.44 146 VAL B N 1
ATOM 2932 C CA . VAL B 1 146 ? 3.611 12 4.715 1 87.44 146 VAL B CA 1
ATOM 2933 C C . VAL B 1 146 ? 3.586 13.273 3.879 1 87.44 146 VAL B C 1
ATOM 2935 O O . VAL B 1 146 ? 3.096 14.312 4.332 1 87.44 146 VAL B O 1
ATOM 2938 N N . ILE B 1 147 ? 4.012 13.172 2.693 1 89.31 147 ILE B N 1
ATOM 2939 C CA . ILE B 1 147 ? 4.137 14.375 1.873 1 89.31 147 ILE B CA 1
ATOM 2940 C C . ILE B 1 147 ? 2.75 14.891 1.5 1 89.31 147 ILE B C 1
ATOM 2942 O O . ILE B 1 147 ? 2.549 16.094 1.363 1 89.31 147 ILE B O 1
ATOM 2946 N N . CYS B 1 148 ? 1.777 14.062 1.348 1 86.38 148 CYS B N 1
ATOM 2947 C CA . CYS B 1 148 ? 0.407 14.469 1.056 1 86.38 148 CYS B CA 1
ATOM 2948 C C . CYS B 1 148 ? -0.152 15.344 2.168 1 86.38 148 CYS B C 1
ATOM 2950 O O . CYS B 1 148 ? -0.89 16.297 1.902 1 86.38 148 CYS B O 1
ATOM 2952 N N . SER B 1 149 ? 0.251 15.016 3.359 1 81.88 149 SER B N 1
ATOM 2953 C CA . SER B 1 149 ? -0.257 15.758 4.512 1 81.88 149 SER B CA 1
ATOM 2954 C C . SER B 1 149 ? 0.364 17.141 4.59 1 81.88 149 SER B C 1
ATOM 2956 O O . SER B 1 149 ? -0.224 18.062 5.172 1 81.88 149 SER B O 1
ATOM 2958 N N . ILE B 1 150 ? 1.468 17.25 3.959 1 82.19 150 ILE B N 1
ATOM 2959 C CA . ILE B 1 150 ? 2.188 18.516 4.047 1 82.19 150 ILE B CA 1
ATOM 2960 C C . ILE B 1 150 ? 1.802 19.422 2.873 1 82.19 150 ILE B C 1
ATOM 2962 O O . ILE B 1 150 ? 1.665 20.625 3.029 1 82.19 150 ILE B O 1
ATOM 2966 N N . VAL B 1 151 ? 1.604 18.859 1.77 1 82.81 151 VAL B N 1
ATOM 2967 C CA . VAL B 1 151 ? 1.366 19.625 0.552 1 82.81 151 VAL B CA 1
ATOM 2968 C C . VAL B 1 151 ? -0.073 20.125 0.536 1 82.81 151 VAL B C 1
ATOM 2970 O O . VAL B 1 151 ? -0.337 21.25 0.089 1 82.81 151 VAL B O 1
ATOM 2973 N N . MET B 1 152 ? -0.959 19.281 0.949 1 81.62 152 MET B N 1
ATOM 2974 C CA . MET B 1 152 ? -2.369 19.656 1.02 1 81.62 152 MET B CA 1
ATOM 2975 C C . MET B 1 152 ? -2.963 19.297 2.375 1 81.62 152 MET B C 1
ATOM 2977 O O . MET B 1 152 ? -3.83 18.422 2.463 1 81.62 152 MET B O 1
ATOM 2981 N N . PRO B 1 153 ? -2.662 20.141 3.334 1 77.81 153 PRO B N 1
ATOM 2982 C CA . PRO B 1 153 ? -3.061 19.812 4.703 1 77.81 153 PRO B CA 1
ATOM 2983 C C . PRO B 1 153 ? -4.574 19.844 4.902 1 77.81 153 PRO B C 1
ATOM 2985 O O . PRO B 1 153 ? -5.105 19.125 5.758 1 77.81 153 PRO B O 1
ATOM 2988 N N . GLN B 1 154 ? -5.305 20.672 4.133 1 77.12 154 GLN B N 1
ATOM 2989 C CA . GLN B 1 154 ? -6.75 20.781 4.309 1 77.12 154 GLN B CA 1
ATOM 2990 C C . GLN B 1 154 ? -7.492 19.781 3.434 1 77.12 154 GLN B C 1
ATOM 2992 O O . GLN B 1 154 ? -8.68 19.531 3.633 1 77.12 154 GLN B O 1
ATOM 2997 N N . ARG B 1 155 ? -6.777 19.266 2.465 1 83.94 155 ARG B N 1
ATOM 2998 C CA . ARG B 1 155 ? -7.363 18.312 1.524 1 83.94 155 ARG B CA 1
ATOM 2999 C C . ARG B 1 155 ? -6.496 17.062 1.39 1 83.94 155 ARG B C 1
ATOM 3001 O O . ARG B 1 155 ? -6.176 16.641 0.277 1 83.94 155 ARG B O 1
ATOM 3008 N N . ARG B 1 156 ? -6.227 16.5 2.521 1 83.06 156 ARG B N 1
ATOM 3009 C CA . ARG B 1 156 ? -5.309 15.367 2.562 1 83.06 156 ARG B CA 1
ATOM 3010 C C . ARG B 1 156 ? -5.914 14.141 1.881 1 83.06 156 ARG B C 1
ATOM 3012 O O . ARG B 1 156 ? -5.215 13.406 1.176 1 83.06 156 ARG B O 1
ATOM 3019 N N . ALA B 1 157 ? -7.215 13.961 2.133 1 84.38 157 ALA B N 1
ATOM 3020 C CA . ALA B 1 157 ? -7.887 12.805 1.545 1 84.38 157 ALA B CA 1
ATOM 3021 C C . ALA B 1 157 ? -7.887 12.891 0.021 1 84.38 157 ALA B C 1
ATOM 3023 O O . ALA B 1 157 ? -7.684 11.883 -0.661 1 84.38 157 ALA B O 1
ATOM 3024 N N . GLN B 1 158 ? -8.102 14.016 -0.405 1 85.25 158 GLN B N 1
ATOM 3025 C CA . GLN B 1 158 ? -8.102 14.234 -1.848 1 85.25 158 GLN B CA 1
ATOM 3026 C C . GLN B 1 158 ? -6.711 14.008 -2.434 1 85.25 158 GLN B C 1
ATOM 3028 O O . GLN B 1 158 ? -6.566 13.352 -3.471 1 85.25 158 GLN B O 1
ATOM 3033 N N . ALA B 1 159 ? -5.699 14.57 -1.764 1 86.31 159 ALA B N 1
ATOM 3034 C CA . ALA B 1 159 ? -4.324 14.422 -2.227 1 86.31 159 ALA B CA 1
ATOM 3035 C C . ALA B 1 159 ? -3.916 12.953 -2.266 1 86.31 159 ALA B C 1
ATOM 3037 O O . ALA B 1 159 ? -3.346 12.484 -3.254 1 86.31 159 ALA B O 1
ATOM 3038 N N . PHE B 1 160 ? -4.262 12.242 -1.269 1 86.44 160 PHE B N 1
ATOM 3039 C CA . PHE B 1 160 ? -3.91 10.828 -1.19 1 86.44 160 PHE B CA 1
ATOM 3040 C C . PHE B 1 160 ? -4.633 10.031 -2.268 1 86.44 160 PHE B C 1
ATOM 3042 O O . PHE B 1 160 ? -4.051 9.125 -2.873 1 86.44 160 PHE B O 1
ATOM 3049 N N . SER B 1 161 ? -5.855 10.375 -2.436 1 87.56 161 SER B N 1
ATOM 3050 C CA . SER B 1 161 ? -6.652 9.633 -3.412 1 87.56 161 SER B CA 1
ATOM 3051 C C . SER B 1 161 ? -6.117 9.836 -4.824 1 87.56 161 SER B C 1
ATOM 3053 O O . SER B 1 161 ? -6.059 8.883 -5.613 1 87.56 161 SER B O 1
ATOM 3055 N N . VAL B 1 162 ? -5.758 10.977 -5.137 1 86.19 162 VAL B N 1
ATOM 3056 C CA . VAL B 1 162 ? -5.215 11.273 -6.461 1 86.19 162 VAL B CA 1
ATOM 3057 C C . VAL B 1 162 ? -3.918 10.492 -6.672 1 86.19 162 VAL B C 1
ATOM 3059 O O . VAL B 1 162 ? -3.713 9.891 -7.727 1 86.19 162 VAL B O 1
ATOM 3062 N N . LEU B 1 163 ? -3.098 10.484 -5.695 1 90.12 163 LEU B N 1
ATOM 3063 C CA . LEU B 1 163 ? -1.835 9.766 -5.812 1 90.12 163 LEU B CA 1
ATOM 3064 C C . LEU B 1 163 ? -2.072 8.266 -5.891 1 90.12 163 LEU B C 1
ATOM 3066 O O . LEU B 1 163 ? -1.332 7.547 -6.57 1 90.12 163 LEU B O 1
ATOM 3070 N N . ARG B 1 164 ? -3.072 7.852 -5.27 1 88.31 164 ARG B N 1
ATOM 3071 C CA . ARG B 1 164 ? -3.393 6.426 -5.297 1 88.31 164 ARG B CA 1
ATOM 3072 C C . ARG B 1 164 ? -3.883 6.004 -6.676 1 88.31 164 ARG B C 1
ATOM 3074 O O . ARG B 1 164 ? -3.656 4.867 -7.102 1 88.31 164 ARG B O 1
ATOM 3081 N N . ILE B 1 165 ? -4.602 6.914 -7.379 1 88.75 165 ILE B N 1
ATOM 3082 C CA . ILE B 1 165 ? -5.023 6.648 -8.75 1 88.75 165 ILE B CA 1
ATOM 3083 C C . ILE B 1 165 ? -3.801 6.352 -9.617 1 88.75 165 ILE B C 1
ATOM 3085 O O . ILE B 1 165 ? -3.775 5.355 -10.344 1 88.75 165 ILE B O 1
ATOM 3089 N N . TYR B 1 166 ? -2.852 7.148 -9.453 1 90.56 166 TYR B N 1
ATOM 3090 C CA . TYR B 1 166 ? -1.65 6.977 -10.266 1 90.56 166 TYR B CA 1
ATOM 3091 C C . TYR B 1 166 ? -0.851 5.762 -9.805 1 90.56 166 TYR B C 1
ATOM 3093 O O . TYR B 1 166 ? -0.215 5.086 -10.617 1 90.56 166 TYR B O 1
ATOM 3101 N N . HIS B 1 167 ? -0.829 5.52 -8.516 1 92.44 167 HIS B N 1
ATOM 3102 C CA . HIS B 1 167 ? -0.224 4.301 -7.996 1 92.44 167 HIS B CA 1
ATOM 3103 C C . HIS B 1 167 ? -0.861 3.061 -8.617 1 92.44 167 HIS B C 1
ATOM 3105 O O . HIS B 1 167 ? -0.156 2.15 -9.055 1 92.44 167 HIS B O 1
ATOM 3111 N N . ALA B 1 168 ? -2.18 3.086 -8.672 1 89.94 168 ALA B N 1
ATOM 3112 C CA . ALA B 1 168 ? -2.918 1.959 -9.234 1 89.94 168 ALA B CA 1
ATOM 3113 C C . ALA B 1 168 ? -2.648 1.817 -10.727 1 89.94 168 ALA B C 1
ATOM 3115 O O . ALA B 1 168 ? -2.531 0.702 -11.242 1 89.94 168 ALA B O 1
ATOM 3116 N N . ALA B 1 169 ? -2.617 2.875 -11.391 1 89.44 169 ALA B N 1
ATOM 3117 C CA . ALA B 1 169 ? -2.303 2.859 -12.82 1 89.44 169 ALA B CA 1
ATOM 3118 C C . ALA B 1 169 ? -0.922 2.26 -13.07 1 89.44 169 ALA B C 1
ATOM 3120 O O . ALA B 1 169 ? -0.736 1.486 -14.016 1 89.44 169 ALA B O 1
ATOM 3121 N N . GLY B 1 170 ? 0.011 2.627 -12.281 1 92.19 170 GLY B N 1
ATOM 3122 C CA . GLY B 1 170 ? 1.332 2.027 -12.391 1 92.19 170 GLY B CA 1
ATOM 3123 C C . GLY B 1 170 ? 1.324 0.525 -12.188 1 92.19 170 GLY B C 1
ATOM 3124 O O . GLY B 1 170 ? 1.947 -0.213 -12.953 1 92.19 170 GLY B O 1
ATOM 3125 N N . CYS B 1 171 ? 0.601 0.075 -11.172 1 89.19 171 CYS B N 1
ATOM 3126 C CA . CYS B 1 171 ? 0.476 -1.354 -10.914 1 89.19 171 CYS B CA 1
ATOM 3127 C C . CYS B 1 171 ? -0.13 -2.076 -12.109 1 89.19 171 CYS B C 1
ATOM 3129 O O . CYS B 1 171 ? 0.364 -3.127 -12.523 1 89.19 171 CYS B O 1
ATOM 3131 N N . MET B 1 172 ? -1.127 -1.481 -12.688 1 86.56 172 MET B N 1
ATOM 3132 C CA . MET B 1 172 ? -1.845 -2.102 -13.797 1 86.56 172 MET B CA 1
ATOM 3133 C C . MET B 1 172 ? -0.94 -2.25 -15.016 1 86.56 172 MET B C 1
ATOM 3135 O O . MET B 1 172 ? -0.979 -3.271 -15.703 1 86.56 172 MET B O 1
ATOM 3139 N N . VAL B 1 173 ? -0.193 -1.258 -15.227 1 88.06 173 VAL B N 1
ATOM 3140 C CA . VAL B 1 173 ? 0.718 -1.288 -16.359 1 88.06 173 VAL B CA 1
ATOM 3141 C C . VAL B 1 173 ? 1.694 -2.453 -16.219 1 88.06 173 VAL B C 1
ATOM 3143 O O . VAL B 1 173 ? 1.914 -3.211 -17.156 1 88.06 173 VAL B O 1
ATOM 3146 N N . VAL B 1 174 ? 2.244 -2.648 -15.07 1 89.56 174 VAL B N 1
ATOM 3147 C CA . VAL B 1 174 ? 3.223 -3.705 -14.844 1 89.56 174 VAL B CA 1
ATOM 3148 C C . VAL B 1 174 ? 2.533 -5.066 -14.883 1 89.56 174 VAL B C 1
ATOM 3150 O O . VAL B 1 174 ? 3.049 -6.012 -15.484 1 89.56 174 VAL B O 1
ATOM 3153 N N . PHE B 1 175 ? 1.356 -5.168 -14.375 1 82.5 175 PHE B N 1
ATOM 3154 C CA . PHE B 1 175 ? 0.637 -6.438 -14.359 1 82.5 175 PHE B CA 1
ATOM 3155 C C . PHE B 1 175 ? 0.248 -6.863 -15.766 1 82.5 175 PHE B C 1
ATOM 3157 O O . PHE B 1 175 ? 0.358 -8.039 -16.125 1 82.5 175 PHE B O 1
ATOM 3164 N N . PHE B 1 176 ? -0.076 -5.922 -16.562 1 80.25 176 PHE B N 1
ATOM 3165 C CA . PHE B 1 176 ? -0.559 -6.227 -17.906 1 80.25 176 PHE B CA 1
ATOM 3166 C C . PHE B 1 176 ? 0.603 -6.539 -18.844 1 80.25 176 PHE B C 1
ATOM 3168 O O . PHE B 1 176 ? 0.481 -7.391 -19.719 1 80.25 176 PHE B O 1
ATOM 3175 N N . PHE B 1 177 ? 1.68 -5.988 -18.578 1 84 177 PHE B N 1
ATOM 3176 C CA . PHE B 1 177 ? 2.787 -6.141 -19.516 1 84 177 PHE B CA 1
ATOM 3177 C C . PHE B 1 177 ? 3.803 -7.148 -18.984 1 84 177 PHE B C 1
ATOM 3179 O O . PHE B 1 177 ? 4.75 -7.508 -19.688 1 84 177 PHE B O 1
ATOM 3186 N N . SER B 1 178 ? 3.568 -7.668 -17.859 1 84 178 SER B N 1
ATOM 3187 C CA . SER B 1 178 ? 4.551 -8.531 -17.203 1 84 178 SER B CA 1
ATOM 3188 C C . SER B 1 178 ? 4.84 -9.773 -18.031 1 84 178 SER B C 1
ATOM 3190 O O . SER B 1 178 ? 5.984 -10.227 -18.109 1 84 178 SER B O 1
ATOM 3192 N N . PRO B 1 179 ? 3.865 -10.344 -18.812 1 83 179 PRO B N 1
ATOM 3193 C CA . PRO B 1 179 ? 4.164 -11.555 -19.578 1 83 179 PRO B CA 1
ATOM 3194 C C . PRO B 1 179 ? 4.953 -11.266 -20.859 1 83 179 PRO B C 1
ATOM 3196 O O . PRO B 1 179 ? 5.477 -12.188 -21.484 1 83 179 PRO B O 1
ATOM 3199 N N . MET B 1 180 ? 5.109 -9.984 -21.188 1 88.5 180 MET B N 1
ATOM 3200 C CA . MET B 1 180 ? 5.758 -9.641 -22.453 1 88.5 180 MET B CA 1
ATOM 3201 C C . MET B 1 180 ? 7.055 -8.875 -22.203 1 88.5 180 MET B C 1
ATOM 3203 O O . MET B 1 180 ? 7.754 -8.516 -23.156 1 88.5 180 MET B O 1
ATOM 3207 N N . VAL B 1 181 ? 7.379 -8.633 -21.031 1 91.81 181 VAL B N 1
ATOM 3208 C CA . VAL B 1 181 ? 8.523 -7.77 -20.734 1 91.81 181 VAL B CA 1
ATOM 3209 C C . VAL B 1 181 ? 9.602 -8.57 -20.016 1 91.81 181 VAL B C 1
ATOM 3211 O O . VAL B 1 181 ? 9.344 -9.18 -18.969 1 91.81 181 VAL B O 1
ATOM 3214 N N . PRO B 1 182 ? 10.758 -8.617 -20.641 1 92.81 182 PRO B N 1
ATOM 3215 C CA . PRO B 1 182 ? 11.859 -9.32 -19.969 1 92.81 182 PRO B CA 1
ATOM 3216 C C . PRO B 1 182 ? 12.312 -8.625 -18.688 1 92.81 182 PRO B C 1
ATOM 3218 O O . PRO B 1 182 ? 12.055 -7.43 -18.516 1 92.81 182 PRO B O 1
ATOM 3221 N N . LEU B 1 183 ? 13 -9.352 -17.891 1 93.88 183 LEU B N 1
ATOM 3222 C CA . LEU B 1 183 ? 13.359 -8.922 -16.547 1 93.88 183 LEU B CA 1
ATOM 3223 C C . LEU B 1 183 ? 14.297 -7.723 -16.578 1 93.88 183 LEU B C 1
ATOM 3225 O O . LEU B 1 183 ? 14.242 -6.859 -15.703 1 93.88 183 LEU B O 1
ATOM 3229 N N . TYR B 1 184 ? 15.18 -7.629 -17.594 1 93.62 184 TYR B N 1
ATOM 3230 C CA . TYR B 1 184 ? 16.188 -6.574 -17.625 1 93.62 184 TYR B CA 1
ATOM 3231 C C . TYR B 1 184 ? 15.539 -5.207 -17.797 1 93.62 184 TYR B C 1
ATOM 3233 O O . TYR B 1 184 ? 16.094 -4.191 -17.359 1 93.62 184 TYR B O 1
ATOM 3241 N N . ILE B 1 185 ? 14.375 -5.102 -18.312 1 95.31 185 ILE B N 1
ATOM 3242 C CA . ILE B 1 185 ? 13.664 -3.836 -18.469 1 95.31 185 ILE B CA 1
ATOM 3243 C C . ILE B 1 185 ? 13.219 -3.334 -17.094 1 95.31 185 ILE B C 1
ATOM 3245 O O . ILE B 1 185 ? 13.375 -2.15 -16.781 1 95.31 185 ILE B O 1
ATOM 3249 N N . TYR B 1 186 ? 12.727 -4.242 -16.25 1 95.94 186 TYR B N 1
ATOM 3250 C CA . TYR B 1 186 ? 12.312 -3.854 -14.898 1 95.94 186 TYR B CA 1
ATOM 3251 C C . TYR B 1 186 ? 13.5 -3.369 -14.078 1 95.94 186 TYR B C 1
ATOM 3253 O O . TYR B 1 186 ? 13.414 -2.357 -13.383 1 95.94 186 TYR B O 1
ATOM 3261 N N . THR B 1 187 ? 14.617 -4.109 -14.234 1 96.19 187 THR B N 1
ATOM 3262 C CA . THR B 1 187 ? 15.773 -3.818 -13.398 1 96.19 187 THR B CA 1
ATOM 3263 C C . THR B 1 187 ? 16.469 -2.545 -13.867 1 96.19 187 THR B C 1
ATOM 3265 O O . THR B 1 187 ? 17.312 -1.995 -13.156 1 96.19 187 THR B O 1
ATOM 3268 N N . PHE B 1 188 ? 16.078 -2.02 -14.992 1 96.94 188 PHE B N 1
ATOM 3269 C CA . PHE B 1 188 ? 16.609 -0.735 -15.438 1 96.94 188 PHE B CA 1
ATOM 3270 C C . PHE B 1 188 ? 15.609 0.386 -15.156 1 96.94 188 PHE B C 1
ATOM 3272 O O . PHE B 1 188 ? 16 1.475 -14.727 1 96.94 188 PHE B O 1
ATOM 3279 N N . VAL B 1 189 ? 14.383 0.162 -15.344 1 97.25 189 VAL B N 1
ATOM 3280 C CA . VAL B 1 189 ? 13.352 1.19 -15.258 1 97.25 189 VAL B CA 1
ATOM 3281 C C . VAL B 1 189 ? 13.125 1.564 -13.797 1 97.25 189 VAL B C 1
ATOM 3283 O O . VAL B 1 189 ? 12.992 2.744 -13.461 1 97.25 189 VAL B O 1
ATOM 3286 N N . LEU B 1 190 ? 13.086 0.593 -12.93 1 98.12 190 LEU B N 1
ATOM 3287 C CA . LEU B 1 190 ? 12.75 0.844 -11.531 1 98.12 190 LEU B CA 1
ATOM 3288 C C . LEU B 1 190 ? 13.812 1.722 -10.875 1 98.12 190 LEU B C 1
ATOM 3290 O O . LEU B 1 190 ? 13.484 2.75 -10.273 1 98.12 190 LEU B O 1
ATOM 3294 N N . PRO B 1 191 ? 15.125 1.381 -11.047 1 98.25 191 PRO B N 1
ATOM 3295 C CA . PRO B 1 191 ? 16.125 2.264 -10.453 1 98.25 191 PRO B CA 1
ATOM 3296 C C . PRO B 1 191 ? 16.141 3.654 -11.086 1 98.25 191 PRO B C 1
ATOM 3298 O O . PRO B 1 191 ? 16.344 4.652 -10.383 1 98.25 191 PRO B O 1
ATOM 3301 N N . THR B 1 192 ? 15.953 3.713 -12.336 1 98.19 192 THR B N 1
ATOM 3302 C CA . THR B 1 192 ? 15.93 5.004 -13.008 1 98.19 192 THR B CA 1
ATOM 3303 C C . THR B 1 192 ? 14.758 5.852 -12.516 1 98.19 192 THR B C 1
ATOM 3305 O O . THR B 1 192 ? 14.93 7.031 -12.203 1 98.19 192 THR B O 1
ATOM 3308 N N . LEU B 1 193 ? 13.625 5.238 -12.461 1 98.06 193 LEU B N 1
ATOM 3309 C CA . LEU B 1 193 ? 12.438 5.93 -11.969 1 98.06 193 LEU B CA 1
ATOM 3310 C C . LEU B 1 193 ? 12.602 6.34 -10.516 1 98.06 193 LEU B C 1
ATOM 3312 O O . LEU B 1 193 ? 12.102 7.383 -10.094 1 98.06 193 LEU B O 1
ATOM 3316 N N . SER B 1 194 ? 13.281 5.5 -9.781 1 98.25 194 SER B N 1
ATOM 3317 C CA . SER B 1 194 ? 13.531 5.812 -8.375 1 98.25 194 SER B CA 1
ATOM 3318 C C . SER B 1 194 ? 14.398 7.055 -8.234 1 98.25 194 SER B C 1
ATOM 3320 O O . SER B 1 194 ? 14.148 7.898 -7.363 1 98.25 194 SER B O 1
ATOM 3322 N N . LEU B 1 195 ? 15.367 7.195 -9.078 1 98.06 195 LEU B N 1
ATOM 3323 C CA . LEU B 1 195 ? 16.25 8.359 -9.039 1 98.06 195 LEU B CA 1
ATOM 3324 C C . LEU B 1 195 ? 15.516 9.609 -9.5 1 98.06 195 LEU B C 1
ATOM 3326 O O . LEU B 1 195 ? 15.656 10.68 -8.898 1 98.06 195 LEU B O 1
ATOM 3330 N N . VAL B 1 196 ? 14.758 9.477 -10.484 1 97.94 196 VAL B N 1
ATOM 3331 C CA . VAL B 1 196 ? 13.977 10.594 -10.992 1 97.94 196 VAL B CA 1
ATOM 3332 C C . VAL B 1 196 ? 12.969 11.039 -9.93 1 97.94 196 VAL B C 1
ATOM 3334 O O . VAL B 1 196 ? 12.805 12.234 -9.688 1 97.94 196 VAL B O 1
ATOM 3337 N N . SER B 1 197 ? 12.297 10.062 -9.32 1 97.69 197 SER B N 1
ATOM 3338 C CA . SER B 1 197 ? 11.32 10.344 -8.273 1 97.69 197 SER B CA 1
ATOM 3339 C C . SER B 1 197 ? 11.969 11.07 -7.098 1 97.69 197 SER B C 1
ATOM 3341 O O . SER B 1 197 ? 11.375 11.977 -6.516 1 97.69 197 SER B O 1
ATOM 3343 N N . THR B 1 198 ? 13.164 10.633 -6.801 1 97.5 198 THR B N 1
ATOM 3344 C CA . THR B 1 198 ? 13.875 11.258 -5.695 1 97.5 198 THR B CA 1
ATOM 3345 C C . THR B 1 198 ? 14.172 12.727 -6 1 97.5 198 THR B C 1
ATOM 3347 O O . THR B 1 198 ? 14.008 13.594 -5.137 1 97.5 198 THR B O 1
ATOM 3350 N N . PHE B 1 199 ? 14.5 12.969 -7.188 1 97.12 199 PHE B N 1
ATOM 3351 C CA . PHE B 1 199 ? 14.797 14.328 -7.609 1 97.12 199 PHE B CA 1
ATOM 3352 C C . PHE B 1 199 ? 13.562 15.219 -7.48 1 97.12 199 PHE B C 1
ATOM 3354 O O . PHE B 1 199 ? 13.625 16.297 -6.891 1 97.12 199 PHE B O 1
ATOM 3361 N N . PHE B 1 200 ? 12.469 14.812 -7.934 1 95.25 200 PHE B N 1
ATOM 3362 C CA . PHE B 1 200 ? 11.242 15.594 -7.883 1 95.25 200 PHE B CA 1
ATOM 3363 C C . PHE B 1 200 ? 10.719 15.688 -6.453 1 95.25 200 PHE B C 1
ATOM 3365 O O . PHE B 1 200 ? 10.172 16.719 -6.051 1 95.25 200 PHE B O 1
ATOM 3372 N N . PHE B 1 201 ? 10.898 14.68 -5.746 1 96.25 201 PHE B N 1
ATOM 3373 C CA . PHE B 1 201 ? 10.469 14.68 -4.352 1 96.25 201 PHE B CA 1
ATOM 3374 C C . PHE B 1 201 ? 11.227 15.727 -3.551 1 96.25 201 PHE B C 1
ATOM 3376 O O . PHE B 1 201 ? 10.641 16.469 -2.764 1 96.25 201 PHE B O 1
ATOM 3383 N N . PHE B 1 202 ? 12.508 15.75 -3.779 1 95.44 202 PHE B N 1
ATOM 3384 C CA . PHE B 1 202 ? 13.328 16.734 -3.092 1 95.44 202 PHE B CA 1
ATOM 3385 C C . PHE B 1 202 ? 12.891 18.156 -3.457 1 95.44 202 PHE B C 1
ATOM 3387 O O . PHE B 1 202 ? 12.836 19.031 -2.596 1 95.44 202 PHE B O 1
ATOM 3394 N N . ARG B 1 203 ? 12.586 18.375 -4.652 1 93.5 203 ARG B N 1
ATOM 3395 C CA . ARG B 1 203 ? 12.141 19.688 -5.105 1 93.5 203 ARG B CA 1
ATOM 3396 C C . ARG B 1 203 ? 10.844 20.094 -4.418 1 93.5 203 ARG B C 1
ATOM 3398 O O . ARG B 1 203 ? 10.688 21.25 -4.004 1 93.5 203 ARG B O 1
ATOM 3405 N N . VAL B 1 204 ? 9.961 19.156 -4.281 1 93 204 VAL B N 1
ATOM 3406 C CA . VAL B 1 204 ? 8.672 19.453 -3.658 1 93 204 VAL B CA 1
ATOM 3407 C C . VAL B 1 204 ? 8.867 19.734 -2.17 1 93 204 VAL B C 1
ATOM 3409 O O . VAL B 1 204 ? 8.273 20.672 -1.625 1 93 204 VAL B O 1
ATOM 3412 N N . VAL B 1 205 ? 9.688 18.906 -1.535 1 92.06 205 VAL B N 1
ATOM 3413 C CA . VAL B 1 205 ? 9.938 19.094 -0.108 1 92.06 205 VAL B CA 1
ATOM 3414 C C . VAL B 1 205 ? 10.594 20.453 0.136 1 92.06 205 VAL B C 1
ATOM 3416 O O . VAL B 1 205 ? 10.195 21.172 1.051 1 92.06 205 VAL B O 1
ATOM 3419 N N . ASP B 1 206 ? 11.484 20.766 -0.689 1 90.38 206 ASP B N 1
ATOM 3420 C CA . ASP B 1 206 ? 12.188 22.031 -0.54 1 90.38 206 ASP B CA 1
ATOM 3421 C C . ASP B 1 206 ? 11.258 23.219 -0.811 1 90.38 206 ASP B C 1
ATOM 3423 O O . ASP B 1 206 ? 11.328 24.25 -0.132 1 90.38 206 ASP B O 1
ATOM 3427 N N . ASN B 1 207 ? 10.414 23.094 -1.753 1 86.94 207 ASN B N 1
ATOM 3428 C CA . ASN B 1 207 ? 9.477 24.156 -2.082 1 86.94 207 ASN B CA 1
ATOM 3429 C C . ASN B 1 207 ? 8.438 24.344 -0.98 1 86.94 207 ASN B C 1
ATOM 3431 O O . ASN B 1 207 ? 7.984 25.469 -0.732 1 86.94 207 ASN B O 1
ATOM 3435 N N . THR B 1 208 ? 8.023 23.312 -0.355 1 80.88 208 THR B N 1
ATOM 3436 C CA . THR B 1 208 ? 7.035 23.391 0.713 1 80.88 208 THR B CA 1
ATOM 3437 C C . THR B 1 208 ? 7.645 24 1.971 1 80.88 208 THR B C 1
ATOM 3439 O O . THR B 1 208 ? 6.984 24.766 2.682 1 80.88 208 THR B O 1
ATOM 3442 N N . HIS B 1 209 ? 8.852 23.688 2.268 1 74.94 209 HIS B N 1
ATOM 3443 C CA . HIS B 1 209 ? 9.539 24.266 3.412 1 74.94 209 HIS B CA 1
ATOM 3444 C C . HIS B 1 209 ? 9.789 25.766 3.205 1 74.94 209 HIS B C 1
ATOM 3446 O O . HIS B 1 209 ? 9.688 26.547 4.148 1 74.94 209 HIS B O 1
ATOM 3452 N N . THR B 1 210 ? 10.062 26.109 2.025 1 69.12 210 THR B N 1
ATOM 3453 C CA . THR B 1 210 ? 10.312 27.516 1.717 1 69.12 210 THR B CA 1
ATOM 3454 C C . THR B 1 210 ? 9.031 28.328 1.838 1 69.12 210 THR B C 1
ATOM 3456 O O . THR B 1 210 ? 9.047 29.453 2.336 1 69.12 210 THR B O 1
ATOM 3459 N N . MET B 1 211 ? 7.996 27.688 1.417 1 65.88 211 MET B N 1
ATOM 3460 C CA . MET B 1 211 ? 6.715 28.375 1.511 1 65.88 211 MET B CA 1
ATOM 3461 C C . MET B 1 211 ? 6.305 28.562 2.967 1 65.88 211 MET B C 1
ATOM 3463 O O . MET B 1 211 ? 5.785 29.609 3.338 1 65.88 211 MET B O 1
ATOM 3467 N N . GLU B 1 212 ? 6.527 27.547 3.748 1 64.19 212 GLU B N 1
ATOM 3468 C CA . GLU B 1 212 ? 6.227 27.641 5.176 1 64.19 212 GLU B CA 1
ATOM 3469 C C . GLU B 1 212 ? 7.082 28.703 5.848 1 64.19 212 GLU B C 1
ATOM 3471 O O . GLU B 1 212 ? 6.59 29.469 6.688 1 64.19 212 GLU B O 1
ATOM 3476 N N . LYS B 1 213 ? 8.297 28.781 5.52 1 64.12 213 LYS B N 1
ATOM 3477 C CA . LYS B 1 213 ? 9.195 29.797 6.062 1 64.12 213 LYS B CA 1
ATOM 3478 C C . LYS B 1 213 ? 8.75 31.188 5.656 1 64.12 213 LYS B C 1
ATOM 3480 O O . LYS B 1 213 ? 8.773 32.125 6.473 1 64.12 213 LYS B O 1
ATOM 3485 N N . LYS B 1 214 ? 8.289 31.297 4.461 1 64.12 214 LYS B N 1
ATOM 3486 C CA . LYS B 1 214 ? 7.848 32.594 3.977 1 64.12 214 LYS B CA 1
ATOM 3487 C C . LYS B 1 214 ? 6.578 33.031 4.691 1 64.12 214 LYS B C 1
ATOM 3489 O O . LYS B 1 214 ? 6.438 34.219 5.043 1 64.12 214 LYS B O 1
ATOM 3494 N N . ILE B 1 215 ? 5.773 32.062 4.875 1 60.31 215 ILE B N 1
ATOM 3495 C CA . ILE B 1 215 ? 4.527 32.344 5.566 1 60.31 215 ILE B CA 1
ATOM 3496 C C . ILE B 1 215 ? 4.816 32.719 7.016 1 60.31 215 ILE B C 1
ATOM 3498 O O . ILE B 1 215 ? 4.234 33.688 7.547 1 60.31 215 ILE B O 1
ATOM 3502 N N . THR B 1 216 ? 5.645 31.969 7.613 1 61.19 216 THR B N 1
ATOM 3503 C CA . THR B 1 216 ? 6.02 32.25 8.992 1 61.19 216 THR B CA 1
ATOM 3504 C C . THR B 1 216 ? 6.699 33.625 9.102 1 61.19 216 THR B C 1
ATOM 3506 O O . THR B 1 216 ? 6.438 34.375 10.031 1 61.19 216 THR B O 1
ATOM 3509 N N . GLU B 1 217 ? 7.543 33.906 8.227 1 67.06 217 GLU B N 1
ATOM 3510 C CA . GLU B 1 217 ? 8.227 35.188 8.203 1 67.06 217 GLU B CA 1
ATOM 3511 C C . GLU B 1 217 ? 7.234 36.344 7.988 1 67.06 217 GLU B C 1
ATOM 3513 O O . GLU B 1 217 ? 7.344 37.375 8.625 1 67.06 217 GLU B O 1
ATOM 3518 N N . GLN B 1 218 ? 6.344 36.156 7.133 1 64.56 218 GLN B N 1
ATOM 3519 C CA . GLN B 1 218 ? 5.324 37.156 6.883 1 64.56 218 GLN B CA 1
ATOM 3520 C C . GLN B 1 218 ? 4.457 37.375 8.117 1 64.56 218 GLN B C 1
ATOM 3522 O O . GLN B 1 218 ? 4.113 38.531 8.445 1 64.56 218 GLN B O 1
ATOM 3527 N N . LEU B 1 219 ? 4.145 36.25 8.719 1 65.06 219 LEU B N 1
ATOM 3528 C CA . LEU B 1 219 ? 3.355 36.344 9.945 1 65.06 219 LEU B CA 1
ATOM 3529 C C . LEU B 1 219 ? 4.133 37.062 11.039 1 65.06 219 LEU B C 1
ATOM 3531 O O . LEU B 1 219 ? 3.568 37.875 11.773 1 65.06 219 LEU B O 1
ATOM 3535 N N . ASN B 1 220 ? 5.367 36.75 11.188 1 66.19 220 ASN B N 1
ATOM 3536 C CA . ASN B 1 220 ? 6.227 37.438 12.156 1 66.19 220 ASN B CA 1
ATOM 3537 C C . ASN B 1 220 ? 6.348 38.906 11.836 1 66.19 220 ASN B C 1
ATOM 3539 O O . ASN B 1 220 ? 6.352 39.75 12.742 1 66.19 220 ASN B O 1
ATOM 3543 N N . LEU B 1 221 ? 6.438 39.188 10.602 1 70.25 221 LEU B N 1
ATOM 3544 C CA . LEU B 1 221 ? 6.512 40.562 10.172 1 70.25 221 LEU B CA 1
ATOM 3545 C C . LEU B 1 221 ? 5.215 41.312 10.477 1 70.25 221 LEU B C 1
ATOM 3547 O O . LEU B 1 221 ? 5.234 42.438 10.93 1 70.25 221 LEU B O 1
ATOM 3551 N N . GLU B 1 222 ? 4.141 40.688 10.141 1 66.88 222 GLU B N 1
ATOM 3552 C CA . GLU B 1 222 ? 2.84 41.281 10.438 1 66.88 222 GLU B CA 1
ATOM 3553 C C . GLU B 1 222 ? 2.664 41.5 11.938 1 66.88 222 GLU B C 1
ATOM 3555 O O . GLU B 1 222 ? 2.119 42.531 12.359 1 66.88 222 GLU B O 1
ATOM 3560 N N . LYS B 1 223 ? 3.064 40.562 12.766 1 71.81 223 LYS B N 1
ATOM 3561 C CA . LYS B 1 223 ? 3.02 40.688 14.219 1 71.81 223 LYS B CA 1
ATOM 3562 C C . LYS B 1 223 ? 3.893 41.844 14.688 1 71.81 223 LYS B C 1
ATOM 3564 O O . LYS B 1 223 ? 3.498 42.594 15.578 1 71.81 223 LYS B O 1
ATOM 3569 N N . LEU B 1 224 ? 5.02 41.844 14.141 1 67.75 224 LEU B N 1
ATOM 3570 C CA . LEU B 1 224 ? 5.926 42.938 14.5 1 67.75 224 LEU B CA 1
ATOM 3571 C C . LEU B 1 224 ? 5.324 44.281 14.141 1 67.75 224 LEU B C 1
ATOM 3573 O O . LEU B 1 224 ? 5.453 45.25 14.906 1 67.75 224 LEU B O 1
ATOM 3577 N N . GLU B 1 225 ? 4.75 44.344 12.953 1 69.25 225 GLU B N 1
ATOM 3578 C CA . GLU B 1 225 ? 4.117 45.594 12.523 1 69.25 225 GLU B CA 1
ATOM 3579 C C . GLU B 1 225 ? 2.953 45.969 13.43 1 69.25 225 GLU B C 1
ATOM 3581 O O . GLU B 1 225 ? 2.771 47.156 13.766 1 69.25 225 GLU B O 1
ATOM 3586 N N . LYS B 1 226 ? 2.172 45.031 13.797 1 73.94 226 LYS B N 1
ATOM 3587 C CA . LYS B 1 226 ? 1.068 45.25 14.719 1 73.94 226 LYS B CA 1
ATOM 3588 C C . LYS B 1 226 ? 1.581 45.75 16.078 1 73.94 226 LYS B C 1
ATOM 3590 O O . LYS B 1 226 ? 0.988 46.625 16.688 1 73.94 226 LYS B O 1
ATOM 3595 N N . LEU B 1 227 ? 2.615 45.094 16.531 1 65.94 227 LEU B N 1
ATOM 3596 C CA . LEU B 1 227 ? 3.242 45.5 17.781 1 65.94 227 LEU B CA 1
ATOM 3597 C C . LEU B 1 227 ? 3.74 46.938 17.703 1 65.94 227 LEU B C 1
ATOM 3599 O O . LEU B 1 227 ? 3.605 47.688 18.656 1 65.94 227 LEU B O 1
ATOM 3603 N N . ARG B 1 228 ? 4.32 47.25 16.641 1 65.94 228 ARG B N 1
ATOM 3604 C CA . ARG B 1 228 ? 4.805 48.594 16.422 1 65.94 228 ARG B CA 1
ATOM 3605 C C . ARG B 1 228 ? 3.654 49.594 16.438 1 65.94 228 ARG B C 1
ATOM 3607 O O . ARG B 1 228 ? 3.783 50.688 17 1 65.94 228 ARG B O 1
ATOM 3614 N N . GLU B 1 229 ? 2.561 49.281 15.852 1 68.31 229 GLU B N 1
ATOM 3615 C CA . GLU B 1 229 ? 1.382 50.156 15.836 1 68.31 229 GLU B CA 1
ATOM 3616 C C . GLU B 1 229 ? 0.837 50.375 17.25 1 68.31 229 GLU B C 1
ATOM 3618 O O . GLU B 1 229 ? 0.438 51.469 17.609 1 68.31 229 GLU B O 1
ATOM 3623 N N . ILE B 1 230 ? 0.778 49.375 18.047 1 64.25 230 ILE B N 1
ATOM 3624 C CA . ILE B 1 230 ? 0.305 49.438 19.422 1 64.25 230 ILE B CA 1
ATOM 3625 C C . ILE B 1 230 ? 1.217 50.375 20.234 1 64.25 230 ILE B C 1
ATOM 3627 O O . ILE B 1 230 ? 0.742 51.156 21.047 1 64.25 230 ILE B O 1
ATOM 3631 N N . VAL B 1 231 ? 2.451 50.219 20.016 1 62.94 231 VAL B N 1
ATOM 3632 C CA . VAL B 1 231 ? 3.424 51 20.75 1 62.94 231 VAL B CA 1
ATOM 3633 C C . VAL B 1 231 ? 3.281 52.469 20.359 1 62.94 231 VAL B C 1
ATOM 3635 O O . VAL B 1 231 ? 3.33 53.375 21.219 1 62.94 231 VAL B O 1
ATOM 3638 N N . VAL B 1 232 ? 3.004 52.781 19.188 1 66.88 232 VAL B N 1
ATOM 3639 C CA . VAL B 1 232 ? 2.852 54.156 18.688 1 66.88 232 VAL B CA 1
ATOM 3640 C C . VAL B 1 232 ? 1.552 54.75 19.219 1 66.88 232 VAL B C 1
ATOM 3642 O O . VAL B 1 232 ? 1.509 55.906 19.594 1 66.88 232 VAL B O 1
ATOM 3645 N N . GLU B 1 233 ? 0.565 54 19.344 1 66.06 233 GLU B N 1
ATOM 3646 C CA . GLU B 1 233 ? -0.716 54.438 19.875 1 66.06 233 GLU B CA 1
ATOM 3647 C C . GLU B 1 233 ? -0.626 54.75 21.359 1 66.06 233 GLU B C 1
ATOM 3649 O O . GLU B 1 233 ? -1.283 55.688 21.844 1 66.06 233 GLU B O 1
ATOM 3654 N N . GLN B 1 234 ? 0.157 54.125 22.047 1 59.41 234 GLN B N 1
ATOM 3655 C CA . GLN B 1 234 ? 0.302 54.344 23.469 1 59.41 234 GLN B CA 1
ATOM 3656 C C . GLN B 1 234 ? 1.124 55.594 23.75 1 59.41 234 GLN B C 1
ATOM 3658 O O . GLN B 1 234 ? 0.985 56.219 24.812 1 59.41 234 GLN B O 1
ATOM 3663 N N . GLN B 1 235 ? 1.869 55.938 22.906 1 57.59 235 GLN B N 1
ATOM 3664 C CA . GLN B 1 235 ? 2.697 57.125 23.062 1 57.59 235 GLN B CA 1
ATOM 3665 C C . GLN B 1 235 ? 1.927 58.406 22.688 1 57.59 235 GLN B C 1
ATOM 3667 O O . GLN B 1 235 ? 2.354 59.5 23.016 1 57.59 235 GLN B O 1
ATOM 3672 N N . LYS B 1 236 ? 0.778 58.344 22.188 1 55.28 236 LYS B N 1
ATOM 3673 C CA . LYS B 1 236 ? -0.086 59.5 22.016 1 55.28 236 LYS B CA 1
ATOM 3674 C C . LYS B 1 236 ? -1.077 59.625 23.172 1 55.28 236 LYS B C 1
ATOM 3676 O O . LYS B 1 236 ? -1.654 58.625 23.609 1 55.28 236 LYS B O 1
#

Foldseek 3Di:
DVVLVVVCPPVLLVLLLLLLLLLLLLCLCLVPQLVQLLVLAVVCVPVPCLVVLLVVLLVVLQVVLVVVCVVVVVPDPPCLALVLLVLLLVLLLVLLVLCQQATDFLSLQGRDHDGGNHHHDDSVSSSSSSNSSNNNNNSSVRNQLVLLCLLCVPPSVSSSVSSVVSSNVSNVVCVVCRNPGTSNVSSPCSSVSSVSSSVSRVVSVVVSVVVVVVVVVVVVVVVVVVVVVVVVVVVD/DVVLPPVCPPVLLVLLLLLLLLLLLLCLCLVPQLVQLLVLAVVCVVVPCLVVLLVVLLVVLQVVLVVVCVVVVVPDPQCLALVLLVLLLVLLLVLLVLCQQATDFLSLQGRDNDGGNHHHDDSVSSSSSSNSSNNNNNSSVRNQLVLLCLLCVPPSVSSSVSSVVSSNVSNVVCVVCRNPGTSNVSSPCSSVSSVSSSVSRVVSVVVSVVVVVVVVVVVVVVVVVVVVVVVVVVVD

Organism: Caenorhabditis brenneri (NCBI:txid135651)

Solvent-accessible surface area (backbone atoms only — not comparable to full-atom values): 22383 Å² total; per-residue (Å²): 115,66,68,51,46,55,70,60,54,41,68,68,58,55,50,41,43,50,45,26,30,40,45,13,40,50,49,36,36,68,68,44,47,48,56,46,18,51,68,21,27,53,86,39,68,81,51,81,57,49,69,54,44,32,42,48,19,21,27,48,18,20,30,53,44,16,50,47,42,28,40,41,35,74,74,35,87,61,37,43,39,64,58,32,46,50,54,15,38,50,24,42,40,51,31,26,52,51,47,56,32,29,40,37,44,54,15,43,51,38,74,34,80,65,67,34,76,74,37,75,79,44,72,69,55,43,23,52,36,24,20,27,49,15,30,19,50,44,24,49,52,45,31,54,48,40,46,27,42,66,77,31,63,92,43,27,42,27,45,46,20,52,43,44,27,43,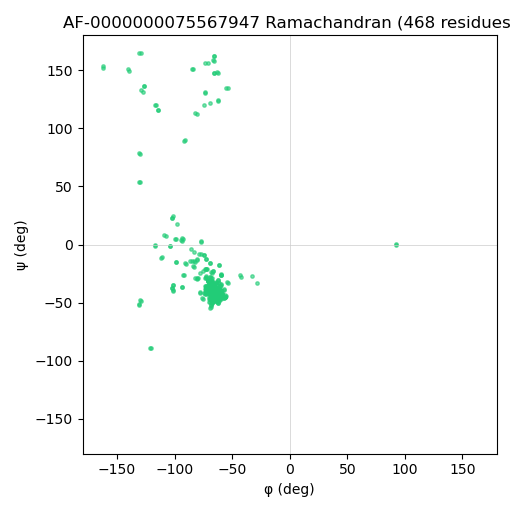17,26,51,26,24,37,54,44,61,68,41,36,62,77,40,48,43,62,56,54,44,48,47,50,36,52,41,35,53,52,19,49,53,37,44,51,52,49,53,52,52,51,52,49,49,51,49,50,50,50,49,48,50,51,47,50,49,50,51,50,52,50,50,53,54,55,56,66,75,101,114,67,69,49,47,57,70,59,59,40,71,67,56,56,50,41,42,51,45,27,29,39,45,12,39,50,49,35,35,68,68,44,45,48,56,46,18,52,68,21,27,52,86,41,67,81,51,79,56,50,69,55,43,32,43,49,20,22,27,48,20,20,30,52,47,15,51,46,41,28,41,41,33,72,73,35,88,60,37,42,40,64,60,31,48,50,54,15,36,50,24,42,41,50,29,27,54,52,46,56,33,29,40,36,46,53,15,42,51,39,74,31,77,66,65,35,76,72,38,73,80,42,73,69,55,44,24,54,37,23,19,27,47,15,30,18,50,44,23,48,52,46,31,54,46,40,48,27,42,67,76,31,64,92,43,29,43,28,45,47,20,51,44,44,26,43,16,27,50,26,24,36,53,44,60,67,40,37,61,76,41,49,42,62,57,55,44,48,48,52,38,50,39,34,52,53,19,48,54,36,43,50,51,50,53,52,52,52,52,50,50,50,50,50,51,50,48,49,50,52,48,52,50,50,52,52,50,51,51,52,55,55,55,66,74,101